Protein 5TJ3 (pdb70)

Structure (mmCIF, N/CA/C/O backbone):
data_5TJ3
#
_entry.id   5TJ3
#
_cell.length_a   113.797
_cell.length_b   113.797
_cell.length_c   71.442
_cell.angle_alpha   90.000
_cell.angle_beta   90.000
_cell.angle_gamma   90.000
#
_symmetry.space_group_name_H-M   'I 4'
#
loop_
_entity.id
_entity.type
_entity.pdbx_description
1 polymer 'Alkaline phosphatase PafA'
2 non-polymer 'ZINC ION'
3 water water
#
loop_
_atom_site.group_PDB
_atom_site.id
_atom_site.type_symbol
_atom_site.label_atom_id
_atom_site.label_alt_id
_atom_site.label_comp_id
_atom_site.label_asym_id
_atom_site.label_entity_id
_atom_site.label_seq_id
_atom_site.pdbx_PDB_ins_code
_atom_site.Cartn_x
_atom_site.Cartn_y
_atom_site.Cartn_z
_atom_site.occupancy
_atom_site.B_iso_or_equiv
_atom_site.auth_seq_id
_atom_site.auth_comp_id
_atom_site.auth_asym_id
_atom_site.auth_atom_id
_atom_site.pdbx_PDB_model_num
ATOM 1 N N . ASN A 1 13 ? 25.188 -20.017 58.979 1.00 36.24 24 ASN A N 1
ATOM 2 C CA . ASN A 1 13 ? 25.350 -19.016 57.930 1.00 34.85 24 ASN A CA 1
ATOM 3 C C . ASN A 1 13 ? 24.773 -19.505 56.606 1.00 30.92 24 ASN A C 1
ATOM 4 O O . ASN A 1 13 ? 25.214 -19.083 55.540 1.00 30.95 24 ASN A O 1
ATOM 9 N N . ALA A 1 14 ? 23.788 -20.392 56.674 1.00 26.11 25 ALA A N 1
ATOM 10 C CA . ALA A 1 14 ? 23.162 -20.941 55.482 1.00 23.29 25 ALA A CA 1
ATOM 11 C C . ALA A 1 14 ? 21.886 -20.181 55.139 1.00 20.69 25 ALA A C 1
ATOM 12 O O . ALA A 1 14 ? 21.252 -19.554 55.993 1.00 20.20 25 ALA A O 1
ATOM 14 N N . VAL A 1 15 ? 21.520 -20.241 53.863 1.00 20.15 26 VAL A N 1
ATOM 15 C CA . VAL A 1 15 ? 20.277 -19.643 53.386 1.00 15.95 26 VAL A CA 1
ATOM 16 C C . VAL A 1 15 ? 19.117 -20.450 53.957 1.00 11.49 26 VAL A C 1
ATOM 17 O O . VAL A 1 15 ? 19.060 -21.671 53.755 1.00 9.26 26 VAL A O 1
ATOM 21 N N . PRO A 1 16 ? 18.192 -19.830 54.689 1.00 14.86 27 PRO A N 1
ATOM 22 C CA . PRO A 1 16 ? 17.028 -20.578 55.184 1.00 15.40 27 PRO A CA 1
ATOM 23 C C . PRO A 1 16 ? 16.169 -21.081 54.032 1.00 14.79 27 PRO A C 1
ATOM 24 O O . PRO A 1 16 ? 15.762 -20.314 53.157 1.00 16.35 27 PRO A O 1
ATOM 28 N N . ARG A 1 17 ? 15.897 -22.385 54.038 1.00 13.82 28 ARG A N 1
ATOM 29 C CA . ARG A 1 17 ? 15.146 -23.023 52.966 1.00 13.18 28 ARG A CA 1
ATOM 30 C C . ARG A 1 17 ? 14.359 -24.196 53.523 1.00 14.29 28 ARG A C 1
ATOM 31 O O . ARG A 1 17 ? 14.781 -24.811 54.509 1.00 15.50 28 ARG A O 1
ATOM 39 N N . PRO A 1 18 ? 13.224 -24.534 52.916 1.00 16.60 29 PRO A N 1
ATOM 40 C CA . PRO A 1 18 ? 12.505 -25.744 53.324 1.00 15.08 29 PRO A CA 1
ATOM 41 C C . PRO A 1 18 ? 13.241 -26.987 52.851 1.00 14.16 29 PRO A C 1
ATOM 42 O O . PRO A 1 18 ? 14.047 -26.947 51.919 1.00 11.72 29 PRO A O 1
ATOM 46 N N . LYS A 1 19 ? 12.958 -28.110 53.517 1.00 12.02 30 LYS A N 1
ATOM 47 C CA . LYS A 1 19 ? 13.584 -29.363 53.110 1.00 11.67 30 LYS A CA 1
ATOM 48 C C . LYS A 1 19 ? 12.950 -29.914 51.842 1.00 9.97 30 LYS A C 1
ATOM 49 O O . LYS A 1 19 ? 13.597 -30.651 51.091 1.00 8.11 30 LYS A O 1
ATOM 55 N N . LEU A 1 20 ? 11.697 -29.555 51.585 1.00 10.50 31 LEU A N 1
ATOM 56 C CA . LEU A 1 20 ? 10.948 -30.066 50.449 1.00 8.29 31 LEU A CA 1
ATOM 57 C C . LEU A 1 20 ? 9.931 -29.016 50.045 1.00 8.85 31 LEU A C 1
ATOM 58 O O . LEU A 1 20 ? 9.352 -28.347 50.902 1.00 8.09 31 LEU A O 1
ATOM 63 N N . VAL A 1 21 ? 9.724 -28.858 48.746 1.00 6.62 32 VAL A N 1
ATOM 64 C CA . VAL A 1 21 ? 8.580 -28.106 48.255 1.00 7.53 32 VAL A CA 1
ATOM 65 C C . VAL A 1 21 ? 7.797 -29.017 47.323 1.00 8.82 32 VAL A C 1
ATOM 66 O O . VAL A 1 21 ? 8.382 -29.784 46.550 1.00 6.36 32 VAL A O 1
ATOM 70 N N . VAL A 1 22 ? 6.474 -28.979 47.454 1.00 8.58 33 VAL A N 1
ATOM 71 C CA . VAL A 1 22 ? 5.567 -29.822 46.685 1.00 8.36 33 VAL A CA 1
ATOM 72 C C . VAL A 1 22 ? 4.709 -28.915 45.821 1.00 7.75 33 VAL A C 1
ATOM 73 O O . VAL A 1 22 ? 4.040 -28.011 46.337 1.00 7.60 33 VAL A O 1
ATOM 77 N N . GLY A 1 23 ? 4.731 -29.153 44.516 1.00 8.94 34 GLY A N 1
ATOM 78 C CA . GLY A 1 23 ? 3.855 -28.445 43.611 1.00 6.89 34 GLY A CA 1
ATOM 79 C C . GLY A 1 23 ? 2.707 -29.322 43.164 1.00 6.66 34 GLY A C 1
ATOM 80 O O . GLY A 1 23 ? 2.897 -30.240 42.361 1.00 5.34 34 GLY A O 1
ATOM 81 N N . LEU A 1 24 ? 1.517 -29.064 43.697 1.00 9.62 35 LEU A N 1
ATOM 82 C CA . LEU A 1 24 ? 0.310 -29.791 43.328 1.00 8.10 35 LEU A CA 1
ATOM 83 C C . LEU A 1 24 ? -0.503 -28.941 42.365 1.00 9.99 35 LEU A C 1
ATOM 84 O O . LEU A 1 24 ? -0.835 -27.795 42.678 1.00 8.98 35 LEU A O 1
ATOM 89 N N . VAL A 1 25 ? -0.834 -29.491 41.205 1.00 9.95 36 VAL A N 1
ATOM 90 C CA . VAL A 1 25 ? -1.754 -28.823 40.296 1.00 11.22 36 VAL A CA 1
ATOM 91 C C . VAL A 1 25 ? -2.902 -29.782 40.010 1.00 12.25 36 VAL A C 1
ATOM 92 O O . VAL A 1 25 ? -2.699 -30.873 39.461 1.00 16.63 36 VAL A O 1
ATOM 96 N N . VAL A 1 26 ? -4.095 -29.393 40.451 1.00 8.58 37 VAL A N 1
ATOM 97 C CA . VAL A 1 26 ? -5.302 -30.196 40.295 1.00 5.24 37 VAL A CA 1
ATOM 98 C C . VAL A 1 26 ? -5.867 -29.898 38.915 1.00 4.83 37 VAL A C 1
ATOM 99 O O . VAL A 1 26 ? -6.309 -28.781 38.639 1.00 6.58 37 VAL A O 1
ATOM 103 N N . ASP A 1 27 ? -5.847 -30.899 38.049 1.00 6.25 38 ASP A N 1
ATOM 104 C CA . ASP A 1 27 ? -6.173 -30.689 36.649 1.00 6.19 38 ASP A CA 1
ATOM 105 C C . ASP A 1 27 ? -7.645 -30.320 36.488 1.00 8.03 38 ASP A C 1
ATOM 106 O O . ASP A 1 27 ? -8.531 -31.025 36.980 1.00 10.28 38 ASP A O 1
ATOM 111 N N . GLN A 1 28 ? -7.893 -29.192 35.816 1.00 9.42 39 GLN A N 1
ATOM 112 C CA . GLN A 1 28 ? -9.224 -28.671 35.510 1.00 7.92 39 GLN A CA 1
ATOM 113 C C . GLN A 1 28 ? -9.962 -28.154 36.741 1.00 6.64 39 GLN A C 1
ATOM 114 O O . GLN A 1 28 ? -11.194 -28.055 36.730 1.00 7.48 39 GLN A O 1
ATOM 120 N N . MET A 1 29 ? -9.253 -27.796 37.807 1.00 7.40 40 MET A N 1
ATOM 121 C CA . MET A 1 29 ? -9.925 -27.332 39.018 1.00 7.31 40 MET A CA 1
ATOM 122 C C . MET A 1 29 ? -10.281 -25.859 38.872 1.00 6.14 40 MET A C 1
ATOM 123 O O . MET A 1 29 ? -9.419 -24.986 38.971 1.00 3.02 40 MET A O 1
ATOM 128 N N . ARG A 1 30 ? -11.559 -25.586 38.620 1.00 8.50 41 ARG A N 1
ATOM 129 C CA . ARG A 1 30 ? -12.080 -24.233 38.734 1.00 8.75 41 ARG A CA 1
ATOM 130 C C . ARG A 1 30 ? -11.906 -23.734 40.162 1.00 6.63 41 ARG A C 1
ATOM 131 O O . ARG A 1 30 ? -11.983 -24.504 41.121 1.00 7.06 41 ARG A O 1
ATOM 139 N N . TRP A 1 31 ? -11.681 -22.426 40.302 1.00 6.68 42 TRP A N 1
ATOM 140 C CA . TRP A 1 31 ? -11.489 -21.854 41.632 1.00 8.17 42 TRP A CA 1
ATOM 141 C C . TRP A 1 31 ? -12.672 -22.155 42.548 1.00 6.36 42 TRP A C 1
ATOM 142 O O . TRP A 1 31 ? -12.485 -22.464 43.730 1.00 9.75 42 TRP A O 1
ATOM 153 N N . ASP A 1 32 ? -13.894 -22.100 42.019 1.00 9.76 43 ASP A N 1
ATOM 154 C CA . ASP A 1 32 ? -15.082 -22.200 42.859 1.00 8.05 43 ASP A CA 1
ATOM 155 C C . ASP A 1 32 ? -15.357 -23.615 43.361 1.00 7.16 43 ASP A C 1
ATOM 156 O O . ASP A 1 32 ? -16.287 -23.798 44.154 1.00 8.37 43 ASP A O 1
ATOM 161 N N . TYR A 1 33 ? -14.582 -24.618 42.930 1.00 5.63 44 TYR A N 1
ATOM 162 C CA . TYR A 1 33 ? -14.668 -25.929 43.566 1.00 7.82 44 TYR A CA 1
ATOM 163 C C . TYR A 1 33 ? -14.311 -25.846 45.040 1.00 5.26 44 TYR A C 1
ATOM 164 O O . TYR A 1 33 ? -14.780 -26.659 45.842 1.00 9.00 44 TYR A O 1
ATOM 173 N N . LEU A 1 34 ? -13.468 -24.880 45.409 1.00 8.05 45 LEU A N 1
ATOM 174 C CA . LEU A 1 34 ? -13.119 -24.690 46.811 1.00 7.38 45 LEU A CA 1
ATOM 175 C C . LEU A 1 34 ? -14.338 -24.362 47.659 1.00 9.74 45 LEU A C 1
ATOM 176 O O . LEU A 1 34 ? -14.389 -24.731 48.837 1.00 9.52 45 LEU A O 1
ATOM 181 N N . TYR A 1 35 ? -15.324 -23.671 47.090 1.00 10.17 46 TYR A N 1
ATOM 182 C CA . TYR A 1 35 ? -16.431 -23.149 47.879 1.00 6.74 46 TYR A CA 1
ATOM 183 C C . TYR A 1 35 ? -17.779 -23.768 47.558 1.00 7.81 46 TYR A C 1
ATOM 184 O O . TYR A 1 35 ? -18.651 -23.786 48.429 1.00 8.15 46 TYR A O 1
ATOM 193 N N . ARG A 1 36 ? -17.974 -24.283 46.344 1.00 7.06 47 ARG A N 1
ATOM 194 C CA . ARG A 1 36 ? -19.214 -24.992 46.048 1.00 5.26 47 ARG A CA 1
ATOM 195 C C . ARG A 1 36 ? -19.399 -26.191 46.969 1.00 10.06 47 ARG A C 1
ATOM 196 O O . ARG A 1 36 ? -20.513 -26.461 47.430 1.00 12.73 47 ARG A O 1
ATOM 204 N N . TYR A 1 37 ? -18.320 -26.922 47.252 1.00 9.73 48 TYR A N 1
ATOM 205 C CA . TYR A 1 37 ? -18.376 -28.105 48.099 1.00 7.51 48 TYR A CA 1
ATOM 206 C C . TYR A 1 37 ? -17.830 -27.844 49.493 1.00 6.37 48 TYR A C 1
ATOM 207 O O . TYR A 1 37 ? -17.527 -28.795 50.220 1.00 9.72 48 TYR A O 1
ATOM 216 N N . TYR A 1 38 ? -17.705 -26.574 49.877 1.00 7.27 49 TYR A N 1
ATOM 217 C CA . TYR A 1 38 ? -17.018 -26.222 51.115 1.00 9.55 49 TYR A CA 1
ATOM 218 C C . TYR A 1 38 ? -17.626 -26.925 52.323 1.00 11.53 49 TYR A C 1
ATOM 219 O O . TYR A 1 38 ? -16.898 -27.390 53.210 1.00 10.75 49 TYR A O 1
ATOM 228 N N . SER A 1 39 ? -18.955 -27.018 52.376 1.00 11.05 50 SER A N 1
ATOM 229 C CA . SER A 1 39 ? -19.621 -27.591 53.540 1.00 12.36 50 SER A CA 1
ATOM 230 C C . SER A 1 39 ? -19.405 -29.093 53.677 1.00 12.37 50 SER A C 1
ATOM 231 O O . SER A 1 39 ? -19.702 -29.645 54.742 1.00 11.66 50 SER A O 1
ATOM 234 N N . LYS A 1 40 ? -18.898 -29.763 52.644 1.00 10.04 51 LYS A N 1
ATOM 235 C CA . LYS A 1 40 ? -18.705 -31.206 52.693 1.00 11.57 51 LYS A CA 1
ATOM 236 C C . LYS A 1 40 ? -17.252 -31.626 52.873 1.00 10.73 51 LYS A C 1
ATOM 237 O O . LYS A 1 40 ? -17.000 -32.785 53.221 1.00 9.82 51 LYS A O 1
ATOM 243 N N . TYR A 1 41 ? -16.302 -30.724 52.643 1.00 11.38 52 TYR A N 1
ATOM 244 C CA . TYR A 1 41 ? -14.896 -31.045 52.827 1.00 10.01 52 TYR A CA 1
ATOM 245 C C . TYR A 1 41 ? -14.598 -31.337 54.295 1.00 9.43 52 TYR A C 1
ATOM 246 O O . TYR A 1 41 ? -15.300 -30.883 55.203 1.00 11.03 52 TYR A O 1
ATOM 255 N N . GLY A 1 42 ? -13.543 -32.115 54.519 1.00 14.01 53 GLY A N 1
ATOM 256 C CA . GLY A 1 42 ? -13.018 -32.329 55.849 1.00 14.33 53 GLY A CA 1
ATOM 257 C C . GLY A 1 42 ? -12.110 -31.188 56.265 1.00 15.83 53 GLY A C 1
ATOM 258 O O . GLY A 1 42 ? -11.988 -30.168 55.587 1.00 17.36 53 GLY A O 1
ATOM 259 N N . GLU A 1 43 ? -11.442 -31.379 57.401 1.00 14.74 54 GLU A N 1
ATOM 260 C CA . GLU A 1 43 ? -10.615 -30.324 57.973 1.00 17.19 54 GLU A CA 1
ATOM 261 C C . GLU A 1 43 ? -9.149 -30.404 57.566 1.00 14.26 54 GLU A C 1
ATOM 262 O O . GLU A 1 43 ? -8.403 -29.455 57.828 1.00 12.09 54 GLU A O 1
ATOM 268 N N . GLY A 1 44 ? -8.719 -31.491 56.930 1.00 12.33 55 GLY A N 1
ATOM 269 C CA . GLY A 1 44 ? -7.305 -31.686 56.678 1.00 11.19 55 GLY A CA 1
ATOM 270 C C . GLY A 1 44 ? -6.856 -31.563 55.235 1.00 10.22 55 GLY A C 1
ATOM 271 O O . GLY A 1 44 ? -5.669 -31.734 54.947 1.00 10.41 55 GLY A O 1
ATOM 272 N N . GLY A 1 45 ? -7.778 -31.266 54.321 1.00 9.50 56 GLY A N 1
ATOM 273 C CA . GLY A 1 45 ? -7.437 -31.181 52.912 1.00 8.30 56 GLY A CA 1
ATOM 274 C C . GLY A 1 45 ? -7.391 -29.764 52.379 1.00 7.74 56 GLY A C 1
ATOM 275 O O . GLY A 1 45 ? -6.480 -29.001 52.713 1.00 8.80 56 GLY A O 1
ATOM 276 N N . PHE A 1 46 ? -8.365 -29.404 51.537 1.00 8.75 57 PHE A N 1
ATOM 277 C CA . PHE A 1 46 ? -8.437 -28.036 51.029 1.00 8.90 57 PHE A CA 1
ATOM 278 C C . PHE A 1 46 ? -8.603 -27.036 52.164 1.00 10.12 57 PHE A C 1
ATOM 279 O O . PHE A 1 46 ? -8.050 -25.929 52.115 1.00 9.27 57 PHE A O 1
ATOM 287 N N . LYS A 1 47 ? -9.368 -27.407 53.192 1.00 9.84 58 LYS A N 1
ATOM 288 C CA . LYS A 1 47 ? -9.614 -26.489 54.296 1.00 11.36 58 LYS A CA 1
ATOM 289 C C . LYS A 1 47 ? -8.371 -26.290 55.153 1.00 9.76 58 LYS A C 1
ATOM 290 O O . LYS A 1 47 ? -8.211 -25.227 55.762 1.00 10.73 58 LYS A O 1
ATOM 296 N N . ARG A 1 48 ? -7.482 -27.285 55.216 1.00 7.34 59 ARG A N 1
ATOM 297 C CA . ARG A 1 48 ? -6.213 -27.070 55.904 1.00 7.68 59 ARG A CA 1
ATOM 298 C C . ARG A 1 48 ? -5.373 -26.025 55.179 1.00 7.99 59 ARG A C 1
ATOM 299 O O . ARG A 1 48 ? -4.710 -25.199 55.817 1.00 8.03 59 ARG A O 1
ATOM 307 N N . MET A 1 49 ? -5.397 -26.038 53.845 1.00 8.24 60 MET A N 1
ATOM 308 C CA . MET A 1 49 ? -4.656 -25.030 53.096 1.00 9.83 60 MET A CA 1
ATOM 309 C C . MET A 1 49 ? -5.276 -23.652 53.274 1.00 15.42 60 MET A C 1
ATOM 310 O O . MET A 1 49 ? -4.559 -22.660 53.436 1.00 15.29 60 MET A O 1
ATOM 315 N N . LEU A 1 50 ? -6.608 -23.574 53.251 1.00 14.99 61 LEU A N 1
ATOM 316 C CA . LEU A 1 50 ? -7.280 -22.298 53.464 1.00 10.93 61 LEU A CA 1
ATOM 317 C C . LEU A 1 50 ? -7.087 -21.798 54.890 1.00 12.71 61 LEU A C 1
ATOM 318 O O . LEU A 1 50 ? -6.820 -20.610 55.105 1.00 15.60 61 LEU A O 1
ATOM 323 N N . ASN A 1 51 ? -7.202 -22.690 55.878 1.00 12.29 62 ASN A N 1
ATOM 324 C CA . ASN A 1 51 ? -7.204 -22.258 57.273 1.00 13.85 62 ASN A CA 1
ATOM 325 C C . ASN A 1 51 ? -5.808 -21.962 57.807 1.00 14.05 62 ASN A C 1
ATOM 326 O O . ASN A 1 51 ? -5.675 -21.182 58.756 1.00 14.62 62 ASN A O 1
ATOM 331 N N . THR A 1 52 ? -4.765 -22.576 57.243 1.00 12.57 63 THR A N 1
ATOM 332 C CA . THR A 1 52 ? -3.404 -22.350 57.713 1.00 12.11 63 THR A CA 1
ATOM 333 C C . THR A 1 52 ? -2.487 -21.728 56.674 1.00 8.23 63 THR A C 1
ATOM 334 O O . THR A 1 52 ? -1.348 -21.388 57.011 1.00 8.22 63 THR A O 1
ATOM 338 N N . GLY A 1 53 ? -2.932 -21.581 55.431 1.00 6.84 64 GLY A N 1
ATOM 339 C CA . GLY A 1 53 ? -2.078 -21.026 54.402 1.00 9.75 64 GLY A CA 1
ATOM 340 C C . GLY A 1 53 ? -2.625 -19.755 53.789 1.00 10.39 64 GLY A C 1
ATOM 341 O O . GLY A 1 53 ? -3.470 -19.082 54.386 1.00 13.12 64 GLY A O 1
ATOM 342 N N . TYR A 1 54 ? -2.156 -19.421 52.589 1.00 9.69 65 TYR A N 1
ATOM 343 C CA . TYR A 1 54 ? -2.526 -18.186 51.914 1.00 5.63 65 TYR A CA 1
ATOM 344 C C . TYR A 1 54 ? -3.223 -18.515 50.603 1.00 3.33 65 TYR A C 1
ATOM 345 O O . TYR A 1 54 ? -2.683 -19.263 49.782 1.00 8.22 65 TYR A O 1
ATOM 354 N N . SER A 1 55 ? -4.404 -17.941 50.401 1.00 4.94 66 SER A N 1
ATOM 355 C CA . SER A 1 55 ? -5.228 -18.205 49.228 1.00 6.10 66 SER A CA 1
ATOM 356 C C . SER A 1 55 ? -5.336 -16.940 48.386 1.00 8.44 66 SER A C 1
ATOM 357 O O . SER A 1 55 ? -5.782 -15.899 48.876 1.00 9.49 66 SER A O 1
ATOM 360 N N . LEU A 1 56 ? -4.940 -17.034 47.125 1.00 7.56 67 LEU A N 1
ATOM 361 C CA . LEU A 1 56 ? -5.090 -15.942 46.172 1.00 5.45 67 LEU A CA 1
ATOM 362 C C . LEU A 1 56 ? -6.351 -16.222 45.362 1.00 5.96 67 LEU A C 1
ATOM 363 O O . LEU A 1 56 ? -6.365 -17.124 44.518 1.00 6.87 67 LEU A O 1
ATOM 368 N N . ASN A 1 57 ? -7.410 -15.462 45.626 1.00 8.42 68 ASN A N 1
ATOM 369 C CA . ASN A 1 57 ? -8.723 -15.757 45.070 1.00 7.86 68 ASN A CA 1
ATOM 370 C C . ASN A 1 57 ? -8.991 -15.052 43.745 1.00 7.17 68 ASN A C 1
ATOM 371 O O . ASN A 1 57 ? -10.102 -15.160 43.216 1.00 11.11 68 ASN A O 1
ATOM 376 N N . ASN A 1 58 ? -8.002 -14.353 43.189 1.00 4.28 69 ASN A N 1
ATOM 377 C CA . ASN A 1 58 ? -8.176 -13.611 41.947 1.00 4.43 69 ASN A CA 1
ATOM 378 C C . ASN A 1 58 ? -6.949 -13.816 41.056 1.00 8.01 69 ASN A C 1
ATOM 379 O O . ASN A 1 58 ? -6.266 -12.878 40.658 1.00 10.07 69 ASN A O 1
ATOM 384 N N . VAL A 1 59 ? -6.660 -15.074 40.737 1.00 5.02 70 VAL A N 1
ATOM 385 C CA . VAL A 1 59 ? -5.555 -15.441 39.859 1.00 2.97 70 VAL A CA 1
ATOM 386 C C . VAL A 1 59 ? -6.132 -15.903 38.532 1.00 5.43 70 VAL A C 1
ATOM 387 O O . VAL A 1 59 ? -7.003 -16.781 38.500 1.00 6.72 70 VAL A O 1
ATOM 391 N N . HIS A 1 60 ? -5.643 -15.324 37.440 1.00 2.96 71 HIS A N 1
ATOM 392 C CA . HIS A 1 60 ? -6.088 -15.706 36.111 1.00 8.78 71 HIS A CA 1
ATOM 393 C C . HIS A 1 60 ? -4.902 -16.104 35.247 1.00 6.84 71 HIS A C 1
ATOM 394 O O . HIS A 1 60 ? -3.777 -15.632 35.435 1.00 6.95 71 HIS A O 1
ATOM 401 N N . ILE A 1 61 ? -5.180 -16.986 34.296 1.00 9.48 72 ILE A N 1
ATOM 402 C CA . ILE A 1 61 ? -4.193 -17.425 33.320 1.00 7.13 72 ILE A CA 1
ATOM 403 C C . ILE A 1 61 ? -4.025 -16.336 32.271 1.00 6.56 72 ILE A C 1
ATOM 404 O O . ILE A 1 61 ? -5.005 -15.898 31.658 1.00 7.21 72 ILE A O 1
ATOM 409 N N . ASP A 1 62 ? -2.786 -15.897 32.057 1.00 9.23 73 ASP A N 1
ATOM 410 C CA . ASP A 1 62 ? -2.507 -14.745 31.200 1.00 7.83 73 ASP A CA 1
ATOM 411 C C . ASP A 1 62 ? -2.084 -15.145 29.789 1.00 7.42 73 ASP A C 1
ATOM 412 O O . ASP A 1 62 ? -1.223 -14.498 29.186 1.00 8.29 73 ASP A O 1
ATOM 417 N N . TYR A 1 63 ? -2.689 -16.195 29.235 1.00 7.51 74 TYR A N 1
ATOM 418 C CA . TYR A 1 63 ? -2.488 -16.574 27.841 1.00 2.92 74 TYR A CA 1
ATOM 419 C C . TYR A 1 63 ? -3.692 -17.385 27.384 1.00 6.82 74 TYR A C 1
ATOM 420 O O . TYR A 1 63 ? -4.560 -17.749 28.179 1.00 6.17 74 TYR A O 1
ATOM 429 N N . VAL A 1 64 ? -3.710 -17.689 26.091 1.00 4.98 75 VAL A N 1
ATOM 430 C CA . VAL A 1 64 ? -4.602 -18.694 25.530 1.00 6.63 75 VAL A CA 1
ATOM 431 C C . VAL A 1 64 ? -3.760 -19.558 24.588 1.00 8.76 75 VAL A C 1
ATOM 432 O O . VAL A 1 64 ? -2.761 -19.081 24.046 1.00 6.73 75 VAL A O 1
ATOM 436 N N . PRO A 1 65 ? -4.142 -20.835 24.397 1.00 8.88 76 PRO A N 1
ATOM 437 C CA . PRO A 1 65 ? -5.291 -21.530 24.987 1.00 5.99 76 PRO A CA 1
ATOM 438 C C . PRO A 1 65 ? -5.029 -22.073 26.388 1.00 6.65 76 PRO A C 1
ATOM 439 O O . PRO A 1 65 ? -3.891 -22.399 26.727 1.00 8.09 76 PRO A O 1
ATOM 443 N N . THR A 1 66 ? -6.085 -22.178 27.192 1.00 2.96 77 THR A N 1
ATOM 444 C CA . THR A 1 66 ? -5.966 -22.679 28.561 1.00 5.69 77 THR A CA 1
ATOM 445 C C . THR A 1 66 ? -6.086 -24.206 28.566 1.00 8.83 77 THR A C 1
ATOM 446 O O . THR A 1 66 ? -7.083 -24.794 28.990 1.00 8.90 77 THR A O 1
ATOM 450 N N . VAL A 1 67 ? -5.023 -24.847 28.084 1.00 6.99 78 VAL A N 1
ATOM 451 C CA . VAL A 1 67 ? -4.942 -26.305 28.060 1.00 9.86 78 VAL A CA 1
ATOM 452 C C . VAL A 1 67 ? -3.832 -26.797 28.990 1.00 10.28 78 VAL A C 1
ATOM 453 O O . VAL A 1 67 ? -3.107 -25.996 29.581 1.00 11.14 78 VAL A O 1
ATOM 468 N N . ALA A 1 69 ? -0.821 -28.829 28.767 1.00 8.37 80 ALA A N 1
ATOM 469 C CA . ALA A 1 69 ? 0.616 -28.740 28.533 1.00 8.24 80 ALA A CA 1
ATOM 470 C C . ALA A 1 69 ? 1.124 -27.340 28.839 1.00 7.21 80 ALA A C 1
ATOM 471 O O . ALA A 1 69 ? 2.157 -27.182 29.483 1.00 6.50 80 ALA A O 1
ATOM 473 N N . ILE A 1 70 ? 0.383 -26.323 28.391 1.00 4.94 81 ILE A N 1
ATOM 474 C CA . ILE A 1 70 ? 0.801 -24.951 28.649 1.00 8.42 81 ILE A CA 1
ATOM 475 C C . ILE A 1 70 ? 0.647 -24.610 30.123 1.00 5.48 81 ILE A C 1
ATOM 476 O O . ILE A 1 70 ? 1.510 -23.950 30.712 1.00 7.37 81 ILE A O 1
ATOM 481 N N . GLY A 1 71 ? -0.464 -25.031 30.733 1.00 2.95 82 GLY A N 1
ATOM 482 C CA . GLY A 1 71 ? -0.701 -24.706 32.130 1.00 5.72 82 GLY A CA 1
ATOM 483 C C . GLY A 1 71 ? 0.409 -25.195 33.037 1.00 7.61 82 GLY A C 1
ATOM 484 O O . GLY A 1 71 ? 0.941 -24.438 33.851 1.00 7.16 82 GLY A O 1
ATOM 485 N N . HIS A 1 72 ? 0.780 -26.468 32.903 1.00 6.95 83 HIS A N 1
ATOM 486 C CA . HIS A 1 72 ? 1.866 -26.997 33.72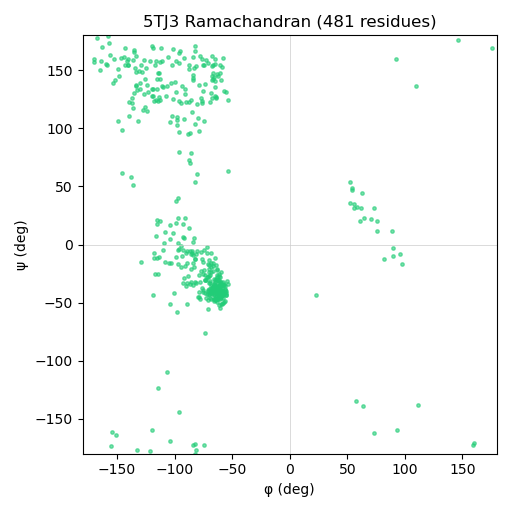0 1.00 6.19 83 HIS A CA 1
ATOM 487 C C . HIS A 1 72 ? 3.190 -26.331 33.373 1.00 5.35 83 HIS A C 1
ATOM 488 O O . HIS A 1 72 ? 3.997 -26.041 34.263 1.00 5.61 83 HIS A O 1
ATOM 495 N N . THR A 1 73 ? 3.424 -26.059 32.088 1.00 7.19 84 THR A N 1
ATOM 496 C CA . THR A 1 73 ? 4.650 -25.374 31.694 1.00 5.43 84 THR A CA 1
ATOM 497 C C . THR A 1 73 ? 4.709 -23.970 32.282 1.00 4.36 84 THR A C 1
ATOM 498 O O . THR A 1 73 ? 5.731 -23.564 32.842 1.00 6.43 84 THR A O 1
ATOM 502 N N . SER A 1 74 ? 3.613 -23.216 32.178 1.00 6.13 85 SER A N 1
ATOM 503 C CA . SER A 1 74 ? 3.646 -21.827 32.625 1.00 5.61 85 SER A CA 1
ATOM 504 C C . SER A 1 74 ? 3.666 -21.713 34.144 1.00 3.79 85 SER A C 1
ATOM 505 O O . SER A 1 74 ? 4.230 -20.753 34.677 1.00 4.89 85 SER A O 1
ATOM 508 N N . ILE A 1 75 ? 3.064 -22.668 34.856 1.00 3.17 86 ILE A N 1
ATOM 509 C CA . ILE A 1 75 ? 3.152 -22.652 36.315 1.00 3.61 86 ILE A CA 1
ATOM 510 C C . ILE A 1 75 ? 4.606 -22.749 36.758 1.00 6.85 86 ILE A C 1
ATOM 511 O O . ILE A 1 75 ? 5.039 -22.047 37.681 1.00 8.11 86 ILE A O 1
ATOM 516 N N . PHE A 1 76 ? 5.388 -23.597 36.092 1.00 6.81 87 PHE A N 1
ATOM 517 C CA . PHE A 1 76 ? 6.738 -23.911 36.541 1.00 8.51 87 PHE A CA 1
ATOM 518 C C . PHE A 1 76 ? 7.830 -23.138 35.810 1.00 8.66 87 PHE A C 1
ATOM 519 O O . PHE A 1 76 ? 8.980 -23.163 36.257 1.00 8.86 87 PHE A O 1
ATOM 527 N N . THR A 1 77 ? 7.507 -22.444 34.716 1.00 9.82 88 THR A N 1
ATOM 528 C CA . THR A 1 77 ? 8.465 -21.553 34.071 1.00 7.70 88 THR A CA 1
ATOM 529 C C . THR A 1 77 ? 8.212 -20.081 34.364 1.00 6.08 88 THR A C 1
ATOM 530 O O . THR A 1 77 ? 9.104 -19.260 34.128 1.00 6.10 88 THR A O 1
ATOM 534 N N . GLY A 1 78 ? 7.030 -19.728 34.862 1.00 2.90 89 GLY A N 1
ATOM 535 C CA . GLY A 1 78 ? 6.667 -18.329 34.967 1.00 2.90 89 GLY A CA 1
ATOM 536 C C . GLY A 1 78 ? 6.621 -17.620 33.636 1.00 3.80 89 GLY A C 1
ATOM 537 O O . GLY A 1 78 ? 6.683 -16.389 33.594 1.00 6.10 89 GLY A O 1
ATOM 538 N N . SER A 1 79 ? 6.502 -18.365 32.544 1.00 3.80 90 SER A N 1
ATOM 539 C CA . SER A 1 79 ? 6.608 -17.836 31.193 1.00 6.40 90 SER A CA 1
ATOM 540 C C . SER A 1 79 ? 5.323 -18.113 30.417 1.00 6.20 90 SER A C 1
ATOM 541 O O . SER A 1 79 ? 4.358 -18.677 30.939 1.00 6.49 90 SER A O 1
ATOM 544 N N . VAL A 1 80 ? 5.329 -17.709 29.151 1.00 5.62 91 VAL A N 1
ATOM 545 C CA . VAL A 1 80 ? 4.157 -17.812 28.284 1.00 8.03 91 VAL A CA 1
ATOM 546 C C . VAL A 1 80 ? 4.557 -18.551 27.016 1.00 8.42 91 VAL A C 1
ATOM 547 O O . VAL A 1 80 ? 5.748 -18.612 26.668 1.00 7.82 91 VAL A O 1
ATOM 551 N N . PRO A 1 81 ? 3.580 -19.129 26.298 1.00 6.41 92 PRO A N 1
ATOM 552 C CA . PRO A 1 81 ? 3.905 -19.908 25.086 1.00 4.68 92 PRO A CA 1
ATOM 553 C C . PRO A 1 81 ? 4.752 -19.171 24.071 1.00 4.77 92 PRO A C 1
ATOM 554 O O . PRO A 1 81 ? 5.563 -19.802 23.381 1.00 3.47 92 PRO A O 1
ATOM 558 N N . SER A 1 82 ? 4.572 -17.856 23.941 1.00 4.84 93 SER A N 1
ATOM 559 C CA . SER A 1 82 ? 5.377 -17.082 23.004 1.00 4.30 93 SER A CA 1
ATOM 560 C C . SER A 1 82 ? 6.864 -17.281 23.255 1.00 5.28 93 SER A C 1
ATOM 561 O O . SER A 1 82 ? 7.665 -17.259 22.313 1.00 6.09 93 SER A O 1
ATOM 564 N N . ILE A 1 83 ? 7.244 -17.510 24.507 1.00 2.86 94 ILE A N 1
ATOM 565 C CA . ILE A 1 83 ? 8.642 -17.605 24.905 1.00 9.83 94 ILE A CA 1
ATOM 566 C C . ILE A 1 83 ? 9.072 -19.050 25.137 1.00 8.85 94 ILE A C 1
ATOM 567 O O . ILE A 1 83 ? 10.088 -19.491 24.599 1.00 4.83 94 ILE A O 1
ATOM 572 N N . HIS A 1 84 ? 8.316 -19.809 25.940 1.00 6.25 95 HIS A N 1
ATOM 573 C CA . HIS A 1 84 ? 8.809 -21.121 26.347 1.00 7.32 95 HIS A CA 1
ATOM 574 C C . HIS A 1 84 ? 8.531 -22.220 25.325 1.00 4.06 95 HIS A C 1
ATOM 575 O O . HIS A 1 84 ? 9.051 -23.329 25.482 1.00 7.05 95 HIS A O 1
ATOM 582 N N . GLY A 1 85 ? 7.741 -21.947 24.287 1.00 2.88 96 GLY A N 1
ATOM 583 C CA . GLY A 1 85 ? 7.647 -22.834 23.145 1.00 9.29 96 GLY A CA 1
ATOM 584 C C . GLY A 1 85 ? 6.593 -23.919 23.220 1.00 10.03 96 GLY A C 1
ATOM 585 O O . GLY A 1 85 ? 6.349 -24.589 22.208 1.00 11.18 96 GLY A O 1
ATOM 586 N N . ILE A 1 86 ? 5.961 -24.127 24.373 1.00 8.74 97 ILE A N 1
ATOM 587 C CA . ILE A 1 86 ? 4.896 -25.117 24.499 1.00 8.03 97 ILE A CA 1
ATOM 588 C C . ILE A 1 86 ? 3.592 -24.413 24.134 1.00 5.18 97 ILE A C 1
ATOM 589 O O . ILE A 1 86 ? 2.964 -23.761 24.970 1.00 2.91 97 ILE A O 1
ATOM 594 N N . ALA A 1 87 ? 3.184 -24.547 22.874 1.00 7.16 98 ALA A N 1
ATOM 595 C CA . ALA A 1 87 ? 2.040 -23.826 22.339 1.00 9.37 98 ALA A CA 1
ATOM 596 C C . ALA A 1 87 ? 0.736 -24.615 22.435 1.00 10.38 98 ALA A C 1
ATOM 597 O O . ALA A 1 87 ? -0.232 -24.275 21.747 1.00 12.97 98 ALA A O 1
ATOM 599 N N . GLY A 1 88 ? 0.685 -25.636 23.272 1.00 6.49 99 GLY A N 1
ATOM 600 C CA . GLY A 1 88 ? -0.514 -26.439 23.432 1.00 6.16 99 GLY A CA 1
ATOM 601 C C . GLY A 1 88 ? -0.152 -27.879 23.715 1.00 7.28 99 GLY A C 1
ATOM 602 O O . GLY A 1 88 ? 1.015 -28.261 23.729 1.00 10.68 99 GLY A O 1
ATOM 603 N N . ASN A 1 89 ? -1.187 -28.687 23.967 1.00 6.11 100 ASN A N 1
ATOM 604 C CA . ASN A 1 89 ? -0.976 -30.130 24.039 1.00 7.57 100 ASN A CA 1
ATOM 605 C C . ASN A 1 89 ? -0.453 -30.655 22.712 1.00 6.53 100 ASN A C 1
ATOM 606 O O . ASN A 1 89 ? 0.385 -31.563 22.674 1.00 4.35 100 ASN A O 1
ATOM 611 N N . ASP A 1 90 ? -0.946 -30.088 21.616 1.00 5.23 101 ASP A N 1
ATOM 612 C CA . ASP A 1 90 ? -0.454 -30.339 20.275 1.00 8.70 101 ASP A CA 1
ATOM 613 C C . ASP A 1 90 ? -0.350 -29.010 19.546 1.00 10.20 101 ASP A C 1
ATOM 614 O O . ASP A 1 90 ? -0.990 -28.023 19.917 1.00 9.93 101 ASP A O 1
ATOM 619 N N . TRP A 1 91 ? 0.467 -28.994 18.499 1.00 10.27 102 TRP A N 1
ATOM 620 C CA . TRP A 1 91 ? 0.527 -27.850 17.604 1.00 8.73 102 TRP A CA 1
ATOM 621 C C . TRP A 1 91 ? 0.959 -28.343 16.238 1.00 3.57 102 TRP A C 1
ATOM 622 O O . TRP A 1 91 ? 1.529 -29.427 16.100 1.00 12.45 102 TRP A O 1
ATOM 633 N N . TYR A 1 92 ? 0.671 -27.540 15.227 1.00 4.49 103 TYR A N 1
ATOM 634 C CA . TYR A 1 92 ? 1.098 -27.850 13.874 1.00 5.80 103 TYR A CA 1
ATOM 635 C C . TYR A 1 92 ? 2.473 -27.236 13.642 1.00 9.96 103 TYR A C 1
ATOM 636 O O . TYR A 1 92 ? 2.654 -26.023 13.798 1.00 9.09 103 TYR A O 1
ATOM 645 N N . ASP A 1 93 ? 3.438 -28.076 13.287 1.00 9.23 104 ASP A N 1
ATOM 646 C CA . ASP A 1 93 ? 4.796 -27.637 12.997 1.00 9.36 104 ASP A CA 1
ATOM 647 C C . ASP A 1 93 ? 4.950 -27.607 11.483 1.00 9.83 104 ASP A C 1
ATOM 648 O O . ASP A 1 93 ? 4.966 -28.656 10.835 1.00 7.85 104 ASP A O 1
ATOM 653 N N . LYS A 1 94 ? 5.064 -26.402 10.919 1.00 11.70 105 LYS A N 1
ATOM 654 C CA . LYS A 1 94 ? 5.054 -26.276 9.467 1.00 16.87 105 LYS A CA 1
ATOM 655 C C . LYS A 1 94 ? 6.342 -26.781 8.824 1.00 16.14 105 LYS A C 1
ATOM 656 O O . LYS A 1 94 ? 6.330 -27.124 7.638 1.00 15.37 105 LYS A O 1
ATOM 662 N N A GLU A 1 95 ? 7.446 -26.836 9.572 0.49 17.35 106 GLU A N 1
ATOM 663 N N B GLU A 1 95 ? 7.445 -26.840 9.573 0.51 17.33 106 GLU A N 1
ATOM 664 C CA A GLU A 1 95 ? 8.680 -27.385 9.022 0.49 19.43 106 GLU A CA 1
ATOM 665 C CA B GLU A 1 95 ? 8.675 -27.391 9.018 0.51 19.44 106 GLU A CA 1
ATOM 666 C C A GLU A 1 95 ? 8.666 -28.908 9.021 0.49 18.69 106 GLU A C 1
ATOM 667 C C B GLU A 1 95 ? 8.654 -28.912 9.013 0.51 18.69 106 GLU A C 1
ATOM 668 O O A GLU A 1 95 ? 9.243 -29.529 8.121 0.49 18.19 106 GLU A O 1
ATOM 669 O O B GLU A 1 95 ? 9.214 -29.534 8.103 0.51 18.17 106 GLU A O 1
ATOM 680 N N . LEU A 1 96 ? 8.009 -29.522 10.007 1.00 17.72 107 LEU A N 1
ATOM 681 C CA . LEU A 1 96 ? 7.813 -30.963 10.007 1.00 16.67 107 LEU A CA 1
ATOM 682 C C . LEU A 1 96 ? 6.632 -31.376 9.143 1.00 15.91 107 LEU A C 1
ATOM 683 O O . LEU A 1 96 ? 6.533 -32.550 8.770 1.00 16.48 107 LEU A O 1
ATOM 688 N N . GLY A 1 97 ? 5.740 -30.439 8.828 1.00 14.47 108 GLY A N 1
ATOM 689 C CA . GLY A 1 97 ? 4.605 -30.713 7.969 1.00 12.80 108 GLY A CA 1
ATOM 690 C C . GLY A 1 97 ? 3.517 -31.546 8.604 1.00 13.89 108 GLY A C 1
ATOM 691 O O . GLY A 1 97 ? 2.831 -32.291 7.899 1.00 12.41 108 GLY A O 1
ATOM 692 N N . LYS A 1 98 ? 3.328 -31.434 9.917 1.00 9.34 109 LYS A N 1
ATOM 693 C CA . LYS A 1 98 ? 2.392 -32.303 10.617 1.00 10.64 109 LYS A CA 1
ATOM 694 C C . LYS A 1 98 ? 2.168 -31.767 12.022 1.00 9.63 109 LYS A C 1
ATOM 695 O O . LYS A 1 98 ? 2.909 -30.909 12.505 1.00 12.34 109 LYS A O 1
ATOM 701 N N A SER A 1 99 ? 1.136 -32.294 12.672 0.79 9.03 110 SER A N 1
ATOM 702 N N B SER A 1 99 ? 1.130 -32.286 12.672 0.21 8.95 110 SER A N 1
ATOM 703 C CA A SER A 1 99 ? 0.877 -31.977 14.068 0.79 8.76 110 SER A CA 1
ATOM 704 C CA B SER A 1 99 ? 0.896 -31.967 14.071 0.21 8.97 110 SER A CA 1
ATOM 705 C C A SER A 1 99 ? 1.884 -32.687 14.970 0.79 9.64 110 SER A C 1
ATOM 706 C C B SER A 1 99 ? 1.928 -32.660 14.948 0.21 9.27 110 SER A C 1
ATOM 707 O O A SER A 1 99 ? 2.341 -33.795 14.678 0.79 10.27 110 SER A O 1
ATOM 708 O O B SER A 1 99 ? 2.437 -33.735 14.622 0.21 9.70 110 SER A O 1
ATOM 713 N N . VAL A 1 100 ? 2.218 -32.038 16.084 1.00 7.16 111 VAL A N 1
ATOM 714 C CA . VAL A 1 100 ? 3.266 -32.491 16.987 1.00 10.61 111 VAL A CA 1
ATOM 715 C C . VAL A 1 100 ? 2.696 -32.557 18.396 1.00 11.34 111 VAL A C 1
ATOM 716 O O . VAL A 1 100 ? 2.029 -31.618 18.839 1.00 10.86 111 VAL A O 1
ATOM 720 N N . TYR A 1 101 ? 2.946 -33.665 19.094 1.00 11.17 112 TYR A N 1
ATOM 721 C CA . TYR A 1 101 ? 2.559 -33.783 20.493 1.00 8.44 112 TYR A CA 1
ATOM 722 C C . TYR A 1 101 ? 3.632 -33.159 21.375 1.00 7.61 112 TYR A C 1
ATOM 723 O O . TYR A 1 101 ? 4.828 -33.281 21.098 1.00 6.52 112 TYR A O 1
ATOM 732 N N . CYS A 1 102 ? 3.187 -32.519 22.460 1.00 6.07 113 CYS A N 1
ATOM 733 C CA . CYS A 1 102 ? 4.053 -31.613 23.211 1.00 8.31 113 CYS A CA 1
ATOM 734 C C . CYS A 1 102 ? 5.307 -32.306 23.739 1.00 12.46 113 CYS A C 1
ATOM 735 O O . CYS A 1 102 ? 6.388 -31.705 23.757 1.00 14.64 113 CYS A O 1
ATOM 738 N N . THR A 1 103 ? 5.196 -33.564 24.173 1.00 10.19 114 THR A N 1
ATOM 739 C CA . THR A 1 103 ? 6.335 -34.258 24.765 1.00 9.31 114 THR A CA 1
ATOM 740 C C . THR A 1 103 ? 6.902 -35.377 23.905 1.00 8.79 114 THR A C 1
ATOM 741 O O . THR A 1 103 ? 7.922 -35.960 24.286 1.00 7.65 114 THR A O 1
ATOM 745 N N . SER A 1 104 ? 6.283 -35.691 22.768 1.00 8.42 115 SER A N 1
ATOM 746 C CA . SER A 1 104 ? 6.750 -36.796 21.938 1.00 7.26 115 SER A CA 1
ATOM 747 C C . SER A 1 104 ? 8.207 -36.599 21.526 1.00 7.72 115 SER A C 1
ATOM 748 O O . SER A 1 104 ? 8.596 -35.521 21.069 1.00 10.51 115 SER A O 1
ATOM 751 N N . ASP A 1 105 ? 9.009 -37.652 21.689 1.00 8.66 116 ASP A N 1
ATOM 752 C CA . ASP A 1 105 ? 10.434 -37.610 21.359 1.00 8.49 116 ASP A CA 1
ATOM 753 C C . ASP A 1 105 ? 10.852 -39.007 20.925 1.00 10.51 116 ASP A C 1
ATOM 754 O O . ASP A 1 105 ? 10.990 -39.901 21.763 1.00 10.04 116 ASP A O 1
ATOM 759 N N . GLU A 1 106 ? 11.066 -39.196 19.629 1.00 11.66 117 GLU A N 1
ATOM 760 C CA . GLU A 1 106 ? 11.409 -40.512 19.113 1.00 16.88 117 GLU A CA 1
ATOM 761 C C . GLU A 1 106 ? 12.907 -40.787 19.135 1.00 16.49 117 GLU A C 1
ATOM 762 O O . GLU A 1 106 ? 13.357 -41.745 18.500 1.00 19.17 117 GLU A O 1
ATOM 768 N N . THR A 1 107 ? 13.683 -39.981 19.856 1.00 11.22 118 THR A N 1
ATOM 769 C CA . THR A 1 107 ? 15.094 -40.255 20.084 1.00 9.17 118 THR A CA 1
ATOM 770 C C . THR A 1 107 ? 15.345 -40.934 21.423 1.00 9.12 118 THR A C 1
ATOM 771 O O . THR A 1 107 ? 16.501 -41.200 21.762 1.00 10.74 118 THR A O 1
ATOM 775 N N . VAL A 1 108 ? 14.293 -41.213 22.189 1.00 7.22 119 VAL A N 1
ATOM 776 C CA . VAL A 1 108 ? 14.399 -41.920 23.455 1.00 9.81 119 VAL A CA 1
ATOM 777 C C . VAL A 1 108 ? 13.588 -43.212 23.360 1.00 12.30 119 VAL A C 1
ATOM 778 O O . VAL A 1 108 ? 12.828 -43.427 22.417 1.00 13.49 119 VAL A O 1
ATOM 782 N N . GLN A 1 109 ? 13.772 -44.078 24.347 1.00 10.93 120 GLN A N 1
ATOM 783 C CA . GLN A 1 109 ? 13.083 -45.356 24.422 1.00 14.61 120 GLN A CA 1
ATOM 784 C C . GLN A 1 109 ? 12.208 -45.411 25.661 1.00 10.74 120 GLN A C 1
ATOM 785 O O . GLN A 1 109 ? 12.490 -44.742 26.661 1.00 13.04 120 GLN A O 1
ATOM 791 N N . PRO A 1 110 ? 11.155 -46.224 25.642 1.00 10.00 121 PRO A N 1
ATOM 792 C CA . PRO A 1 110 ? 10.393 -46.460 26.870 1.00 12.01 121 PRO A CA 1
ATOM 793 C C . PRO A 1 110 ? 11.228 -47.210 27.894 1.00 12.21 121 PRO A C 1
ATOM 794 O O . PRO A 1 110 ? 12.082 -48.034 27.556 1.00 15.62 121 PRO A O 1
ATOM 798 N N . VAL A 1 111 ? 10.977 -46.911 29.163 1.00 8.60 122 VAL A N 1
ATOM 799 C CA . VAL A 1 111 ? 11.659 -47.562 30.275 1.00 10.16 122 VAL A CA 1
ATOM 800 C C . VAL A 1 111 ? 10.594 -48.080 31.229 1.00 9.82 122 VAL A C 1
ATOM 801 O O . VAL A 1 111 ? 9.849 -47.289 31.819 1.00 11.86 122 VAL A O 1
ATOM 805 N N . GLY A 1 112 ? 10.523 -49.401 31.382 1.00 9.42 123 GLY A N 1
ATOM 806 C CA . GLY A 1 112 ? 9.485 -50.035 32.166 1.00 11.54 123 GLY A CA 1
ATOM 807 C C . GLY A 1 112 ? 8.300 -50.519 31.362 1.00 11.89 123 GLY A C 1
ATOM 808 O O . GLY A 1 112 ? 7.425 -51.195 31.918 1.00 14.23 123 GLY A O 1
ATOM 809 N N . THR A 1 113 ? 8.239 -50.180 30.078 1.00 13.63 124 THR A N 1
ATOM 810 C CA . THR A 1 113 ? 7.202 -50.672 29.188 1.00 13.10 124 THR A CA 1
ATOM 811 C C . THR A 1 113 ? 7.807 -50.826 27.805 1.00 14.19 124 THR A C 1
ATOM 812 O O . THR A 1 113 ? 8.847 -50.241 27.494 1.00 15.93 124 THR A O 1
ATOM 816 N N . THR A 1 114 ? 7.150 -51.630 26.976 1.00 14.76 125 THR A N 1
ATOM 817 C CA . THR A 1 114 ? 7.571 -51.814 25.597 1.00 17.82 125 THR A CA 1
ATOM 818 C C . THR A 1 114 ? 6.801 -50.930 24.630 1.00 16.96 125 THR A C 1
ATOM 819 O O . THR A 1 114 ? 7.114 -50.918 23.436 1.00 16.20 125 THR A O 1
ATOM 823 N N . SER A 1 115 ? 5.809 -50.191 25.112 1.00 16.02 126 SER A N 1
ATOM 824 C CA . SER A 1 115 ? 5.018 -49.326 24.251 1.00 15.42 126 SER A CA 1
ATOM 825 C C . SER A 1 115 ? 5.816 -48.073 23.911 1.00 16.08 126 SER A C 1
ATOM 826 O O . SER A 1 115 ? 6.239 -47.337 24.809 1.00 15.36 126 SER A O 1
ATOM 829 N N . ASN A 1 116 ? 6.024 -47.831 22.616 1.00 17.08 127 ASN A N 1
ATOM 830 C CA . ASN A 1 116 ? 6.712 -46.611 22.203 1.00 16.86 127 ASN A CA 1
ATOM 831 C C . ASN A 1 116 ? 5.816 -45.389 22.360 1.00 17.57 127 ASN A C 1
ATOM 832 O O . ASN A 1 116 ? 6.274 -44.333 22.812 1.00 19.00 127 ASN A O 1
ATOM 837 N N . SER A 1 117 ? 4.539 -45.511 21.989 1.00 16.33 128 SER A N 1
ATOM 838 C CA . SER A 1 117 ? 3.631 -44.371 22.078 1.00 18.82 128 SER A CA 1
ATOM 839 C C . SER A 1 117 ? 3.448 -43.913 23.518 1.00 13.84 128 SER A C 1
ATOM 840 O O . SER A 1 117 ? 3.180 -42.732 23.766 1.00 10.14 128 SER A O 1
ATOM 843 N N . VAL A 1 118 ? 3.589 -44.826 24.475 1.00 13.51 129 VAL A N 1
ATOM 844 C CA . VAL A 1 118 ? 3.436 -44.473 25.879 1.00 14.54 129 VAL A CA 1
ATOM 845 C C . VAL A 1 118 ? 4.739 -43.951 26.481 1.00 12.98 129 VAL A C 1
ATOM 846 O O . VAL A 1 118 ? 4.711 -43.075 27.352 1.00 12.01 129 VAL A O 1
ATOM 850 N N . GLY A 1 119 ? 5.885 -44.443 26.015 1.00 12.02 130 GLY A N 1
ATOM 851 C CA . GLY A 1 119 ? 7.140 -44.150 26.677 1.00 10.35 130 GLY A CA 1
ATOM 852 C C . GLY A 1 119 ? 8.100 -43.208 25.976 1.00 6.75 130 GLY A C 1
ATOM 853 O O . GLY A 1 119 ? 9.037 -42.723 26.607 1.00 9.07 130 GLY A O 1
ATOM 854 N N . GLN A 1 120 ? 7.898 -42.932 24.687 1.00 4.57 131 GLN A N 1
ATOM 855 C CA . GLN A 1 120 ? 8.825 -42.081 23.937 1.00 4.51 131 GLN A CA 1
ATOM 856 C C . GLN A 1 120 ? 8.453 -40.612 24.128 1.00 8.23 131 GLN A C 1
ATOM 857 O O . GLN A 1 120 ? 7.850 -39.970 23.265 1.00 6.82 131 GLN A O 1
ATOM 863 N N . HIS A 1 121 ? 8.851 -40.067 25.277 1.00 6.20 132 HIS A N 1
ATOM 864 C CA . HIS A 1 121 ? 8.540 -38.688 25.628 1.00 4.42 132 HIS A CA 1
ATOM 865 C C . HIS A 1 121 ? 9.714 -38.061 26.369 1.00 5.44 132 HIS A C 1
ATOM 866 O O . HIS A 1 121 ? 10.511 -38.748 27.010 1.00 7.91 132 HIS A O 1
ATOM 873 N N . SER A 1 122 ? 9.801 -36.734 26.280 1.00 4.86 133 SER A N 1
ATOM 874 C CA . SER A 1 122 ? 10.877 -35.983 26.913 1.00 7.04 133 SER A CA 1
ATOM 875 C C . SER A 1 122 ? 10.492 -34.509 26.993 1.00 5.16 133 SER A C 1
ATOM 876 O O . SER A 1 122 ? 9.489 -34.104 26.391 1.00 7.59 133 SER A O 1
ATOM 879 N N . PRO A 1 123 ? 11.259 -33.669 27.722 1.00 6.99 134 PRO A N 1
ATOM 880 C CA . PRO A 1 123 ? 10.931 -32.237 27.779 1.00 3.65 134 PRO A CA 1
ATOM 881 C C . PRO A 1 123 ? 11.617 -31.408 26.704 1.00 5.20 134 PRO A C 1
ATOM 882 O O . PRO A 1 123 ? 11.760 -30.193 26.864 1.00 7.62 134 PRO A O 1
ATOM 886 N N . ARG A 1 124 ? 12.025 -32.039 25.599 1.00 4.77 135 ARG A N 1
ATOM 887 C CA . ARG A 1 124 ? 12.895 -31.367 24.636 1.00 7.58 135 ARG A CA 1
ATOM 888 C C . ARG A 1 124 ? 12.215 -30.226 23.885 1.00 9.23 135 ARG A C 1
ATOM 889 O O . ARG A 1 124 ? 12.914 -29.371 23.330 1.00 8.63 135 ARG A O 1
ATOM 897 N N . ASN A 1 125 ? 10.884 -30.185 23.847 1.00 7.78 136 ASN A N 1
ATOM 898 C CA . ASN A 1 125 ? 10.194 -29.079 23.192 1.00 8.63 136 ASN A CA 1
ATOM 899 C C . ASN A 1 125 ? 10.105 -27.834 24.069 1.00 8.11 136 ASN A C 1
ATOM 900 O O . ASN A 1 125 ? 9.639 -26.792 23.595 1.00 5.98 136 ASN A O 1
ATOM 905 N N . LEU A 1 126 ? 10.541 -27.914 25.322 1.00 4.61 137 LEU A N 1
ATOM 906 C CA . LEU A 1 126 ? 10.491 -26.789 26.247 1.00 6.18 137 LEU A CA 1
ATOM 907 C C . LEU A 1 126 ? 11.760 -25.954 26.106 1.00 7.85 137 LEU A C 1
ATOM 908 O O . LEU A 1 126 ? 12.870 -26.468 26.282 1.00 9.03 137 LEU A O 1
ATOM 913 N N . TRP A 1 127 ? 11.594 -24.665 25.808 1.00 7.45 138 TRP A N 1
ATOM 914 C CA . TRP A 1 127 ? 12.728 -23.791 25.531 1.00 5.99 138 TRP A CA 1
ATOM 915 C C . TRP A 1 127 ? 13.250 -23.061 26.758 1.00 6.06 138 TRP A C 1
ATOM 916 O O . TRP A 1 127 ? 14.436 -22.715 26.801 1.00 8.95 138 TRP A O 1
ATOM 927 N N . SER A 1 128 ? 12.398 -22.792 27.738 1.00 7.45 139 SER A N 1
ATOM 928 C CA . SER A 1 128 ? 12.780 -22.042 28.924 1.00 5.57 139 SER A CA 1
ATOM 929 C C . SER A 1 128 ? 12.982 -22.987 30.098 1.00 5.77 139 SER A C 1
ATOM 930 O O . SER A 1 128 ? 12.410 -24.076 30.152 1.00 8.37 139 SER A O 1
ATOM 933 N N . THR A 1 129 ? 13.803 -22.556 31.049 1.00 7.06 140 THR A N 1
ATOM 934 C CA . THR A 1 129 ? 14.013 -23.374 32.230 1.00 4.58 140 THR A CA 1
ATOM 935 C C . THR A 1 129 ? 12.817 -23.267 33.171 1.00 6.27 140 THR A C 1
ATOM 936 O O . THR A 1 129 ? 12.020 -22.327 33.110 1.00 5.76 140 THR A O 1
ATOM 940 N N . THR A 1 130 ? 12.701 -24.259 34.045 1.00 5.08 141 THR A N 1
ATOM 941 C CA . THR A 1 130 ? 11.676 -24.302 35.075 1.00 3.99 141 THR A CA 1
ATOM 942 C C . THR A 1 130 ? 12.277 -23.898 36.414 1.00 2.27 141 THR A C 1
ATOM 943 O O . THR A 1 130 ? 13.496 -23.815 36.577 1.00 2.31 141 THR A O 1
ATOM 947 N N . VAL A 1 131 ? 11.395 -23.653 37.386 1.00 2.28 142 VAL A N 1
ATOM 948 C CA . VAL A 1 131 ? 11.857 -23.420 38.750 1.00 6.46 142 VAL A CA 1
ATOM 949 C C . VAL A 1 131 ? 12.538 -24.670 39.297 1.00 7.89 142 VAL A C 1
ATOM 950 O O . VAL A 1 131 ? 13.462 -24.578 40.117 1.00 7.75 142 VAL A O 1
ATOM 954 N N . THR A 1 132 ? 12.114 -25.851 38.840 1.00 9.58 143 THR A N 1
ATOM 955 C CA . THR A 1 132 ? 12.811 -27.081 39.204 1.00 6.77 143 THR A CA 1
ATOM 956 C C . THR A 1 132 ? 14.193 -27.144 38.561 1.00 5.53 143 THR A C 1
ATOM 957 O O . THR A 1 132 ? 15.140 -27.656 39.168 1.00 8.81 143 THR A O 1
ATOM 961 N N . ASP A 1 133 ? 14.329 -26.633 37.332 1.00 7.81 144 ASP A N 1
ATOM 962 C CA . ASP A 1 133 ? 15.656 -26.487 36.737 1.00 5.97 144 ASP A CA 1
ATOM 963 C C . ASP A 1 133 ? 16.529 -25.554 37.568 1.00 3.83 144 ASP A C 1
ATOM 964 O O . ASP A 1 133 ? 17.710 -25.840 37.801 1.00 2.85 144 ASP A O 1
ATOM 969 N N . GLN A 1 134 ? 15.965 -24.427 38.014 1.00 5.44 145 GLN A N 1
ATOM 970 C CA . GLN A 1 134 ? 16.751 -23.435 38.742 1.00 3.69 145 GLN A CA 1
ATOM 971 C C . GLN A 1 134 ? 17.159 -23.933 40.119 1.00 5.79 145 GLN A C 1
ATOM 972 O O . GLN A 1 134 ? 18.232 -23.572 40.613 1.00 7.12 145 GLN A O 1
ATOM 978 N N . LEU A 1 135 ? 16.317 -24.746 40.757 1.00 7.87 146 LEU A N 1
ATOM 979 C CA . LEU A 1 135 ? 16.709 -25.349 42.025 1.00 7.21 146 LEU A CA 1
ATOM 980 C C . LEU A 1 135 ? 17.927 -26.245 41.845 1.00 8.77 146 LEU A C 1
ATOM 981 O O . LEU A 1 135 ? 18.864 -26.205 42.651 1.00 7.36 146 LEU A O 1
ATOM 986 N N . GLY A 1 136 ? 17.933 -27.056 40.787 1.00 9.50 147 GLY A N 1
ATOM 987 C CA . GLY A 1 136 ? 19.099 -27.875 40.504 1.00 13.21 147 GLY A CA 1
ATOM 988 C C . GLY A 1 136 ? 20.334 -27.041 40.222 1.00 13.28 147 GLY A C 1
ATOM 989 O O . GLY A 1 136 ? 21.427 -27.351 40.700 1.00 15.97 147 GLY A O 1
ATOM 990 N N . LEU A 1 137 ? 20.171 -25.962 39.452 1.00 9.55 148 LEU A N 1
ATOM 991 C CA . LEU A 1 137 ? 21.293 -25.073 39.170 1.00 8.15 148 LEU A CA 1
ATOM 992 C C . LEU A 1 137 ? 21.793 -24.380 40.429 1.00 10.89 148 LEU A C 1
ATOM 993 O O . LEU A 1 137 ? 22.985 -24.077 40.535 1.00 13.86 148 LEU A O 1
ATOM 998 N N . ALA A 1 138 ? 20.907 -24.130 41.394 1.00 6.94 149 ALA A N 1
ATOM 999 C CA . ALA A 1 138 ? 21.301 -23.436 42.613 1.00 5.26 149 ALA A CA 1
ATOM 1000 C C . ALA A 1 138 ? 21.905 -24.358 43.662 1.00 13.32 149 ALA A C 1
ATOM 1001 O O . ALA A 1 138 ? 22.529 -23.869 44.609 1.00 14.87 149 ALA A O 1
ATOM 1003 N N . THR A 1 139 ? 21.728 -25.674 43.531 1.00 15.04 150 THR A N 1
ATOM 1004 C CA . THR A 1 139 ? 22.233 -26.626 44.513 1.00 14.95 150 THR A CA 1
ATOM 1005 C C . THR A 1 139 ? 23.297 -27.543 43.929 1.00 16.67 150 THR A C 1
ATOM 1006 O O . THR A 1 139 ? 23.584 -28.595 44.508 1.00 16.95 150 THR A O 1
ATOM 1010 N N . ASN A 1 140 ? 23.883 -27.170 42.791 1.00 17.15 151 ASN A N 1
ATOM 1011 C CA . ASN A 1 140 ? 24.848 -28.018 42.094 1.00 19.16 151 ASN A CA 1
ATOM 1012 C C . ASN A 1 140 ? 24.252 -29.391 41.789 1.00 20.53 151 ASN A C 1
ATOM 1013 O O . ASN A 1 140 ? 24.959 -30.402 41.784 1.00 24.35 151 ASN A O 1
ATOM 1018 N N . PHE A 1 141 ? 22.937 -29.422 41.559 1.00 17.65 152 PHE A N 1
ATOM 1019 C CA . PHE A 1 141 ? 22.194 -30.631 41.195 1.00 13.96 152 PHE A CA 1
ATOM 1020 C C . PHE A 1 141 ? 22.259 -31.701 42.278 1.00 13.43 152 PHE A C 1
ATOM 1021 O O . PHE A 1 141 ? 22.216 -32.899 41.990 1.00 15.27 152 PHE A O 1
ATOM 1029 N N . THR A 1 142 ? 22.351 -31.272 43.532 1.00 13.07 153 THR A N 1
ATOM 1030 C CA . THR A 1 142 ? 22.180 -32.161 44.670 1.00 13.30 153 THR A CA 1
ATOM 1031 C C . THR A 1 142 ? 20.723 -32.287 45.090 1.00 12.32 153 THR A C 1
ATOM 1032 O O . THR A 1 142 ? 20.407 -33.122 45.945 1.00 13.94 153 THR A O 1
ATOM 1036 N N A SER A 1 143 ? 19.835 -31.488 44.509 0.68 11.44 154 SER A N 1
ATOM 1037 N N B SER A 1 143 ? 19.836 -31.479 44.515 0.32 11.48 154 SER A N 1
ATOM 1038 C CA A SER A 1 143 ? 18.424 -31.531 44.854 0.68 11.75 154 SER A CA 1
ATOM 1039 C CA B SER A 1 143 ? 18.419 -31.533 44.843 0.32 11.64 154 SER A CA 1
ATOM 1040 C C A SER A 1 143 ? 17.739 -32.706 44.168 0.68 11.72 154 SER A C 1
ATOM 1041 C C B SER A 1 143 ? 17.760 -32.731 44.177 0.32 11.66 154 SER A C 1
ATOM 1042 O O A SER A 1 143 ? 18.046 -33.037 43.020 0.68 12.47 154 SER A O 1
ATOM 1043 O O B SER A 1 143 ? 18.103 -33.101 43.051 0.32 12.29 154 SER A O 1
ATOM 1048 N N . LYS A 1 144 ? 16.806 -33.334 44.878 1.00 10.07 155 LYS A N 1
ATOM 1049 C CA . LYS A 1 144 ? 15.996 -34.409 44.319 1.00 7.19 155 LYS A CA 1
ATOM 1050 C C . LYS A 1 144 ? 14.749 -33.797 43.694 1.00 7.61 155 LYS A C 1
ATOM 1051 O O . LYS A 1 144 ? 13.969 -33.129 44.381 1.00 10.37 155 LYS A O 1
ATOM 1057 N N . VAL A 1 145 ? 14.566 -34.013 42.396 1.00 4.28 156 VAL A N 1
ATOM 1058 C CA . VAL A 1 145 ? 13.441 -33.450 41.658 1.00 6.64 156 VAL A CA 1
ATOM 1059 C C . VAL A 1 145 ? 12.721 -34.595 40.964 1.00 8.27 156 VAL A C 1
ATOM 1060 O O . VAL A 1 145 ? 13.313 -35.285 40.126 1.00 8.55 156 VAL A O 1
ATOM 1064 N N . VAL A 1 146 ? 11.452 -34.800 41.313 1.00 6.33 157 VAL A N 1
ATOM 1065 C CA . VAL A 1 146 ? 10.662 -35.917 40.804 1.00 6.53 157 VAL A CA 1
ATOM 1066 C C . VAL A 1 146 ? 9.287 -35.406 40.397 1.00 5.70 157 VAL A C 1
ATOM 1067 O O . VAL A 1 146 ? 8.621 -34.716 41.175 1.00 5.49 157 VAL A O 1
ATOM 1071 N N . GLY A 1 147 ? 8.859 -35.755 39.190 1.00 3.38 158 GLY A N 1
ATOM 1072 C CA . GLY A 1 147 ? 7.529 -35.420 38.698 1.00 4.33 158 GLY A CA 1
ATOM 1073 C C . GLY A 1 147 ? 6.670 -36.669 38.583 1.00 6.14 158 GLY A C 1
ATOM 1074 O O . GLY A 1 147 ? 7.138 -37.710 38.116 1.00 5.21 158 GLY A O 1
ATOM 1075 N N . VAL A 1 148 ? 5.415 -36.559 39.019 1.00 6.43 159 VAL A N 1
ATOM 1076 C CA . VAL A 1 148 ? 4.470 -37.670 39.000 1.00 7.54 159 VAL A CA 1
ATOM 1077 C C . VAL A 1 148 ? 3.143 -37.189 38.428 1.00 8.73 159 VAL A C 1
ATOM 1078 O O . VAL A 1 148 ? 2.661 -36.106 38.778 1.00 8.99 159 VAL A O 1
ATOM 1082 N N . SER A 1 149 ? 2.555 -37.997 37.549 1.00 9.13 160 SER A N 1
ATOM 1083 C CA . SER A 1 149 ? 1.226 -37.744 37.007 1.00 9.17 160 SER A CA 1
ATOM 1084 C C . SER A 1 149 ? 0.781 -38.974 36.235 1.00 7.50 160 SER A C 1
ATOM 1085 O O . SER A 1 149 ? 1.602 -39.796 35.823 1.00 11.55 160 SER A O 1
ATOM 1088 N N . LEU A 1 150 ? -0.533 -39.092 36.044 1.00 5.28 161 LEU A N 1
ATOM 1089 C CA . LEU A 1 150 ? -1.034 -40.083 35.101 1.00 8.17 161 LEU A CA 1
ATOM 1090 C C . LEU A 1 150 ? -0.696 -39.694 33.668 1.00 9.94 161 LEU A C 1
ATOM 1091 O O . LEU A 1 150 ? -0.486 -40.570 32.823 1.00 13.03 161 LEU A O 1
ATOM 1096 N N . LYS A 1 151 ? -0.640 -38.395 33.380 1.00 10.61 162 LYS A N 1
ATOM 1097 C CA . LYS A 1 151 ? -0.366 -37.903 32.038 1.00 10.01 162 LYS A CA 1
ATOM 1098 C C . LYS A 1 151 ? 1.120 -37.630 31.867 1.00 7.47 162 LYS A C 1
ATOM 1099 O O . LYS A 1 151 ? 1.753 -37.024 32.736 1.00 6.76 162 LYS A O 1
ATOM 1105 N N . ASP A 1 152 ? 1.663 -38.047 30.722 1.00 5.87 163 ASP A N 1
ATOM 1106 C CA . ASP A 1 152 ? 3.067 -37.779 30.430 1.00 7.28 163 ASP A CA 1
ATOM 1107 C C . ASP A 1 152 ? 3.365 -36.285 30.483 1.00 9.45 163 ASP A C 1
ATOM 1108 O O . ASP A 1 152 ? 4.308 -35.853 31.156 1.00 13.83 163 ASP A O 1
ATOM 1113 N N . ARG A 1 153 ? 2.553 -35.477 29.796 1.00 6.71 164 ARG A N 1
ATOM 1114 C CA . ARG A 1 153 ? 2.825 -34.045 29.703 1.00 9.97 164 ARG A CA 1
ATOM 1115 C C . ARG A 1 153 ? 2.812 -33.375 31.074 1.00 12.24 164 ARG A C 1
ATOM 1116 O O . ARG A 1 153 ? 3.605 -32.463 31.334 1.00 14.26 164 ARG A O 1
ATOM 1124 N N . ALA A 1 154 ? 1.928 -33.818 31.965 1.00 11.94 165 ALA A N 1
ATOM 1125 C CA . ALA A 1 154 ? 1.785 -33.190 33.271 1.00 9.21 165 ALA A CA 1
ATOM 1126 C C . ALA A 1 154 ? 2.826 -33.657 34.280 1.00 7.20 165 ALA A C 1
ATOM 1127 O O . ALA A 1 154 ? 2.899 -33.091 35.377 1.00 3.63 165 ALA A O 1
ATOM 1129 N N . SER A 1 155 ? 3.617 -34.674 33.950 1.00 3.30 166 SER A N 1
ATOM 1130 C CA . SER A 1 155 ? 4.746 -35.087 34.772 1.00 3.29 166 SER A CA 1
ATOM 1131 C C . SER A 1 155 ? 6.070 -34.568 34.233 1.00 5.95 166 SER A C 1
ATOM 1132 O O . SER A 1 155 ? 6.910 -34.088 34.999 1.00 6.96 166 SER A O 1
ATOM 1135 N N . ILE A 1 156 ? 6.242 -34.623 32.915 1.00 7.29 167 ILE A N 1
ATOM 1136 C CA . ILE A 1 156 ? 7.515 -34.275 32.294 1.00 7.57 167 ILE A CA 1
ATOM 1137 C C . ILE A 1 156 ? 7.773 -32.775 32.380 1.00 7.40 167 ILE A C 1
ATOM 1138 O O . ILE A 1 156 ? 8.864 -32.338 32.767 1.00 9.97 167 ILE A O 1
ATOM 1143 N N . LEU A 1 157 ? 6.785 -31.965 32.020 1.00 6.62 168 LEU A N 1
ATOM 1144 C CA . LEU A 1 157 ? 7.010 -30.532 31.868 1.00 5.95 168 LEU A CA 1
ATOM 1145 C C . LEU A 1 157 ? 7.250 -29.822 33.204 1.00 4.87 168 LEU A C 1
ATOM 1146 O O . LEU A 1 157 ? 8.155 -28.981 33.282 1.00 9.95 168 LEU A O 1
ATOM 1151 N N . PRO A 1 158 ? 6.496 -30.113 34.273 1.00 4.30 169 PRO A N 1
ATOM 1152 C CA . PRO A 1 158 ? 6.857 -29.523 35.575 1.00 4.60 169 PRO A CA 1
ATOM 1153 C C . PRO A 1 158 ? 8.227 -29.948 36.081 1.00 8.60 169 PRO A C 1
ATOM 1154 O O . PRO A 1 158 ? 8.907 -29.153 36.742 1.00 9.42 169 PRO A O 1
ATOM 1158 N N . ALA A 1 159 ? 8.653 -31.181 35.789 1.00 6.14 170 ALA A N 1
ATOM 1159 C CA . ALA A 1 159 ? 9.910 -31.697 36.322 1.00 7.64 170 ALA A CA 1
ATOM 1160 C C . ALA A 1 159 ? 11.132 -31.026 35.707 1.00 7.27 170 ALA A C 1
ATOM 1161 O O . ALA A 1 159 ? 12.201 -31.028 36.327 1.00 7.25 170 ALA A O 1
ATOM 1163 N N . GLY A 1 160 ? 11.005 -30.459 34.515 1.00 7.35 171 GLY A N 1
ATOM 1164 C CA . GLY A 1 160 ? 12.095 -29.718 33.917 1.00 7.21 171 GLY A CA 1
ATOM 1165 C C . GLY A 1 160 ? 12.959 -30.570 33.006 1.00 7.52 171 GLY A C 1
ATOM 1166 O O . GLY A 1 160 ? 12.565 -31.635 32.522 1.00 12.20 171 GLY A O 1
ATOM 1167 N N . HIS A 1 161 ? 14.175 -30.080 32.780 1.00 5.01 172 HIS A N 1
ATOM 1168 C CA . HIS A 1 161 ? 15.071 -30.691 31.808 1.00 3.16 172 HIS A CA 1
ATOM 1169 C C . HIS A 1 161 ? 16.037 -31.697 32.419 1.00 5.14 172 HIS A C 1
ATOM 1170 O O . HIS A 1 161 ? 16.580 -32.533 31.687 1.00 5.21 172 HIS A O 1
ATOM 1177 N N . ASN A 1 162 ? 16.264 -31.650 33.730 1.00 9.37 173 ASN A N 1
ATOM 1178 C CA . ASN A 1 162 ? 17.194 -32.588 34.348 1.00 9.57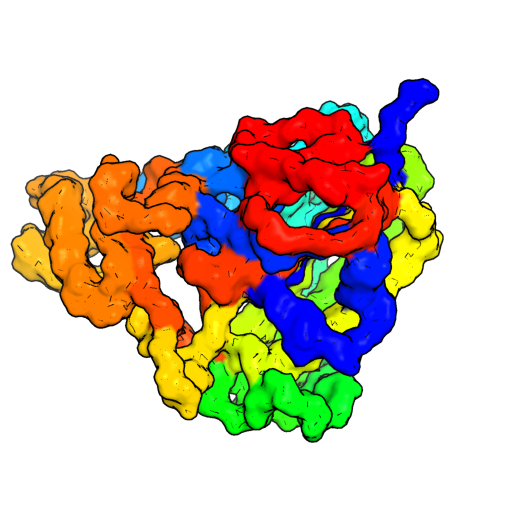 173 ASN A CA 1
ATOM 1179 C C . ASN A 1 162 ? 16.740 -32.982 35.751 1.00 8.65 173 ASN A C 1
ATOM 1180 O O . ASN A 1 162 ? 17.457 -32.729 36.727 1.00 8.11 173 ASN A O 1
ATOM 1185 N N . PRO A 1 163 ? 15.574 -33.603 35.903 1.00 7.41 174 PRO A N 1
ATOM 1186 C CA . PRO A 1 163 ? 15.135 -34.032 37.232 1.00 8.29 174 PRO A CA 1
ATOM 1187 C C . PRO A 1 163 ? 15.767 -35.366 37.607 1.00 7.48 174 PRO A C 1
ATOM 1188 O O . PRO A 1 163 ? 16.400 -36.039 36.794 1.00 6.27 174 PRO A O 1
ATOM 1192 N N . THR A 1 164 ? 15.583 -35.743 38.872 1.00 4.32 175 THR A N 1
ATOM 1193 C CA . THR A 1 164 ? 15.945 -37.097 39.274 1.00 5.27 175 THR A CA 1
ATOM 1194 C C . THR A 1 164 ? 15.128 -38.119 38.498 1.00 10.05 175 THR A C 1
ATOM 1195 O O . THR A 1 164 ? 15.649 -39.157 38.077 1.00 6.75 175 THR A O 1
ATOM 1199 N N . GLY A 1 165 ? 13.851 -37.829 38.283 1.00 9.38 176 GLY A N 1
ATOM 1200 C CA . GLY A 1 165 ? 12.990 -38.716 37.529 1.00 8.75 176 GLY A CA 1
ATOM 1201 C C . GLY A 1 165 ? 11.673 -38.044 37.225 1.00 6.09 176 GLY A C 1
ATOM 1202 O O . GLY A 1 165 ? 11.266 -37.092 37.897 1.00 5.80 176 GLY A O 1
ATOM 1203 N N . ALA A 1 166 ? 11.021 -38.541 36.180 1.00 7.74 177 ALA A N 1
ATOM 1204 C CA . ALA A 1 166 ? 9.678 -38.114 35.811 1.00 6.80 177 ALA A CA 1
ATOM 1205 C C . ALA A 1 166 ? 8.918 -39.356 35.381 1.00 9.51 177 ALA A C 1
ATOM 1206 O O . ALA A 1 166 ? 9.358 -40.063 34.470 1.00 8.44 177 ALA A O 1
ATOM 1208 N N . PHE A 1 167 ? 7.795 -39.629 36.037 1.00 9.77 178 PHE A N 1
ATOM 1209 C CA . PHE A 1 167 ? 7.069 -40.876 35.844 1.00 10.83 178 PHE A CA 1
ATOM 1210 C C . PHE A 1 167 ? 5.619 -40.609 35.468 1.00 7.48 178 PHE A C 1
ATOM 1211 O O . PHE A 1 167 ? 4.994 -39.676 35.980 1.00 6.07 178 PHE A O 1
ATOM 1219 N N . TRP A 1 168 ? 5.091 -41.438 34.570 1.00 5.32 179 TRP A N 1
ATOM 1220 C CA . TRP A 1 168 ? 3.712 -41.315 34.127 1.00 8.51 179 TRP A CA 1
ATOM 1221 C C . TRP A 1 168 ? 3.125 -42.704 33.909 1.00 7.77 179 TRP A C 1
ATOM 1222 O O . TRP A 1 168 ? 3.836 -43.712 33.906 1.00 7.34 179 TRP A O 1
ATOM 1233 N N . PHE A 1 169 ? 1.809 -42.741 33.716 1.00 9.53 180 PHE A N 1
ATOM 1234 C CA . PHE A 1 169 ? 1.034 -43.973 33.783 1.00 7.33 180 PHE A CA 1
ATOM 1235 C C . PHE A 1 169 ? 0.932 -44.628 32.411 1.00 11.99 180 PHE A C 1
ATOM 1236 O O . PHE A 1 169 ? 0.638 -43.959 31.415 1.00 13.41 180 PHE A O 1
ATOM 1244 N N . ASP A 1 170 ? 1.167 -45.941 32.370 1.00 11.78 181 ASP A N 1
ATOM 1245 C CA . ASP A 1 170 ? 1.089 -46.727 31.142 1.00 13.35 181 ASP A CA 1
ATOM 1246 C C . ASP A 1 170 ? -0.273 -47.415 31.093 1.00 13.59 181 ASP A C 1
ATOM 1247 O O . ASP A 1 170 ? -0.535 -48.342 31.865 1.00 12.47 181 ASP A O 1
ATOM 1252 N N . ASP A 1 171 ? -1.130 -46.963 30.171 1.00 10.96 182 ASP A N 1
ATOM 1253 C CA . ASP A 1 171 ? -2.474 -47.520 30.039 1.00 11.40 182 ASP A CA 1
ATOM 1254 C C . ASP A 1 171 ? -2.471 -48.990 29.641 1.00 14.58 182 ASP A C 1
ATOM 1255 O O . ASP A 1 171 ? -3.467 -49.684 29.875 1.00 19.86 182 ASP A O 1
ATOM 1260 N N . THR A 1 172 ? -1.387 -49.481 29.040 1.00 14.64 183 THR A N 1
ATOM 1261 C CA . THR A 1 172 ? -1.361 -50.860 28.571 1.00 17.45 183 THR A CA 1
ATOM 1262 C C . THR A 1 172 ? -1.005 -51.855 29.667 1.00 19.68 183 THR A C 1
ATOM 1263 O O . THR A 1 172 ? -1.296 -53.047 29.520 1.00 18.25 183 THR A O 1
ATOM 1267 N N . THR A 1 173 ? -0.386 -51.404 30.758 1.00 20.27 184 THR A N 1
ATOM 1268 C CA . THR A 1 173 ? 0.078 -52.306 31.806 1.00 16.84 184 THR A CA 1
ATOM 1269 C C . THR A 1 173 ? -0.364 -51.921 33.209 1.00 16.02 184 THR A C 1
ATOM 1270 O O . THR A 1 173 ? -0.256 -52.758 34.112 1.00 17.05 184 THR A O 1
ATOM 1274 N N . GLY A 1 174 ? -0.847 -50.701 33.429 1.00 15.80 185 GLY A N 1
ATOM 1275 C CA . GLY A 1 174 ? -1.186 -50.268 34.769 1.00 14.53 185 GLY A CA 1
ATOM 1276 C C . GLY A 1 174 ? 0.001 -49.923 35.634 1.00 14.39 185 GLY A C 1
ATOM 1277 O O . GLY A 1 174 ? -0.119 -49.917 36.863 1.00 14.19 185 GLY A O 1
ATOM 1278 N N . LYS A 1 175 ? 1.150 -49.636 35.031 1.00 15.34 186 LYS A N 1
ATOM 1279 C CA . LYS A 1 175 ? 2.369 -49.331 35.758 1.00 13.33 186 LYS A CA 1
ATOM 1280 C C . LYS A 1 175 ? 2.799 -47.898 35.480 1.00 11.05 186 LYS A C 1
ATOM 1281 O O . LYS A 1 175 ? 2.419 -47.295 34.473 1.00 6.87 186 LYS A O 1
ATOM 1287 N N . PHE A 1 176 ? 3.601 -47.360 36.394 1.00 10.82 187 PHE A N 1
ATOM 1288 C CA . PHE A 1 176 ? 4.253 -46.075 36.193 1.00 9.16 187 PHE A CA 1
ATOM 1289 C C . PHE A 1 176 ? 5.612 -46.306 35.547 1.00 9.12 187 PHE A C 1
ATOM 1290 O O . PHE A 1 176 ? 6.400 -47.132 36.019 1.00 9.98 187 PHE A O 1
ATOM 1298 N N . ILE A 1 177 ? 5.879 -45.578 34.466 1.00 8.46 188 ILE A N 1
ATOM 1299 C CA . ILE A 1 177 ? 7.043 -45.796 33.625 1.00 8.13 188 ILE A CA 1
ATOM 1300 C C . ILE A 1 177 ? 7.720 -44.453 33.355 1.00 7.82 188 ILE A C 1
ATOM 1301 O O . ILE A 1 177 ? 7.310 -43.415 33.871 1.00 5.62 188 ILE A O 1
ATOM 1306 N N . THR A 1 178 ? 8.766 -44.488 32.537 1.00 6.21 189 THR A N 1
ATOM 1307 C CA . THR A 1 178 ? 9.520 -43.288 32.176 1.00 7.60 189 THR A CA 1
ATOM 1308 C C . THR A 1 178 ? 10.173 -43.540 30.817 1.00 8.61 189 THR A C 1
ATOM 1309 O O . THR A 1 178 ? 9.752 -44.434 30.076 1.00 6.91 189 THR A O 1
ATOM 1313 N N . SER A 1 179 ? 11.193 -42.748 30.479 1.00 8.99 190 SER A N 1
ATOM 1314 C CA . SER A 1 179 ? 11.885 -42.881 29.202 1.00 9.24 190 SER A CA 1
ATOM 1315 C C . SER A 1 179 ? 13.390 -42.804 29.423 1.00 8.39 190 SER A C 1
ATOM 1316 O O . SER A 1 179 ? 13.863 -42.383 30.482 1.00 8.82 190 SER A O 1
ATOM 1319 N N . THR A 1 180 ? 14.151 -43.206 28.398 1.00 8.13 191 THR A N 1
ATOM 1320 C CA . THR A 1 180 ? 15.608 -43.159 28.488 1.00 10.33 191 THR A CA 1
ATOM 1321 C C . THR A 1 180 ? 16.155 -41.741 28.528 1.00 13.53 191 THR A C 1
ATOM 1322 O O . THR A 1 180 ? 17.365 -41.574 28.716 1.00 15.37 191 THR A O 1
ATOM 1326 N N . TYR A 1 181 ? 15.312 -40.720 28.337 1.00 11.11 192 TYR A N 1
ATOM 1327 C CA . TYR A 1 181 ? 15.764 -39.364 28.614 1.00 9.26 192 TYR A CA 1
ATOM 1328 C C . TYR A 1 181 ? 16.233 -39.239 30.055 1.00 9.42 192 TYR A C 1
ATOM 1329 O O . TYR A 1 181 ? 17.178 -38.495 30.344 1.00 10.06 192 TYR A O 1
ATOM 1338 N N . TYR A 1 182 ? 15.598 -39.973 30.968 1.00 12.12 193 TYR A N 1
ATOM 1339 C CA . TYR A 1 182 ? 15.858 -39.842 32.396 1.00 12.41 193 TYR A CA 1
ATOM 1340 C C . TYR A 1 182 ? 16.827 -40.901 32.910 1.00 15.06 193 TYR A C 1
ATOM 1341 O O . TYR A 1 182 ? 17.879 -40.562 33.458 1.00 16.09 193 TYR A O 1
ATOM 1350 N N . THR A 1 183 ? 16.493 -42.181 32.749 1.00 14.18 194 THR A N 1
ATOM 1351 C CA . THR A 1 183 ? 17.340 -43.261 33.238 1.00 14.50 194 THR A CA 1
ATOM 1352 C C . THR A 1 183 ? 17.285 -44.435 32.272 1.00 15.44 194 THR A C 1
ATOM 1353 O O . THR A 1 183 ? 16.365 -44.557 31.459 1.00 12.36 194 THR A O 1
ATOM 1357 N N . LYS A 1 184 ? 18.291 -45.309 32.378 1.00 13.90 195 LYS A N 1
ATOM 1358 C CA . LYS A 1 184 ? 18.313 -46.520 31.565 1.00 15.92 195 LYS A CA 1
ATOM 1359 C C . LYS A 1 184 ? 17.301 -47.546 32.056 1.00 12.83 195 LYS A C 1
ATOM 1360 O O . LYS A 1 184 ? 16.777 -48.329 31.256 1.00 13.01 195 LYS A O 1
ATOM 1366 N N . GLU A 1 185 ? 17.020 -47.563 33.358 1.00 12.99 196 GLU A N 1
ATOM 1367 C CA . GLU A 1 185 ? 16.122 -48.540 33.955 1.00 15.33 196 GLU A CA 1
ATOM 1368 C C . GLU A 1 185 ? 15.281 -47.866 35.028 1.00 11.63 196 GLU A C 1
ATOM 1369 O O . GLU A 1 185 ? 15.654 -46.825 35.573 1.00 12.68 196 GLU A O 1
ATOM 1375 N N . LEU A 1 186 ? 14.136 -48.474 35.326 1.00 8.44 197 LEU A N 1
ATOM 1376 C CA . LEU A 1 186 ? 13.301 -47.985 36.411 1.00 6.05 197 LEU A CA 1
ATOM 1377 C C . LEU A 1 186 ? 14.005 -48.205 37.746 1.00 6.79 197 LEU A C 1
ATOM 1378 O O . LEU A 1 186 ? 14.660 -49.232 37.941 1.00 10.58 197 LEU A O 1
ATOM 1383 N N . PRO A 1 187 ? 13.892 -47.265 38.680 1.00 9.35 198 PRO A N 1
ATOM 1384 C CA . PRO A 1 187 ? 14.452 -47.487 40.015 1.00 12.06 198 PRO A CA 1
ATOM 1385 C C . PRO A 1 187 ? 13.734 -48.627 40.716 1.00 14.06 198 PRO A C 1
ATOM 1386 O O . PRO A 1 187 ? 12.607 -48.993 40.375 1.00 12.56 198 PRO A O 1
ATOM 1390 N N . LYS A 1 188 ? 14.411 -49.188 41.721 1.00 16.84 199 LYS A N 1
ATOM 1391 C CA . LYS A 1 188 ? 13.821 -50.285 42.481 1.00 16.58 199 LYS A CA 1
ATOM 1392 C C . LYS A 1 188 ? 12.503 -49.869 43.120 1.00 12.80 199 LYS A C 1
ATOM 1393 O O . LYS A 1 188 ? 11.546 -50.652 43.151 1.00 9.16 199 LYS A O 1
ATOM 1399 N N . TRP A 1 189 ? 12.426 -48.632 43.622 1.00 13.37 200 TRP A N 1
ATOM 1400 C CA . TRP A 1 189 ? 11.216 -48.200 44.312 1.00 12.22 200 TRP A CA 1
ATOM 1401 C C . TRP A 1 189 ? 10.022 -48.072 43.372 1.00 11.74 200 TRP A C 1
ATOM 1402 O O . TRP A 1 189 ? 8.879 -48.161 43.831 1.00 13.99 200 TRP A O 1
ATOM 1413 N N . VAL A 1 190 ? 10.253 -47.879 42.072 1.00 9.89 201 VAL A N 1
ATOM 1414 C CA . VAL A 1 190 ? 9.143 -47.847 41.125 1.00 11.25 201 VAL A CA 1
ATOM 1415 C C . VAL A 1 190 ? 8.673 -49.260 40.806 1.00 11.29 201 VAL A C 1
ATOM 1416 O O . VAL A 1 190 ? 7.467 -49.536 40.780 1.00 11.19 201 VAL A O 1
ATOM 1420 N N . ASN A 1 191 ? 9.619 -50.171 40.554 1.00 11.58 202 ASN A N 1
ATOM 1421 C CA . ASN A 1 191 ? 9.265 -51.574 40.362 1.00 9.66 202 ASN A CA 1
ATOM 1422 C C . ASN A 1 191 ? 8.518 -52.113 41.573 1.00 11.55 202 ASN A C 1
ATOM 1423 O O . ASN A 1 191 ? 7.520 -52.827 41.429 1.00 11.61 202 ASN A O 1
ATOM 1428 N N . ASP A 1 192 ? 8.983 -51.768 42.776 1.00 10.37 203 ASP A N 1
ATOM 1429 C CA . ASP A 1 192 ? 8.301 -52.199 43.992 1.00 11.92 203 ASP A CA 1
ATOM 1430 C C . ASP A 1 192 ? 6.869 -51.682 44.034 1.00 12.44 203 ASP A C 1
ATOM 1431 O O . ASP A 1 192 ? 5.942 -52.422 44.379 1.00 11.57 203 ASP A O 1
ATOM 1436 N N . PHE A 1 193 ? 6.670 -50.404 43.696 1.00 10.43 204 PHE A N 1
ATOM 1437 C CA . PHE A 1 193 ? 5.325 -49.839 43.731 1.00 10.02 204 PHE A CA 1
ATOM 1438 C C . PHE A 1 193 ? 4.432 -50.489 42.685 1.00 11.44 204 PHE A C 1
ATOM 1439 O O . PHE A 1 193 ? 3.290 -50.862 42.976 1.00 11.57 204 PHE A O 1
ATOM 1447 N N . ASN A 1 194 ? 4.936 -50.621 41.456 1.00 10.80 205 ASN A N 1
ATOM 1448 C CA . ASN A 1 194 ? 4.139 -51.202 40.381 1.00 10.29 205 ASN A CA 1
ATOM 1449 C C . ASN A 1 194 ? 3.704 -52.619 40.717 1.00 10.81 205 ASN A C 1
ATOM 1450 O O . ASN A 1 194 ? 2.568 -53.013 40.429 1.00 11.49 205 ASN A O 1
ATOM 1455 N N . ASN A 1 195 ? 4.595 -53.399 41.329 1.00 11.37 206 ASN A N 1
ATOM 1456 C CA . ASN A 1 195 ? 4.295 -54.796 41.612 1.00 12.63 206 ASN A CA 1
ATOM 1457 C C . ASN A 1 195 ? 3.206 -54.960 42.664 1.00 13.57 206 ASN A C 1
ATOM 1458 O O . ASN A 1 195 ? 2.648 -56.055 42.786 1.00 16.40 206 ASN A O 1
ATOM 1463 N N . LYS A 1 196 ? 2.886 -53.906 43.418 1.00 11.41 207 LYS A N 1
ATOM 1464 C CA . LYS A 1 196 ? 1.773 -53.989 44.357 1.00 12.87 207 LYS A CA 1
ATOM 1465 C C . LYS A 1 196 ? 0.425 -54.045 43.654 1.00 12.65 207 LYS A C 1
ATOM 1466 O O . LYS A 1 196 ? -0.553 -54.500 44.257 1.00 14.91 207 LYS A O 1
ATOM 1472 N N . ASN A 1 197 ? 0.357 -53.600 42.400 1.00 10.87 208 ASN A N 1
ATOM 1473 C CA . ASN A 1 197 ? -0.899 -53.464 41.665 1.00 12.26 208 ASN A CA 1
ATOM 1474 C C . ASN A 1 197 ? -1.906 -52.644 42.469 1.00 11.73 208 ASN A C 1
ATOM 1475 O O . ASN A 1 197 ? -3.033 -53.070 42.735 1.00 9.95 208 ASN A O 1
ATOM 1480 N N . VAL A 1 198 ? -1.470 -51.447 42.873 1.00 11.39 209 VAL A N 1
ATOM 1481 C CA . VAL A 1 198 ? -2.374 -50.507 43.538 1.00 13.18 209 VAL A CA 1
ATOM 1482 C C . VAL A 1 198 ? -3.613 -50.215 42.698 1.00 10.38 209 VAL A C 1
ATOM 1483 O O . VAL A 1 198 ? -4.710 -50.134 43.268 1.00 8.54 209 VAL A O 1
ATOM 1487 N N . PRO A 1 199 ? -3.529 -50.028 41.371 1.00 9.70 210 PRO A N 1
ATOM 1488 C CA . PRO A 1 199 ? -4.764 -49.757 40.615 1.00 11.11 210 PRO A CA 1
ATOM 1489 C C . PRO A 1 199 ? -5.834 -50.821 40.797 1.00 13.82 210 PRO A C 1
ATOM 1490 O O . PRO A 1 199 ? -7.008 -50.480 40.985 1.00 14.44 210 PRO A O 1
ATOM 1494 N N . ALA A 1 200 ? -5.456 -52.101 40.762 1.00 12.73 211 ALA A N 1
ATOM 1495 C CA . ALA A 1 200 ? -6.426 -53.174 40.964 1.00 14.38 211 ALA A CA 1
ATOM 1496 C C . ALA A 1 200 ? -7.094 -53.075 42.327 1.00 12.10 211 ALA A C 1
ATOM 1497 O O . ALA A 1 200 ? -8.309 -53.271 42.445 1.00 13.19 211 ALA A O 1
ATOM 1499 N N A GLN A 1 201 ? -6.309 -52.789 43.369 0.50 12.98 212 GLN A N 1
ATOM 1500 N N B GLN A 1 201 ? -6.319 -52.778 43.371 0.50 12.96 212 GLN A N 1
ATOM 1501 C CA A GLN A 1 201 ? -6.866 -52.659 44.710 0.50 14.05 212 GLN A CA 1
ATOM 1502 C CA B GLN A 1 201 ? -6.898 -52.668 44.706 0.50 14.05 212 GLN A CA 1
ATOM 1503 C C A GLN A 1 201 ? -7.892 -51.536 44.777 0.50 15.28 212 GLN A C 1
ATOM 1504 C C B GLN A 1 201 ? -7.903 -51.528 44.782 0.50 15.29 212 GLN A C 1
ATOM 1505 O O A GLN A 1 201 ? -8.928 -51.669 45.441 0.50 14.41 212 GLN A O 1
ATOM 1506 O O B GLN A 1 201 ? -8.932 -51.640 45.458 0.50 14.38 212 GLN A O 1
ATOM 1517 N N . LEU A 1 202 ? -7.625 -50.423 44.088 1.00 15.43 213 LEU A N 1
ATOM 1518 C CA . LEU A 1 202 ? -8.469 -49.241 44.224 1.00 13.46 213 LEU A CA 1
ATOM 1519 C C . LEU A 1 202 ? -9.832 -49.432 43.570 1.00 11.69 213 LEU A C 1
ATOM 1520 O O . LEU A 1 202 ? -10.849 -48.999 44.122 1.00 14.50 213 LEU A O 1
ATOM 1525 N N . VAL A 1 203 ? -9.881 -50.068 42.401 1.00 9.99 214 VAL A N 1
ATOM 1526 C CA . VAL A 1 203 ? -11.128 -50.166 41.647 1.00 9.99 214 VAL A CA 1
ATOM 1527 C C . VAL A 1 203 ? -11.882 -51.445 41.994 1.00 14.57 214 VAL A C 1
ATOM 1528 O O . VAL A 1 203 ? -12.913 -51.748 41.384 1.00 16.61 214 VAL A O 1
ATOM 1532 N N . AL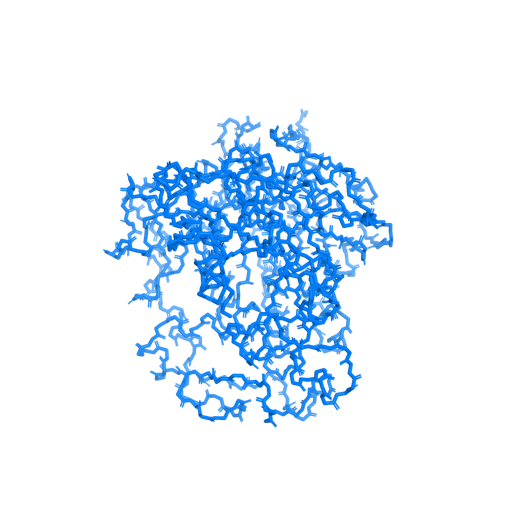A A 1 204 ? -11.387 -52.191 42.985 1.00 12.85 215 ALA A N 1
ATOM 1533 C CA . ALA A 1 204 ? -11.936 -53.518 43.256 1.00 17.32 215 ALA A CA 1
ATOM 1534 C C . ALA A 1 204 ? -13.407 -53.458 43.655 1.00 18.89 215 ALA A C 1
ATOM 1535 O O . ALA A 1 204 ? -14.192 -54.339 43.286 1.00 22.39 215 ALA A O 1
ATOM 1537 N N . ASN A 1 205 ? -13.805 -52.428 44.401 1.00 19.43 216 ASN A N 1
ATOM 1538 C CA . ASN A 1 205 ? -15.165 -52.321 44.914 1.00 19.42 216 ASN A CA 1
ATOM 1539 C C . ASN A 1 205 ? -16.049 -51.406 44.075 1.00 17.65 216 ASN A C 1
ATOM 1540 O O . ASN A 1 205 ? -17.096 -50.960 44.556 1.00 18.63 216 ASN A O 1
ATOM 1545 N N . GLY A 1 206 ? -15.657 -51.123 42.836 1.00 13.66 217 GLY A N 1
ATOM 1546 C CA . GLY A 1 206 ? -16.447 -50.229 42.016 1.00 13.11 217 GLY A CA 1
ATOM 1547 C C . GLY A 1 206 ? -16.318 -48.780 42.465 1.00 13.90 217 GLY A C 1
ATOM 1548 O O . GLY A 1 206 ? -15.392 -48.393 43.182 1.00 14.22 217 GLY A O 1
ATOM 1549 N N . TRP A 1 207 ? -17.277 -47.967 42.024 1.00 12.41 218 TRP A N 1
ATOM 1550 C CA . TRP A 1 207 ? -17.330 -46.552 42.378 1.00 11.16 218 TRP A CA 1
ATOM 1551 C C . TRP A 1 207 ? -18.741 -46.215 42.839 1.00 9.75 218 TRP A C 1
ATOM 1552 O O . TRP A 1 207 ? -19.668 -46.147 42.026 1.00 10.62 218 TRP A O 1
ATOM 1563 N N . ASN A 1 208 ? -18.895 -46.029 44.143 1.00 10.99 219 ASN A N 1
ATOM 1564 C CA . ASN A 1 208 ? -20.071 -45.440 44.756 1.00 11.86 219 ASN A CA 1
ATOM 1565 C C . ASN A 1 208 ? -19.694 -44.079 45.321 1.00 10.59 219 ASN A C 1
ATOM 1566 O O . ASN A 1 208 ? -18.522 -43.802 45.586 1.00 14.09 219 ASN A O 1
ATOM 1571 N N . THR A 1 209 ? -20.695 -43.224 45.509 1.00 8.51 220 THR A N 1
ATOM 1572 C CA . THR A 1 209 ? -20.429 -41.924 46.107 1.00 9.12 220 THR A CA 1
ATOM 1573 C C . THR A 1 209 ? -19.971 -42.102 47.548 1.00 10.53 220 THR A C 1
ATOM 1574 O O . THR A 1 209 ? -20.430 -43.002 48.256 1.00 11.36 220 THR A O 1
ATOM 1578 N N . LEU A 1 210 ? -19.043 -41.242 47.973 1.00 9.97 221 LEU A N 1
ATOM 1579 C CA . LEU A 1 210 ? -18.509 -41.338 49.328 1.00 10.74 221 LEU A CA 1
ATOM 1580 C C . LEU A 1 210 ? -19.591 -41.070 50.364 1.00 8.90 221 LEU A C 1
ATOM 1581 O O . LEU A 1 210 ? -19.692 -41.782 51.370 1.00 10.13 221 LEU A O 1
ATOM 1586 N N . LEU A 1 211 ? -20.400 -40.047 50.138 1.00 10.20 222 LEU A N 1
ATOM 1587 C CA . LEU A 1 211 ? -21.554 -39.751 50.971 1.00 10.64 222 LEU A CA 1
ATOM 1588 C C . LEU A 1 211 ? -22.798 -40.366 50.357 1.00 12.84 222 LEU A C 1
ATOM 1589 O O . LEU A 1 211 ? -22.781 -40.811 49.206 1.00 13.51 222 LEU A O 1
ATOM 1594 N N . PRO A 1 212 ? -23.897 -40.436 51.107 1.00 13.28 223 PRO A N 1
ATOM 1595 C CA . PRO A 1 212 ? -25.171 -40.820 50.491 1.00 13.86 223 PRO A CA 1
ATOM 1596 C C . PRO A 1 212 ? -25.485 -39.904 49.319 1.00 14.11 223 PRO A C 1
ATOM 1597 O O . PRO A 1 212 ? -25.388 -38.680 49.424 1.00 13.23 223 PRO A O 1
ATOM 1601 N N . ILE A 1 213 ? -25.849 -40.510 48.186 1.00 15.02 224 ILE A N 1
ATOM 1602 C CA . ILE A 1 213 ? -25.961 -39.757 46.938 1.00 15.82 224 ILE A CA 1
ATOM 1603 C C . ILE A 1 213 ? -27.012 -38.662 47.042 1.00 13.97 224 ILE A C 1
ATOM 1604 O O . ILE A 1 213 ? -26.919 -37.635 46.357 1.00 12.57 224 ILE A O 1
ATOM 1609 N N . ASN A 1 214 ? -28.016 -38.848 47.903 1.00 16.26 225 ASN A N 1
ATOM 1610 C CA . ASN A 1 214 ? -29.058 -37.842 48.079 1.00 21.52 225 ASN A CA 1
ATOM 1611 C C . ASN A 1 214 ? -28.520 -36.536 48.648 1.00 21.01 225 ASN A C 1
ATOM 1612 O O . ASN A 1 214 ? -29.192 -35.504 48.542 1.00 22.36 225 ASN A O 1
ATOM 1617 N N . GLN A 1 215 ? -27.332 -36.556 49.246 1.00 17.45 226 GLN A N 1
ATOM 1618 C CA . GLN A 1 215 ? -26.754 -35.375 49.867 1.00 16.41 226 GLN A CA 1
ATOM 1619 C C . GLN A 1 215 ? -25.997 -34.493 48.886 1.00 14.29 226 GLN A C 1
ATOM 1620 O O . GLN A 1 215 ? -25.584 -33.390 49.258 1.00 15.39 226 GLN A O 1
ATOM 1626 N N . TYR A 1 216 ? -25.818 -34.939 47.645 1.00 10.35 227 TYR A N 1
ATOM 1627 C CA . TYR A 1 216 ? -25.084 -34.171 46.643 1.00 9.96 227 TYR A CA 1
ATOM 1628 C C . TYR A 1 216 ? -25.988 -33.094 46.040 1.00 12.34 227 TYR A C 1
ATOM 1629 O O . TYR A 1 216 ? -26.269 -33.058 44.842 1.00 15.42 227 TYR A O 1
ATOM 1638 N N . THR A 1 217 ? -26.446 -32.197 46.918 1.00 12.79 228 THR A N 1
ATOM 1639 C CA . THR A 1 217 ? -27.382 -31.155 46.515 1.00 14.33 228 THR A CA 1
ATOM 1640 C C . THR A 1 217 ? -26.707 -30.039 45.732 1.00 13.96 228 THR A C 1
ATOM 1641 O O . THR A 1 217 ? -27.398 -29.242 45.089 1.00 18.01 228 THR A O 1
ATOM 1645 N N . GLU A 1 218 ? -25.378 -29.969 45.767 1.00 11.93 229 GLU A N 1
ATOM 1646 C CA . GLU A 1 218 ? -24.644 -29.002 44.966 1.00 13.34 229 GLU A CA 1
ATOM 1647 C C . GLU A 1 218 ? -24.539 -29.415 43.506 1.00 14.24 229 GLU A C 1
ATOM 1648 O O . GLU A 1 218 ? -24.051 -28.628 42.689 1.00 15.28 229 GLU A O 1
ATOM 1654 N N . SER A 1 219 ? -24.990 -30.617 43.163 1.00 14.44 230 SER A N 1
ATOM 1655 C CA . SER A 1 219 ? -24.915 -31.155 41.814 1.00 12.87 230 SER A CA 1
ATOM 1656 C C . SER A 1 219 ? -26.309 -31.272 41.210 1.00 12.20 230 SER A C 1
ATOM 1657 O O . SER A 1 219 ? -27.328 -31.131 41.890 1.00 13.00 230 SER A O 1
ATOM 1660 N N . SER A 1 220 ? -26.339 -31.543 39.910 1.00 7.31 231 SER A N 1
ATOM 1661 C CA . SER A 1 220 ? -27.589 -31.800 39.211 1.00 13.07 231 SER A CA 1
ATOM 1662 C C . SER A 1 220 ? -28.087 -33.197 39.581 1.00 16.86 231 SER A C 1
ATOM 1663 O O . SER A 1 220 ? -27.548 -33.868 40.467 1.00 16.58 231 SER A O 1
ATOM 1666 N N . GLU A 1 221 ? -29.136 -33.654 38.903 1.00 19.40 232 GLU A N 1
ATOM 1667 C CA . GLU A 1 221 ? -29.550 -35.036 39.065 1.00 22.78 232 GLU A CA 1
ATOM 1668 C C . GLU A 1 221 ? -28.485 -35.964 38.488 1.00 19.25 232 GLU A C 1
ATOM 1669 O O . GLU A 1 221 ? -27.619 -35.553 37.711 1.00 17.43 232 GLU A O 1
ATOM 1675 N N . ASP A 1 222 ? -28.553 -37.236 38.882 1.00 17.53 233 ASP A N 1
ATOM 1676 C CA . ASP A 1 222 ? -27.529 -38.182 38.453 1.00 16.77 233 ASP A CA 1
ATOM 1677 C C . ASP A 1 222 ? -27.629 -38.465 36.958 1.00 13.65 233 ASP A C 1
ATOM 1678 O O . ASP A 1 222 ? -26.620 -38.449 36.245 1.00 11.84 233 ASP A O 1
ATOM 1683 N N . ASN A 1 223 ? -28.838 -38.715 36.463 1.00 12.41 234 ASN A N 1
ATOM 1684 C CA . ASN A 1 223 ? -29.059 -39.051 35.057 1.00 15.97 234 ASN A CA 1
ATOM 1685 C C . ASN A 1 223 ? -29.500 -37.789 34.324 1.00 16.25 234 ASN A C 1
ATOM 1686 O O . ASN A 1 223 ? -30.654 -37.366 34.434 1.00 19.26 234 ASN A O 1
ATOM 1691 N N . VAL A 1 224 ? -28.577 -37.188 33.571 1.00 14.99 235 VAL A N 1
ATOM 1692 C CA . VAL A 1 224 ? -28.877 -36.024 32.749 1.00 15.91 235 VAL A CA 1
ATOM 1693 C C . VAL A 1 224 ? -28.322 -36.259 31.349 1.00 17.27 235 VAL A C 1
ATOM 1694 O O . VAL A 1 224 ? -27.417 -37.069 31.140 1.00 20.75 235 VAL A O 1
ATOM 1698 N N A GLU A 1 225 ? -28.876 -35.531 30.378 0.50 18.72 236 GLU A N 1
ATOM 1699 N N B GLU A 1 225 ? -28.883 -35.515 30.394 0.50 18.70 236 GLU A N 1
ATOM 1700 C CA A GLU A 1 225 ? -28.548 -35.805 28.980 0.50 20.88 236 GLU A CA 1
ATOM 1701 C CA B GLU A 1 225 ? -28.595 -35.728 28.980 0.50 20.89 236 GLU A CA 1
ATOM 1702 C C A GLU A 1 225 ? -27.130 -35.377 28.617 0.50 20.03 236 GLU A C 1
ATOM 1703 C C B GLU A 1 225 ? -27.160 -35.361 28.619 0.50 20.04 236 GLU A C 1
ATOM 1704 O O A GLU A 1 225 ? -26.529 -35.956 27.705 0.50 19.94 236 GLU A O 1
ATOM 1705 O O B GLU A 1 225 ? -26.569 -35.979 27.725 0.50 19.98 236 GLU A O 1
ATOM 1716 N N . TRP A 1 226 ? -26.582 -34.375 29.299 1.00 18.80 237 TRP A N 1
ATOM 1717 C CA . TRP A 1 226 ? -25.293 -33.806 28.922 1.00 16.99 237 TRP A CA 1
ATOM 1718 C C . TRP A 1 226 ? -24.093 -34.532 29.527 1.00 15.60 237 TRP A C 1
ATOM 1719 O O . TRP A 1 226 ? -22.962 -34.062 29.365 1.00 16.02 237 TRP A O 1
ATOM 1730 N N . GLU A 1 227 ? -24.296 -35.663 30.195 1.00 13.58 238 GLU A N 1
ATOM 1731 C CA . GLU A 1 227 ? -23.197 -36.402 30.801 1.00 13.82 238 GLU A CA 1
ATOM 1732 C C . GLU A 1 227 ? -22.831 -37.617 29.957 1.00 16.28 238 GLU A C 1
ATOM 1733 O O . GLU A 1 227 ? -23.706 -38.319 29.443 1.00 15.49 238 GLU A O 1
ATOM 1739 N N . GLY A 1 228 ? -21.527 -37.859 29.824 1.00 15.51 239 GLY A N 1
ATOM 1740 C CA . GLY A 1 228 ? -21.031 -39.000 29.087 1.00 18.10 239 GLY A CA 1
ATOM 1741 C C . GLY A 1 228 ? -21.036 -40.273 29.913 1.00 22.59 239 GLY A C 1
ATOM 1742 O O . GLY A 1 228 ? -21.421 -40.301 31.082 1.00 19.71 239 GLY A O 1
ATOM 1743 N N . LEU A 1 229 ? -20.585 -41.351 29.278 1.00 26.38 240 LEU A N 1
ATOM 1744 C CA . LEU A 1 229 ? -20.595 -42.678 29.875 1.00 29.04 240 LEU A CA 1
ATOM 1745 C C . LEU A 1 229 ? -19.224 -43.034 30.440 1.00 31.09 240 LEU A C 1
ATOM 1746 O O . LEU A 1 229 ? -18.193 -42.487 30.040 1.00 31.22 240 LEU A O 1
ATOM 1751 N N . LEU A 1 230 ? -19.230 -43.973 31.382 1.00 31.09 241 LEU A N 1
ATOM 1752 C CA . LEU A 1 230 ? -18.015 -44.468 32.012 1.00 32.60 241 LEU A CA 1
ATOM 1753 C C . LEU A 1 230 ? -17.984 -45.983 31.903 1.00 34.19 241 LEU A C 1
ATOM 1754 O O . LEU A 1 230 ? -18.960 -46.651 32.259 1.00 34.39 241 LEU A O 1
ATOM 1759 N N . GLY A 1 231 ? -16.867 -46.518 31.418 1.00 34.82 242 GLY A N 1
ATOM 1760 C CA . GLY A 1 231 ? -16.729 -47.962 31.323 1.00 35.82 242 GLY A CA 1
ATOM 1761 C C . GLY A 1 231 ? -17.834 -48.569 30.483 1.00 35.97 242 GLY A C 1
ATOM 1762 O O . GLY A 1 231 ? -18.180 -48.066 29.409 1.00 38.34 242 GLY A O 1
ATOM 1763 N N . SER A 1 232 ? -18.417 -49.656 30.987 1.00 32.22 243 SER A N 1
ATOM 1764 C CA . SER A 1 232 ? -19.435 -50.389 30.247 1.00 31.05 243 SER A CA 1
ATOM 1765 C C . SER A 1 232 ? -20.851 -49.881 30.488 1.00 33.36 243 SER A C 1
ATOM 1766 O O . SER A 1 232 ? -21.748 -50.214 29.706 1.00 37.14 243 SER A O 1
ATOM 1769 N N . LYS A 1 233 ? -21.077 -49.092 31.537 1.00 31.56 244 LYS A N 1
ATOM 1770 C CA . LYS A 1 233 ? -22.430 -48.659 31.868 1.00 27.16 244 LYS A CA 1
ATOM 1771 C C . LYS A 1 233 ? -22.978 -47.728 30.792 1.00 29.69 244 LYS A C 1
ATOM 1772 O O . LYS A 1 233 ? -22.250 -46.906 30.229 1.00 29.72 244 LYS A O 1
ATOM 1778 N N . LYS A 1 234 ? -24.276 -47.862 30.509 1.00 34.38 245 LYS A N 1
ATOM 1779 C CA . LYS A 1 234 ? -24.925 -47.154 29.411 1.00 39.40 245 LYS A CA 1
ATOM 1780 C C . LYS A 1 234 ? -25.771 -45.971 29.874 1.00 33.44 245 LYS A C 1
ATOM 1781 O O . LYS A 1 234 ? -26.468 -45.363 29.056 1.00 28.49 245 LYS A O 1
ATOM 1787 N N . THR A 1 235 ? -25.749 -45.650 31.163 1.00 30.76 246 THR A N 1
ATOM 1788 C CA . THR A 1 235 ? -26.315 -44.419 31.689 1.00 26.35 246 THR A CA 1
ATOM 1789 C C . THR A 1 235 ? -25.262 -43.740 32.550 1.00 20.42 246 THR A C 1
ATOM 1790 O O . THR A 1 235 ? -24.429 -44.417 33.161 1.00 15.94 246 THR A O 1
ATOM 1794 N N . PRO A 1 236 ? -25.262 -42.403 32.609 1.00 16.69 247 PRO A N 1
ATOM 1795 C CA . PRO A 1 236 ? -24.252 -41.678 33.389 1.00 12.75 247 PRO A CA 1
ATOM 1796 C C . PRO A 1 236 ? -24.600 -41.595 34.872 1.00 11.82 247 PRO A C 1
ATOM 1797 O O . PRO A 1 236 ? -24.649 -40.515 35.459 1.00 11.66 247 PRO A O 1
ATOM 1801 N N . THR A 1 237 ? -24.862 -42.751 35.481 1.00 10.79 248 THR A N 1
ATOM 1802 C CA . THR A 1 237 ? -25.388 -42.799 36.837 1.00 12.14 248 THR A CA 1
ATOM 1803 C C . THR A 1 237 ? -24.595 -43.771 37.697 1.00 12.30 248 THR A C 1
ATOM 1804 O O . THR A 1 237 ? -24.073 -44.779 37.212 1.00 12.30 248 THR A O 1
ATOM 1808 N N . PHE A 1 238 ? -24.526 -43.456 38.986 1.00 9.97 249 PHE A N 1
ATOM 1809 C CA . PHE A 1 238 ? -24.064 -44.394 39.997 1.00 12.62 249 PHE A CA 1
ATOM 1810 C C . PHE A 1 238 ? -25.121 -45.483 40.175 1.00 14.31 249 PHE A C 1
ATOM 1811 O O . PHE A 1 238 ? -26.294 -45.253 39.877 1.00 15.74 249 PHE A O 1
ATOM 1819 N N . PRO A 1 239 ? -24.719 -46.672 40.657 1.00 15.05 250 PRO A N 1
ATOM 1820 C CA . PRO A 1 239 ? -23.343 -47.062 40.977 1.00 14.20 250 PRO A CA 1
ATOM 1821 C C . PRO A 1 239 ? -22.611 -47.629 39.773 1.00 14.82 250 PRO A C 1
ATOM 1822 O O . PRO A 1 239 ? -23.240 -48.200 38.882 1.00 15.27 250 PRO A O 1
ATOM 1826 N N . TYR A 1 240 ? -21.290 -47.467 39.746 1.00 14.79 251 TYR A N 1
ATOM 1827 C CA . TYR A 1 240 ? -20.462 -48.029 38.683 1.00 14.08 251 TYR A CA 1
ATOM 1828 C C . TYR A 1 240 ? -19.918 -49.361 39.192 1.00 17.45 251 TYR A C 1
ATOM 1829 O O . TYR A 1 240 ? -18.777 -49.480 39.637 1.00 18.89 251 TYR A O 1
ATOM 1838 N N . THR A 1 241 ? -20.775 -50.382 39.123 1.00 18.86 252 THR A N 1
ATOM 1839 C CA . THR A 1 241 ? -20.475 -51.669 39.736 1.00 19.52 252 THR A CA 1
ATOM 1840 C C . THR A 1 241 ? -19.488 -52.506 38.933 1.00 17.13 252 THR A C 1
ATOM 1841 O O . THR A 1 241 ? -18.836 -53.380 39.509 1.00 20.22 252 THR A O 1
ATOM 1845 N N . ASP A 1 242 ? -19.358 -52.270 37.627 1.00 17.20 253 ASP A N 1
ATOM 1846 C CA . ASP A 1 242 ? -18.486 -53.079 36.785 1.00 22.46 253 ASP A CA 1
ATOM 1847 C C . ASP A 1 242 ? -17.116 -52.444 36.574 1.00 21.53 253 ASP A C 1
ATOM 1848 O O . ASP A 1 242 ? -16.431 -52.774 35.600 1.00 20.44 253 ASP A O 1
ATOM 1853 N N . LEU A 1 243 ? -16.698 -51.556 37.479 1.00 21.01 254 LEU A N 1
ATOM 1854 C CA . LEU A 1 243 ? -15.426 -50.857 37.314 1.00 19.13 254 LEU A CA 1
ATOM 1855 C C . LEU A 1 243 ? -14.260 -51.837 37.243 1.00 19.97 254 LEU A C 1
ATOM 1856 O O . LEU A 1 243 ? -13.435 -51.773 36.323 1.00 18.16 254 LEU A O 1
ATOM 1861 N N . ALA A 1 244 ? -14.172 -52.749 38.214 1.00 19.16 255 ALA A N 1
ATOM 1862 C CA . ALA A 1 244 ? -13.047 -53.677 38.265 1.00 17.58 255 ALA A CA 1
ATOM 1863 C C . ALA A 1 244 ? -12.943 -54.493 36.985 1.00 19.24 255 ALA A C 1
ATOM 1864 O O . ALA A 1 244 ? -11.846 -54.682 36.445 1.00 20.77 255 ALA A O 1
ATOM 1866 N N . LYS A 1 245 ? -14.079 -54.981 36.483 1.00 19.98 256 LYS A N 1
ATOM 1867 C CA . LYS A 1 245 ? -14.084 -55.705 35.217 1.00 20.93 256 LYS A CA 1
ATOM 1868 C C . LYS A 1 245 ? -13.727 -54.786 34.057 1.00 19.61 256 LYS A C 1
ATOM 1869 O O . LYS A 1 245 ? -13.017 -55.193 33.131 1.00 21.49 256 LYS A O 1
ATOM 1871 N N . ASP A 1 246 ? -14.211 -53.544 34.087 1.00 19.08 257 ASP A N 1
ATOM 1872 C CA . ASP A 1 246 ? -13.900 -52.617 33.006 1.00 19.34 257 ASP A CA 1
ATOM 1873 C C . ASP A 1 246 ? -12.437 -52.183 33.054 1.00 18.80 257 ASP A C 1
ATOM 1874 O O . ASP A 1 246 ? -11.790 -52.059 32.007 1.00 19.14 257 ASP A O 1
ATOM 1879 N N . TYR A 1 247 ? -11.891 -51.960 34.256 1.00 16.40 258 TYR A N 1
ATOM 1880 C CA . TYR A 1 247 ? -10.485 -51.573 34.363 1.00 16.87 258 TYR A CA 1
ATOM 1881 C C . TYR A 1 247 ? -9.569 -52.668 33.839 1.00 22.56 258 TYR A C 1
ATOM 1882 O O . TYR A 1 247 ? -8.545 -52.383 33.207 1.00 17.32 258 TYR A O 1
ATOM 1891 N N A GLU A 1 248 ? -9.912 -53.925 34.115 0.50 26.32 259 GLU A N 1
ATOM 1892 N N B GLU A 1 248 ? -9.907 -53.931 34.112 0.50 26.31 259 GLU A N 1
ATOM 1893 C CA A GLU A 1 248 ? -9.123 -55.047 33.622 0.50 27.21 259 GLU A CA 1
ATOM 1894 C CA B GLU A 1 248 ? -9.097 -55.038 33.613 0.50 27.20 259 GLU A CA 1
ATOM 1895 C C A GLU A 1 248 ? -9.002 -55.016 32.106 0.50 26.42 259 GLU A C 1
ATOM 1896 C C B GLU A 1 248 ? -8.997 -55.016 32.097 0.50 26.42 259 GLU A C 1
ATOM 1897 O O A GLU A 1 248 ? -7.918 -55.228 31.551 0.50 27.50 259 GLU A O 1
ATOM 1898 O O B GLU A 1 248 ? -7.920 -55.239 31.532 0.50 27.48 259 GLU A O 1
ATOM 1909 N N . ALA A 1 249 ? -10.114 -54.758 31.420 1.00 22.99 260 ALA A N 1
ATOM 1910 C CA . ALA A 1 249 ? -10.104 -54.755 29.966 1.00 23.46 260 ALA A CA 1
ATOM 1911 C C . ALA A 1 249 ? -9.443 -53.504 29.407 1.00 23.96 260 ALA A C 1
ATOM 1912 O O . ALA A 1 249 ? -8.886 -53.540 28.305 1.00 24.50 260 ALA A O 1
ATOM 1914 N N . LYS A 1 250 ? -9.495 -52.397 30.144 1.00 20.48 261 LYS A N 1
ATOM 1915 C CA . LYS A 1 250 ? -8.910 -51.135 29.694 1.00 18.29 261 LYS A CA 1
ATOM 1916 C C . LYS A 1 250 ? -8.371 -50.427 30.933 1.00 11.62 261 LYS A C 1
ATOM 1917 O O . LYS A 1 250 ? -9.134 -49.787 31.661 1.00 10.31 261 LYS A O 1
ATOM 1923 N N . LYS A 1 251 ? -7.063 -50.548 31.165 1.00 11.02 262 LYS A N 1
ATOM 1924 C CA . LYS A 1 251 ? -6.478 -49.992 32.378 1.00 9.63 262 LYS A CA 1
ATOM 1925 C C . LYS A 1 251 ? -6.455 -48.471 32.368 1.00 10.61 262 LYS A C 1
ATOM 1926 O O . LYS A 1 251 ? -6.311 -47.858 33.433 1.00 9.21 262 LYS A O 1
ATOM 1932 N N . GLY A 1 252 ? -6.607 -47.850 31.199 1.00 11.24 263 GLY A N 1
ATOM 1933 C CA . GLY A 1 252 ? -6.773 -46.409 31.153 1.00 13.33 263 GLY A CA 1
ATOM 1934 C C . GLY A 1 252 ? -8.047 -45.913 31.799 1.00 15.48 263 GLY A C 1
ATOM 1935 O O . GLY A 1 252 ? -8.181 -44.703 32.019 1.00 15.01 263 GLY A O 1
ATOM 1936 N N . LEU A 1 253 ? -8.976 -46.819 32.114 1.00 14.63 264 LEU A N 1
ATOM 1937 C CA . LEU A 1 253 ? -10.250 -46.410 32.694 1.00 15.81 264 LEU A CA 1
ATOM 1938 C C . LEU A 1 253 ? -10.069 -45.729 34.044 1.00 13.31 264 LEU A C 1
ATOM 1939 O O . LEU A 1 253 ? -10.862 -44.850 34.407 1.00 11.52 264 LEU A O 1
ATOM 1944 N N . ILE A 1 254 ? -9.034 -46.110 34.798 1.00 10.68 265 ILE A N 1
ATOM 1945 C CA . ILE A 1 254 ? -8.831 -45.543 36.126 1.00 6.85 265 ILE A CA 1
ATOM 1946 C C . ILE A 1 254 ? -8.578 -44.043 36.068 1.00 7.73 265 ILE A C 1
ATOM 1947 O O . ILE A 1 254 ? -8.780 -43.344 37.068 1.00 11.37 265 ILE A O 1
ATOM 1952 N N . ARG A 1 255 ? -8.146 -43.523 34.915 1.00 8.44 266 ARG A N 1
ATOM 1953 C CA . ARG A 1 255 ? -7.956 -42.083 34.789 1.00 6.87 266 ARG A CA 1
ATOM 1954 C C . ARG A 1 255 ? -9.253 -41.323 35.027 1.00 7.51 266 ARG A C 1
ATOM 1955 O O . ARG A 1 255 ? -9.231 -40.218 35.577 1.00 10.89 266 ARG A O 1
ATOM 1963 N N . THR A 1 256 ? -10.387 -41.895 34.625 1.00 8.87 267 THR A N 1
ATOM 1964 C CA . THR A 1 256 ? -11.689 -41.244 34.754 1.00 7.96 267 THR A CA 1
ATOM 1965 C C . THR A 1 256 ? -12.431 -41.706 36.006 1.00 7.77 267 THR A C 1
ATOM 1966 O O . THR A 1 256 ? -13.643 -41.934 35.982 1.00 12.76 267 THR A O 1
ATOM 1970 N N . THR A 1 257 ? -11.715 -41.870 37.111 1.00 9.68 268 THR A N 1
ATOM 1971 C CA . THR A 1 257 ? -12.284 -42.206 38.407 1.00 11.73 268 THR A CA 1
ATOM 1972 C C . THR A 1 257 ? -11.533 -41.417 39.469 1.00 10.31 268 THR A C 1
ATOM 1973 O O . THR A 1 257 ? -10.408 -40.970 39.232 1.00 8.36 268 THR A O 1
ATOM 1977 N N . PRO A 1 258 ? -12.122 -41.245 40.657 1.00 4.54 269 PRO A N 1
ATOM 1978 C CA . PRO A 1 258 ? -11.355 -40.644 41.760 1.00 6.92 269 PRO A CA 1
ATOM 1979 C C . PRO A 1 258 ? -10.123 -41.445 42.126 1.00 9.36 269 PRO A C 1
ATOM 1980 O O . PRO A 1 258 ? -9.171 -40.881 42.678 1.00 7.43 269 PRO A O 1
ATOM 1984 N N . PHE A 1 259 ? -10.105 -42.743 41.818 1.00 9.14 270 PHE A N 1
ATOM 1985 C CA . PHE A 1 259 ? -8.977 -43.589 42.180 1.00 5.74 270 PHE A CA 1
ATOM 1986 C C . PHE A 1 259 ? -7.737 -43.290 41.350 1.00 7.43 270 PHE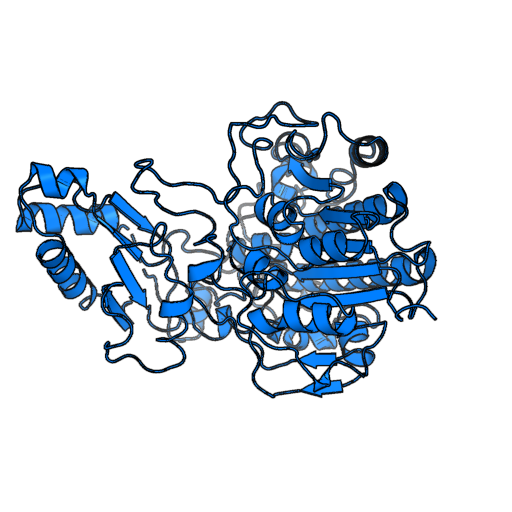 A C 1
ATOM 1987 O O . PHE A 1 259 ? -6.637 -43.695 41.739 1.00 6.87 270 PHE A O 1
ATOM 1995 N N . GLY A 1 260 ? -7.881 -42.595 40.222 1.00 6.49 271 GLY A N 1
ATOM 1996 C CA . GLY A 1 260 ? -6.703 -42.123 39.517 1.00 7.02 271 GLY A CA 1
ATOM 1997 C C . GLY A 1 260 ? -5.919 -41.113 40.333 1.00 7.56 271 GLY A C 1
ATOM 1998 O O . GLY A 1 260 ? -4.687 -41.088 40.294 1.00 9.14 271 GLY A O 1
ATOM 1999 N N . ASN A 1 261 ? -6.627 -40.272 41.093 1.00 9.94 272 ASN A N 1
ATOM 2000 C CA . ASN A 1 261 ? -5.956 -39.333 41.986 1.00 9.51 272 ASN A CA 1
ATOM 2001 C C . ASN A 1 261 ? -5.345 -40.054 43.180 1.00 8.21 272 ASN A C 1
ATOM 2002 O O . ASN A 1 261 ? -4.212 -39.759 43.576 1.00 9.20 272 ASN A O 1
ATOM 2007 N N . THR A 1 262 ? -6.083 -41.002 43.763 1.00 6.36 273 THR A N 1
ATOM 2008 C CA . THR A 1 262 ? -5.546 -41.784 44.872 1.00 5.54 273 THR A CA 1
ATOM 2009 C C . THR A 1 262 ? -4.281 -42.524 44.455 1.00 5.67 273 THR A C 1
ATOM 2010 O O . THR A 1 262 ? -3.293 -42.553 45.199 1.00 6.23 273 THR A O 1
ATOM 2014 N N . LEU A 1 263 ? -4.295 -43.117 43.260 1.00 7.97 274 LEU A N 1
ATOM 2015 C CA . LEU A 1 263 ? -3.117 -43.795 42.732 1.00 6.69 274 LEU A CA 1
ATOM 2016 C C . LEU A 1 263 ? -1.941 -42.835 42.601 1.00 8.49 274 LEU A C 1
ATOM 2017 O O . LEU A 1 263 ? -0.813 -43.155 42.997 1.00 9.71 274 LEU A O 1
ATOM 2022 N N . THR A 1 264 ? -2.193 -41.647 42.044 1.00 6.68 275 THR A N 1
ATOM 2023 C CA . THR A 1 264 ? -1.126 -40.673 41.833 1.00 8.75 275 THR A CA 1
ATOM 2024 C C . THR A 1 264 ? -0.479 -40.265 43.150 1.00 10.47 275 THR A C 1
ATOM 2025 O O . THR A 1 264 ? 0.749 -40.164 43.242 1.00 10.13 275 THR A O 1
ATOM 2029 N N . LEU A 1 265 ? -1.290 -40.045 44.186 1.00 7.57 276 LEU A N 1
ATOM 2030 C CA . LEU A 1 265 ? -0.749 -39.597 45.465 1.00 7.31 276 LEU A CA 1
ATOM 2031 C C . LEU A 1 265 ? -0.023 -40.716 46.204 1.00 7.86 276 LEU A C 1
ATOM 2032 O O . LEU A 1 265 ? 0.932 -40.447 46.943 1.00 7.75 276 LEU A O 1
ATOM 2037 N N . GLN A 1 266 ? -0.445 -41.969 46.028 1.00 9.66 277 GLN A N 1
ATOM 2038 C CA . GLN A 1 266 ? 0.335 -43.067 46.590 1.00 9.52 277 GLN A CA 1
ATOM 2039 C C . GLN A 1 266 ? 1.665 -43.209 45.864 1.00 8.24 277 GLN A C 1
ATOM 2040 O O . GLN A 1 266 ? 2.691 -43.502 46.488 1.00 9.70 277 GLN A O 1
ATOM 2046 N N . MET A 1 267 ? 1.666 -42.998 44.544 1.00 5.90 278 MET A N 1
ATOM 2047 C CA . MET A 1 267 ? 2.918 -42.991 43.794 1.00 8.04 278 MET A CA 1
ATOM 2048 C C . MET A 1 267 ? 3.823 -41.853 44.252 1.00 11.48 278 MET A C 1
ATOM 2049 O O . MET A 1 267 ? 5.044 -42.021 44.348 1.00 10.27 278 MET A O 1
ATOM 2054 N N . ALA A 1 268 ? 3.241 -40.690 44.552 1.00 8.08 279 ALA A N 1
ATOM 2055 C CA . ALA A 1 268 ? 4.044 -39.574 45.040 1.00 7.11 279 ALA A CA 1
ATOM 2056 C C . ALA A 1 268 ? 4.640 -39.878 46.411 1.00 8.30 279 ALA A C 1
ATOM 2057 O O . ALA A 1 268 ? 5.775 -39.481 46.699 1.00 5.33 279 ALA A O 1
ATOM 2059 N N . ASP A 1 269 ? 3.892 -40.579 47.271 1.00 8.92 280 ASP A N 1
ATOM 2060 C CA . ASP A 1 269 ? 4.441 -40.992 48.561 1.00 10.42 280 ASP A CA 1
ATOM 2061 C C . ASP A 1 269 ? 5.595 -41.967 48.374 1.00 11.27 280 ASP A C 1
ATOM 2062 O O . ASP A 1 269 ? 6.585 -41.922 49.113 1.00 6.97 280 ASP A O 1
ATOM 2067 N N . ALA A 1 270 ? 5.474 -42.869 47.399 1.00 12.60 281 ALA A N 1
ATOM 2068 C CA . ALA A 1 270 ? 6.567 -43.784 47.101 1.00 10.86 281 ALA A CA 1
ATOM 2069 C C . ALA A 1 270 ? 7.789 -43.039 46.583 1.00 9.91 281 ALA A C 1
ATOM 2070 O O . ALA A 1 270 ? 8.923 -43.466 46.826 1.00 7.63 281 ALA A O 1
ATOM 2072 N N . ALA A 1 271 ? 7.582 -41.927 45.874 1.00 9.97 282 ALA A N 1
ATOM 2073 C CA . ALA A 1 271 ? 8.712 -41.145 45.386 1.00 9.85 282 ALA A CA 1
ATOM 2074 C C . ALA A 1 271 ? 9.425 -40.436 46.527 1.00 8.79 282 ALA A C 1
ATOM 2075 O O . ALA A 1 271 ? 10.658 -40.352 46.536 1.00 8.45 282 ALA A O 1
ATOM 2077 N N . ILE A 1 272 ? 8.665 -39.911 47.492 1.00 9.55 283 ILE A N 1
ATOM 2078 C CA . ILE A 1 272 ? 9.272 -39.259 48.651 1.00 11.25 283 ILE A CA 1
ATOM 2079 C C . ILE A 1 272 ? 10.194 -40.230 49.375 1.00 13.19 283 ILE A C 1
ATOM 2080 O O . ILE A 1 272 ? 11.332 -39.893 49.724 1.00 14.01 283 ILE A O 1
ATOM 2085 N N . ASP A 1 273 ? 9.723 -41.459 49.594 1.00 12.78 284 ASP A N 1
ATOM 2086 C CA . ASP A 1 273 ? 10.524 -42.448 50.304 1.00 13.56 284 ASP A CA 1
ATOM 2087 C C . ASP A 1 273 ? 11.630 -43.014 49.423 1.00 11.36 284 ASP A C 1
ATOM 2088 O O . ASP A 1 273 ? 12.758 -43.207 49.887 1.00 16.25 284 ASP A O 1
ATOM 2093 N N . GLY A 1 274 ? 11.327 -43.281 48.151 1.00 10.51 285 GLY A N 1
ATOM 2094 C CA . GLY A 1 274 ? 12.308 -43.865 47.255 1.00 10.16 285 GLY A CA 1
ATOM 2095 C C . GLY A 1 274 ? 13.483 -42.962 46.947 1.00 12.73 285 GLY A C 1
ATOM 2096 O O . GLY A 1 274 ? 14.546 -43.460 46.563 1.00 14.15 285 GLY A O 1
ATOM 2097 N N . ASN A 1 275 ? 13.317 -41.648 47.104 1.00 12.74 286 ASN A N 1
ATOM 2098 C CA . ASN A 1 275 ? 14.386 -40.691 46.841 1.00 14.13 286 ASN A CA 1
ATOM 2099 C C . ASN A 1 275 ? 14.824 -39.937 48.089 1.00 15.33 286 ASN A C 1
ATOM 2100 O O . ASN A 1 275 ? 15.631 -39.006 47.980 1.00 17.06 286 ASN A O 1
ATOM 2105 N N . GLN A 1 276 ? 14.326 -40.316 49.267 1.00 16.49 287 GLN A N 1
ATOM 2106 C CA . GLN A 1 276 ? 14.663 -39.641 50.520 1.00 17.09 287 GLN A CA 1
ATOM 2107 C C . GLN A 1 276 ? 14.398 -38.141 50.414 1.00 18.80 287 GLN A C 1
ATOM 2108 O O . GLN A 1 276 ? 15.223 -37.305 50.786 1.00 17.67 287 GLN A O 1
ATOM 2114 N N . MET A 1 277 ? 13.231 -37.801 49.884 1.00 18.34 288 MET A N 1
ATOM 2115 C CA . MET A 1 277 ? 12.886 -36.404 49.662 1.00 13.03 288 MET A CA 1
ATOM 2116 C C . MET A 1 277 ? 12.508 -35.752 50.985 1.00 13.89 288 MET A C 1
ATOM 2117 O O . MET A 1 277 ? 11.610 -36.226 51.690 1.00 14.70 288 MET A O 1
ATOM 2122 N N . GLY A 1 278 ? 13.212 -34.678 51.327 1.00 14.26 289 GLY A N 1
ATOM 2123 C CA . GLY A 1 278 ? 12.888 -33.890 52.494 1.00 13.38 289 GLY A CA 1
ATOM 2124 C C . GLY A 1 278 ? 13.531 -34.320 53.794 1.00 17.13 289 GLY A C 1
ATOM 2125 O O . GLY A 1 278 ? 13.126 -33.821 54.850 1.00 18.32 289 GLY A O 1
ATOM 2126 N N . VAL A 1 279 ? 14.520 -35.212 53.768 1.00 18.80 290 VAL A N 1
ATOM 2127 C CA . VAL A 1 279 ? 15.094 -35.657 55.034 1.00 22.44 290 VAL A CA 1
ATOM 2128 C C . VAL A 1 279 ? 16.310 -34.824 55.447 1.00 23.09 290 VAL A C 1
ATOM 2129 O O . VAL A 1 279 ? 16.515 -34.597 56.644 1.00 24.53 290 VAL A O 1
ATOM 2133 N N . ASP A 1 280 ? 17.111 -34.333 54.502 1.00 23.79 291 ASP A N 1
ATOM 2134 C CA . ASP A 1 280 ? 18.218 -33.464 54.872 1.00 22.43 291 ASP A CA 1
ATOM 2135 C C . ASP A 1 280 ? 17.871 -32.010 54.547 1.00 21.54 291 ASP A C 1
ATOM 2136 O O . ASP A 1 280 ? 16.726 -31.674 54.232 1.00 22.31 291 ASP A O 1
ATOM 2141 N N . ASP A 1 281 ? 18.870 -31.132 54.614 1.00 22.26 292 ASP A N 1
ATOM 2142 C CA . ASP A 1 281 ? 18.638 -29.703 54.458 1.00 27.22 292 ASP A CA 1
ATOM 2143 C C . ASP A 1 281 ? 18.716 -29.223 53.016 1.00 25.83 292 ASP A C 1
ATOM 2144 O O . ASP A 1 281 ? 18.429 -28.049 52.758 1.00 24.28 292 ASP A O 1
ATOM 2149 N N . ILE A 1 282 ? 19.092 -30.082 52.077 1.00 22.77 293 ILE A N 1
ATOM 2150 C CA . ILE A 1 282 ? 19.129 -29.695 50.671 1.00 17.43 293 ILE A CA 1
ATOM 2151 C C . ILE A 1 282 ? 17.714 -29.781 50.118 1.00 12.70 293 ILE A C 1
ATOM 2152 O O . ILE A 1 282 ? 17.089 -30.845 50.156 1.00 12.32 293 ILE A O 1
ATOM 2157 N N . THR A 1 283 ? 17.204 -28.658 49.614 1.00 8.23 294 THR A N 1
ATOM 2158 C CA . THR A 1 283 ? 15.800 -28.580 49.229 1.00 5.69 294 THR A CA 1
ATOM 2159 C C . THR A 1 283 ? 15.499 -29.515 48.066 1.00 7.58 294 THR A C 1
ATOM 2160 O O . THR A 1 283 ? 16.167 -29.477 47.031 1.00 10.71 294 THR A O 1
ATOM 2164 N N . ASP A 1 284 ? 14.481 -30.348 48.242 1.00 7.13 295 ASP A N 1
ATOM 2165 C CA . ASP A 1 284 ? 13.981 -31.224 47.197 1.00 8.91 295 ASP A CA 1
ATOM 2166 C C . ASP A 1 284 ? 12.655 -30.689 46.669 1.00 8.00 295 ASP A C 1
ATOM 2167 O O . ASP A 1 284 ? 11.984 -29.880 47.314 1.00 9.54 295 ASP A O 1
ATOM 2172 N N . PHE A 1 285 ? 12.279 -31.154 45.480 1.00 6.13 296 PHE A N 1
ATOM 2173 C CA . PHE A 1 285 ? 11.108 -30.634 44.782 1.00 7.03 296 PHE A CA 1
ATOM 2174 C C . PHE A 1 285 ? 10.321 -31.801 44.204 1.00 9.61 296 PHE A C 1
ATOM 2175 O O . PHE A 1 285 ? 10.832 -32.542 43.360 1.00 6.95 296 PHE A O 1
ATOM 2183 N N . LEU A 1 286 ? 9.084 -31.960 44.666 1.00 8.07 297 LEU A N 1
ATOM 2184 C CA . LEU A 1 286 ? 8.159 -32.974 44.175 1.00 8.90 297 LEU A CA 1
ATOM 2185 C C . LEU A 1 286 ? 7.019 -32.276 43.448 1.00 12.43 297 LEU A C 1
ATOM 2186 O O . LEU A 1 286 ? 6.357 -31.406 44.022 1.00 16.30 297 LEU A O 1
ATOM 2191 N N . THR A 1 287 ? 6.793 -32.645 42.191 1.00 9.28 298 THR A N 1
ATOM 2192 C CA . THR A 1 287 ? 5.678 -32.114 41.418 1.00 11.97 298 THR A CA 1
ATOM 2193 C C . THR A 1 287 ? 4.701 -33.245 41.127 1.00 11.21 298 THR A C 1
ATOM 2194 O O . THR A 1 287 ? 5.100 -34.299 40.624 1.00 10.93 298 THR A O 1
ATOM 2198 N N . VAL A 1 288 ? 3.430 -33.041 41.459 1.00 11.29 299 VAL A N 1
ATOM 2199 C CA . VAL A 1 288 ? 2.413 -34.048 41.180 1.00 13.73 299 VAL A CA 1
ATOM 2200 C C . VAL A 1 288 ? 1.170 -33.361 40.629 1.00 13.06 299 VAL A C 1
ATOM 2201 O O . VAL A 1 288 ? 0.663 -32.397 41.214 1.00 10.84 299 VAL A O 1
ATOM 2205 N N . ASN A 1 289 ? 0.722 -33.830 39.469 1.00 12.00 300 ASN A N 1
ATOM 2206 C CA . ASN A 1 289 ? -0.516 -33.396 38.841 1.00 9.43 300 ASN A CA 1
ATOM 2207 C C . ASN A 1 289 ? -1.605 -34.411 39.156 1.00 10.03 300 ASN A C 1
ATOM 2208 O O . ASN A 1 289 ? -1.390 -35.618 39.007 1.00 11.22 300 ASN A O 1
ATOM 2213 N N . LEU A 1 290 ? -2.759 -33.924 39.605 1.00 7.60 301 LEU A N 1
ATOM 2214 C CA . LEU A 1 290 ? -3.922 -34.767 39.878 1.00 4.98 301 LEU A CA 1
ATOM 2215 C C . LEU A 1 290 ? -4.820 -34.717 38.648 1.00 7.74 301 LEU A C 1
ATOM 2216 O O . LEU A 1 290 ? -5.617 -33.790 38.487 1.00 6.86 301 LEU A O 1
ATOM 2221 N N . ALA A 1 291 ? -4.697 -35.725 37.781 1.00 8.67 302 ALA A N 1
ATOM 2222 C CA . ALA A 1 291 ? -5.304 -35.655 36.456 1.00 10.63 302 ALA A CA 1
ATOM 2223 C C . ALA A 1 291 ? -6.762 -36.097 36.421 1.00 11.47 302 ALA A C 1
ATOM 2224 O O . ALA A 1 291 ? -7.478 -35.725 35.485 1.00 9.13 302 ALA A O 1
ATOM 2226 N N . SER A 1 292 ? -7.221 -36.872 37.408 1.00 13.65 303 SER A N 1
ATOM 2227 C CA . SER A 1 292 ? -8.540 -37.492 37.305 1.00 11.23 303 SER A CA 1
ATOM 2228 C C . SER A 1 292 ? -9.669 -36.477 37.392 1.00 6.99 303 SER A C 1
ATOM 2229 O O . SER A 1 292 ? -10.763 -36.732 36.876 1.00 5.21 303 SER A O 1
ATOM 2232 N N . THR A 1 293 ? -9.437 -35.336 38.045 1.00 9.25 304 THR A N 1
ATOM 2233 C CA . THR A 1 293 ? -10.444 -34.280 38.050 1.00 7.64 304 THR A CA 1
ATOM 2234 C C . THR A 1 293 ? -10.685 -33.747 36.645 1.00 8.11 304 THR A C 1
ATOM 2235 O O . THR A 1 293 ? -11.774 -33.247 36.342 1.00 10.72 304 THR A O 1
ATOM 2239 N N . ASP A 1 294 ? -9.682 -33.856 35.775 1.00 6.60 305 ASP A N 1
ATOM 2240 C CA . ASP A 1 294 ? -9.835 -33.428 34.391 1.00 8.55 305 ASP A CA 1
ATOM 2241 C C . ASP A 1 294 ? -10.566 -34.474 33.562 1.00 9.48 305 ASP A C 1
ATOM 2242 O O . ASP A 1 294 ? -11.460 -34.135 32.778 1.00 10.48 305 ASP A O 1
ATOM 2247 N N . TYR A 1 295 ? -10.187 -35.744 33.708 1.00 9.52 306 TYR A N 1
ATOM 2248 C CA . TYR A 1 295 ? -10.872 -36.806 32.982 1.00 8.98 306 TYR A CA 1
ATOM 2249 C C . TYR A 1 295 ? -12.334 -36.894 33.397 1.00 8.55 306 TYR A C 1
ATOM 2250 O O . TYR A 1 295 ? -13.229 -36.962 32.547 1.00 9.41 306 TYR A O 1
ATOM 2259 N N . VAL A 1 296 ? -12.598 -36.876 34.705 1.00 5.26 307 VAL A N 1
ATOM 2260 C CA . VAL A 1 296 ? -13.979 -36.911 35.178 1.00 6.27 307 VAL A CA 1
ATOM 2261 C C . VAL A 1 296 ? -14.736 -35.679 34.698 1.00 9.42 307 VAL A C 1
ATOM 2262 O O . VAL A 1 296 ? -15.860 -35.777 34.193 1.00 11.27 307 VAL A O 1
ATOM 2266 N N . GLY A 1 297 ? -14.122 -34.500 34.834 1.00 10.85 308 GLY A N 1
ATOM 2267 C CA . GLY A 1 297 ? -14.780 -33.279 34.395 1.00 11.26 308 GLY A CA 1
ATOM 2268 C C . GLY A 1 297 ? -15.081 -33.277 32.908 1.00 12.92 308 GLY A C 1
ATOM 2269 O O . GLY A 1 297 ? -16.156 -32.847 32.483 1.00 14.01 308 GLY A O 1
ATOM 2270 N N . HIS A 1 298 ? -14.139 -33.766 32.099 1.00 10.55 309 HIS A N 1
ATOM 2271 C CA . HIS A 1 298 ? -14.350 -33.825 30.655 1.00 8.87 309 HIS A CA 1
ATOM 2272 C C . HIS A 1 298 ? -15.555 -34.681 30.302 1.00 11.14 309 HIS A C 1
ATOM 2273 O O . HIS A 1 298 ? -16.276 -34.389 29.340 1.00 14.40 309 HIS A O 1
ATOM 2280 N N . ASN A 1 299 ? -15.781 -35.751 31.058 1.00 7.14 310 ASN A N 1
ATOM 2281 C CA . ASN A 1 299 ? -16.827 -36.705 30.726 1.00 12.68 310 ASN A CA 1
ATOM 2282 C C . ASN A 1 299 ? -18.187 -36.315 31.284 1.00 11.05 310 ASN A C 1
ATOM 2283 O O . ASN A 1 299 ? -19.208 -36.577 30.639 1.00 10.09 310 ASN A O 1
ATOM 2288 N N . PHE A 1 300 ? -18.226 -35.685 32.455 1.00 11.97 311 PHE A N 1
ATOM 2289 C CA . PHE A 1 300 ? -19.479 -35.434 33.151 1.00 12.01 311 PHE A CA 1
ATOM 2290 C C . PHE A 1 300 ? -19.813 -33.962 33.341 1.00 10.74 311 PHE A C 1
ATOM 2291 O O . PHE A 1 300 ? -20.993 -33.632 33.470 1.00 9.74 311 PHE A O 1
ATOM 2299 N N . GLY A 1 301 ? -1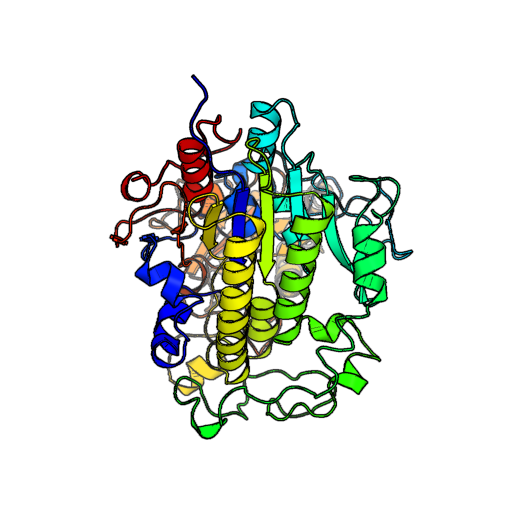8.823 -33.074 33.368 1.00 11.39 312 GLY A N 1
ATOM 2300 C CA . GLY A 1 301 ? -19.078 -31.661 33.530 1.00 9.13 312 GLY A CA 1
ATOM 2301 C C . GLY A 1 301 ? -19.043 -31.225 34.982 1.00 6.53 312 GLY A C 1
ATOM 2302 O O . GLY A 1 301 ? -19.204 -32.033 35.899 1.00 6.81 312 GLY A O 1
ATOM 2303 N N . PRO A 1 302 ? -18.848 -29.922 35.217 1.00 6.19 313 PRO A N 1
ATOM 2304 C CA . PRO A 1 302 ? -18.624 -29.449 36.595 1.00 7.35 313 PRO A CA 1
ATOM 2305 C C . PRO A 1 302 ? -19.822 -29.593 37.520 1.00 6.19 313 PRO A C 1
ATOM 2306 O O . PRO A 1 302 ? -19.644 -29.497 38.741 1.00 4.89 313 PRO A O 1
ATOM 2310 N N . ASN A 1 303 ? -21.026 -29.816 37.000 1.00 5.88 314 ASN A N 1
ATOM 2311 C CA . ASN A 1 303 ? -22.220 -29.890 37.831 1.00 10.87 314 ASN A CA 1
ATOM 2312 C C . ASN A 1 303 ? -22.676 -31.320 38.082 1.00 11.46 314 ASN A C 1
ATOM 2313 O O . ASN A 1 303 ? -23.766 -31.528 38.624 1.00 13.57 314 ASN A O 1
ATOM 2318 N N . SER A 1 304 ? -21.866 -32.304 37.716 1.00 7.27 315 SER A N 1
ATOM 2319 C CA . SER A 1 304 ? -22.236 -33.699 37.882 1.00 6.83 315 SER A CA 1
ATOM 2320 C C . SER A 1 304 ? -21.982 -34.165 39.309 1.00 7.52 315 SER A C 1
ATOM 2321 O O . SER A 1 304 ? -21.118 -33.636 40.014 1.00 5.74 315 SER A O 1
ATOM 2324 N N . ILE A 1 305 ? -22.745 -35.177 39.731 1.00 6.97 316 ILE A N 1
ATOM 2325 C CA . ILE A 1 305 ? -22.435 -35.839 40.995 1.00 7.72 316 ILE A CA 1
ATOM 2326 C C . ILE A 1 305 ? -21.049 -36.465 40.927 1.00 7.35 316 ILE A C 1
ATOM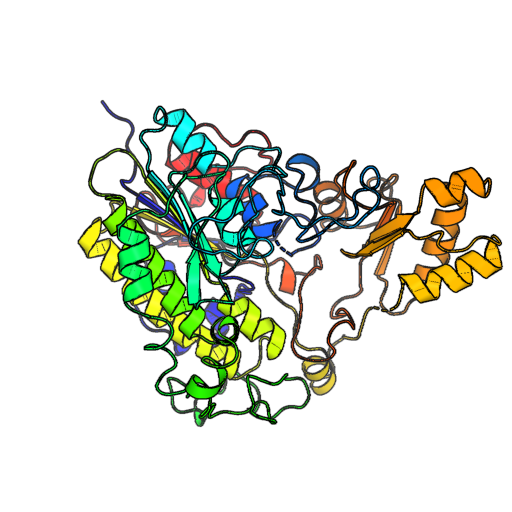 2327 O O . ILE A 1 305 ? -20.307 -36.481 41.917 1.00 3.52 316 ILE A O 1
ATOM 2332 N N . GLU A 1 306 ? -20.677 -36.973 39.750 1.00 8.05 317 GLU A N 1
ATOM 2333 C CA . GLU A 1 306 ? -19.372 -37.597 39.570 1.00 8.19 317 GLU A CA 1
ATOM 2334 C C . GLU A 1 306 ? -18.246 -36.643 39.943 1.00 9.57 317 GLU A C 1
ATOM 2335 O O . GLU A 1 306 ? -17.334 -37.007 40.694 1.00 7.50 317 GLU A O 1
ATOM 2341 N N . VAL A 1 307 ? -18.296 -35.412 39.428 1.00 5.73 318 VAL A N 1
ATOM 2342 C CA . VAL A 1 307 ? -17.243 -34.443 39.716 1.00 4.52 318 VAL A CA 1
ATOM 2343 C C . VAL A 1 307 ? -17.234 -34.078 41.196 1.00 5.27 318 VAL A C 1
ATOM 2344 O O . VAL A 1 307 ? -16.169 -33.993 41.818 1.00 7.05 318 VAL A O 1
ATOM 2348 N N . GLU A 1 308 ? -18.412 -33.869 41.788 1.00 4.25 319 GLU A N 1
ATOM 2349 C CA . GLU A 1 308 ? -18.456 -33.531 43.207 1.00 6.19 319 GLU A CA 1
ATOM 2350 C C . GLU A 1 308 ? -17.851 -34.639 44.059 1.00 7.27 319 GLU A C 1
ATOM 2351 O O . GLU A 1 308 ? -17.098 -34.364 45.000 1.00 8.67 319 GLU A O 1
ATOM 2357 N N . ASP A 1 309 ? -18.168 -35.899 43.748 1.00 8.74 320 ASP A N 1
ATOM 2358 C CA . ASP A 1 309 ? -17.584 -37.000 44.507 1.00 6.55 320 ASP A CA 1
ATOM 2359 C C . ASP A 1 309 ? -16.078 -37.082 44.299 1.00 8.31 320 ASP A C 1
ATOM 2360 O O . ASP A 1 309 ? -15.345 -37.454 45.221 1.00 5.40 320 ASP A O 1
ATOM 2365 N N . THR A 1 310 ? -15.601 -36.742 43.099 1.00 5.94 321 THR A N 1
ATOM 2366 C CA . THR A 1 310 ? -14.164 -36.752 42.845 1.00 7.86 321 THR A CA 1
ATOM 2367 C C . THR A 1 310 ? -13.443 -35.752 43.739 1.00 7.22 321 THR A C 1
ATOM 2368 O O . THR A 1 310 ? -12.349 -36.033 44.241 1.00 7.04 321 THR A O 1
ATOM 2372 N N . TYR A 1 311 ? -14.047 -34.584 43.966 1.00 5.60 322 TYR A N 1
ATOM 2373 C CA . TYR A 1 311 ? -13.405 -33.583 44.810 1.00 5.69 322 TYR A CA 1
ATOM 2374 C C . TYR A 1 311 ? -13.539 -33.904 46.291 1.00 5.42 322 TYR A C 1
ATOM 2375 O O . TYR A 1 311 ? -12.636 -33.577 47.070 1.00 6.01 322 TYR A O 1
ATOM 2384 N N . LEU A 1 312 ? -14.637 -34.540 46.701 1.00 4.81 323 LEU A N 1
ATOM 2385 C CA . LEU A 1 312 ? -14.729 -34.985 48.087 1.00 8.05 323 LEU A CA 1
ATOM 2386 C C . LEU A 1 312 ? -13.713 -36.085 48.371 1.00 6.98 323 LEU A C 1
ATOM 2387 O O . LEU A 1 312 ? -13.134 -36.138 49.463 1.00 6.03 323 LEU A O 1
ATOM 2392 N N . ARG A 1 313 ? -13.475 -36.965 47.396 1.00 7.44 324 ARG A N 1
ATOM 2393 C CA . ARG A 1 313 ? -12.487 -38.023 47.578 1.00 5.90 324 ARG A CA 1
ATOM 2394 C C . ARG A 1 313 ? -11.065 -37.489 47.441 1.00 9.21 324 ARG A C 1
ATOM 2395 O O . ARG A 1 313 ? -10.165 -37.928 48.165 1.00 10.59 324 ARG A O 1
ATOM 2403 N N . LEU A 1 314 ? -10.840 -36.544 46.523 1.00 9.38 325 LEU A N 1
ATOM 2404 C CA . LEU A 1 314 ? -9.529 -35.908 46.437 1.00 7.75 325 LEU A CA 1
ATOM 2405 C C . LEU A 1 314 ? -9.210 -35.146 47.717 1.00 7.30 325 LEU A C 1
ATOM 2406 O O . LEU A 1 314 ? -8.075 -35.187 48.205 1.00 7.17 325 LEU A O 1
ATOM 2411 N N . ASP A 1 315 ? -10.206 -34.451 48.279 1.00 8.47 326 ASP A N 1
ATOM 2412 C CA . ASP A 1 315 ? -10.005 -33.728 49.533 1.00 10.12 326 ASP A CA 1
ATOM 2413 C C . ASP A 1 315 ? -9.485 -34.647 50.629 1.00 8.87 326 ASP A C 1
ATOM 2414 O O . ASP A 1 315 ? -8.569 -34.281 51.375 1.00 7.39 326 ASP A O 1
ATOM 2419 N N . ARG A 1 316 ? -10.058 -35.844 50.745 1.00 10.94 327 ARG A N 1
ATOM 2420 C CA . ARG A 1 316 ? -9.597 -36.775 51.769 1.00 7.79 327 ARG A CA 1
ATOM 2421 C C . ARG A 1 316 ? -8.192 -37.276 51.462 1.00 9.77 327 ARG A C 1
ATOM 2422 O O . ARG A 1 316 ? -7.365 -37.417 52.371 1.00 10.25 327 ARG A O 1
ATOM 2430 N N . ASP A 1 317 ? -7.901 -37.540 50.186 1.00 10.38 328 ASP A N 1
ATOM 2431 C CA . ASP A 1 317 ? -6.570 -38.004 49.808 1.00 11.96 328 ASP A CA 1
ATOM 2432 C C . ASP A 1 317 ? -5.513 -36.941 50.086 1.00 11.62 328 ASP A C 1
ATOM 2433 O O . ASP A 1 317 ? -4.394 -37.263 50.502 1.00 11.58 328 ASP A O 1
ATOM 2438 N N . LEU A 1 318 ? -5.847 -35.669 49.856 1.00 10.34 329 LEU A N 1
ATOM 2439 C CA . LEU A 1 318 ? -4.910 -34.598 50.178 1.00 6.54 329 LEU A CA 1
ATOM 2440 C C . LEU A 1 318 ? -4.656 -34.525 51.676 1.00 5.01 329 LEU A C 1
ATOM 2441 O O . LEU A 1 318 ? -3.525 -34.284 52.111 1.00 4.15 329 LEU A O 1
ATOM 2446 N N . ALA A 1 319 ? -5.700 -34.729 52.482 1.00 8.50 330 ALA A N 1
ATOM 2447 C CA . ALA A 1 319 ? -5.513 -34.773 53.927 1.00 10.08 330 ALA A CA 1
ATOM 2448 C C . ALA A 1 319 ? -4.549 -35.885 54.321 1.00 8.88 330 ALA A C 1
ATOM 2449 O O . ALA A 1 319 ? -3.663 -35.680 55.158 1.00 10.45 330 ALA A O 1
ATOM 2451 N N . ASP A 1 320 ? -4.702 -37.069 53.722 1.00 9.91 331 ASP A N 1
ATOM 2452 C CA . ASP A 1 320 ? -3.752 -38.149 53.969 1.00 12.52 331 ASP A CA 1
ATOM 2453 C C . ASP A 1 320 ? -2.362 -37.772 53.478 1.00 9.76 331 ASP A C 1
ATOM 2454 O O . ASP A 1 320 ? -1.357 -38.085 54.126 1.00 9.98 331 ASP A O 1
ATOM 2459 N N . PHE A 1 321 ? -2.289 -37.098 52.329 1.00 5.95 332 PHE A N 1
ATOM 2460 C CA . PHE A 1 321 ? -1.001 -36.720 51.761 1.00 9.87 332 PHE A CA 1
ATOM 2461 C C . PHE A 1 321 ? -0.270 -35.736 52.668 1.00 12.45 332 PHE A C 1
ATOM 2462 O O . PHE A 1 321 ? 0.920 -35.908 52.958 1.00 11.95 332 PHE A O 1
ATOM 2470 N N . PHE A 1 322 ? -0.975 -34.701 53.135 1.00 12.21 333 PHE A N 1
ATOM 2471 C CA . PHE A 1 322 ? -0.361 -33.724 54.029 1.00 10.85 333 PHE A CA 1
ATOM 2472 C C . PHE A 1 322 ? 0.021 -34.357 55.363 1.00 12.33 333 PHE A C 1
ATOM 2473 O O . PHE A 1 322 ? 1.051 -34.006 55.949 1.00 10.31 333 PHE A O 1
ATOM 2481 N N . ASN A 1 323 ? -0.795 -35.291 55.860 1.00 14.23 334 ASN A N 1
ATOM 2482 C CA . ASN A 1 323 ? -0.451 -35.969 57.107 1.00 15.71 334 ASN A CA 1
ATOM 2483 C C . ASN A 1 323 ? 0.800 -36.822 56.942 1.00 14.80 334 ASN A C 1
ATOM 2484 O O . ASN A 1 323 ? 1.616 -36.921 57.865 1.00 14.87 334 ASN A O 1
ATOM 2489 N N . ASN A 1 324 ? 0.975 -37.442 55.771 1.00 15.20 335 ASN A N 1
ATOM 2490 C CA . ASN A 1 324 ? 2.205 -38.183 55.511 1.00 16.06 335 ASN A CA 1
ATOM 2491 C C . ASN A 1 324 ? 3.405 -37.246 55.444 1.00 15.22 335 ASN A C 1
ATOM 2492 O O . ASN A 1 324 ? 4.500 -37.597 55.900 1.00 13.12 335 ASN A O 1
ATOM 2497 N N . LEU A 1 325 ? 3.218 -36.050 54.878 1.00 16.52 336 LEU A N 1
ATOM 2498 C CA . LEU A 1 325 ? 4.291 -35.062 54.871 1.00 11.71 336 LEU A CA 1
ATOM 2499 C C . LEU A 1 325 ? 4.685 -34.671 56.288 1.00 9.79 336 LEU A C 1
ATOM 2500 O O . LEU A 1 325 ? 5.875 -34.530 56.593 1.00 13.53 336 LEU A O 1
ATOM 2505 N N . ASP A 1 326 ? 3.697 -34.499 57.171 1.00 12.14 337 ASP A N 1
ATOM 2506 C CA . ASP A 1 326 ? 3.994 -34.125 58.549 1.00 16.46 337 ASP A CA 1
ATOM 2507 C C . ASP A 1 326 ? 4.875 -35.158 59.238 1.00 20.06 337 ASP A C 1
ATOM 2508 O O . ASP A 1 326 ? 5.682 -34.803 60.103 1.00 20.00 337 ASP A O 1
ATOM 2513 N N . LYS A 1 327 ? 4.739 -36.433 58.875 1.00 25.08 338 LYS A N 1
ATOM 2514 C CA . LYS A 1 327 ? 5.498 -37.487 59.537 1.00 30.31 338 LYS A CA 1
ATOM 2515 C C . LYS A 1 327 ? 6.837 -37.756 58.860 1.00 28.34 338 LYS A C 1
ATOM 2516 O O . LYS A 1 327 ? 7.823 -38.055 59.542 1.00 29.80 338 LYS A O 1
ATOM 2522 N N . LYS A 1 328 ? 6.894 -37.652 57.532 1.00 22.06 339 LYS A N 1
ATOM 2523 C CA . LYS A 1 328 ? 8.108 -37.964 56.787 1.00 22.28 339 LYS A CA 1
ATOM 2524 C C . LYS A 1 328 ? 9.044 -36.774 56.645 1.00 24.06 339 LYS A C 1
ATOM 2525 O O . LYS A 1 328 ? 10.256 -36.964 56.492 1.00 24.65 339 LYS A O 1
ATOM 2531 N N . VAL A 1 329 ? 8.509 -35.553 56.677 1.00 21.44 340 VAL A N 1
ATOM 2532 C CA . VAL A 1 329 ? 9.301 -34.342 56.529 1.00 19.39 340 VAL A CA 1
ATOM 2533 C C . VAL A 1 329 ? 9.216 -33.458 57.764 1.00 20.48 340 VAL A C 1
ATOM 2534 O O . VAL A 1 329 ? 10.234 -32.931 58.228 1.00 22.66 340 VAL A O 1
ATOM 2538 N N . GLY A 1 330 ? 8.028 -33.293 58.317 1.00 20.28 341 GLY A N 1
ATOM 2539 C CA . GLY A 1 330 ? 7.825 -32.462 59.491 1.00 20.36 341 GLY A CA 1
ATOM 2540 C C . GLY A 1 330 ? 7.068 -31.198 59.125 1.00 23.02 341 GLY A C 1
ATOM 2541 O O . GLY A 1 330 ? 7.351 -30.551 58.109 1.00 21.74 341 GLY A O 1
ATOM 2542 N N . LYS A 1 331 ? 6.090 -30.845 59.957 1.00 26.10 342 LYS A N 1
ATOM 2543 C CA . LYS A 1 331 ? 5.309 -29.638 59.721 1.00 25.75 342 LYS A CA 1
ATOM 2544 C C . LYS A 1 331 ? 6.185 -28.409 59.931 1.00 22.20 342 LYS A C 1
ATOM 2545 O O . LYS A 1 331 ? 6.865 -28.283 60.954 1.00 20.11 342 LYS A O 1
ATOM 2551 N N . GLY A 1 332 ? 6.164 -27.502 58.957 1.00 16.48 343 GLY A N 1
ATOM 2552 C CA . GLY A 1 332 ? 7.029 -26.349 58.943 1.00 14.16 343 GLY A CA 1
ATOM 2553 C C . GLY A 1 332 ? 8.274 -26.518 58.097 1.00 16.16 343 GLY A C 1
ATOM 2554 O O . GLY A 1 332 ? 8.914 -25.517 57.755 1.00 22.26 343 GLY A O 1
ATOM 2555 N N . ASN A 1 333 ? 8.629 -27.753 57.747 1.00 13.65 344 ASN A N 1
ATOM 2556 C CA . ASN A 1 333 ? 9.825 -28.029 56.965 1.00 11.06 344 ASN A CA 1
ATOM 2557 C C . ASN A 1 333 ? 9.549 -28.181 55.479 1.00 10.69 344 ASN A C 1
ATOM 2558 O O . ASN A 1 333 ? 10.495 -28.355 54.706 1.00 11.96 344 ASN A O 1
ATOM 2563 N N . TYR A 1 334 ? 8.289 -28.131 55.056 1.00 9.15 345 TYR A N 1
ATOM 2564 C CA . TYR A 1 334 ? 7.966 -28.262 53.646 1.00 9.85 345 TYR A CA 1
ATOM 2565 C C . TYR A 1 334 ? 7.055 -27.127 53.206 1.00 10.52 345 TYR A C 1
ATOM 2566 O O . TYR A 1 334 ? 6.333 -26.531 54.008 1.00 9.30 345 TYR A O 1
ATOM 2575 N N . LEU A 1 335 ? 7.115 -26.832 51.913 1.00 8.02 346 LEU A N 1
ATOM 2576 C CA . LEU A 1 335 ? 6.326 -25.781 51.291 1.00 7.43 346 LEU A CA 1
ATOM 2577 C C . LEU A 1 335 ? 5.438 -26.409 50.228 1.00 7.45 346 LEU A C 1
ATOM 2578 O O . LEU A 1 335 ? 5.923 -27.155 49.375 1.00 11.64 346 LEU A O 1
ATOM 2583 N N . VAL A 1 336 ? 4.141 -26.125 50.286 1.00 8.40 347 VAL A N 1
ATOM 2584 C CA . VAL A 1 336 ? 3.189 -26.631 49.305 1.00 9.52 347 VAL A CA 1
ATOM 2585 C C . VAL A 1 336 ? 2.552 -25.448 48.599 1.00 9.09 347 VAL A C 1
ATOM 2586 O O . VAL A 1 336 ? 2.134 -24.482 49.250 1.00 8.97 347 VAL A O 1
ATOM 2590 N N . PHE A 1 337 ? 2.477 -25.519 47.274 1.00 10.20 348 PHE A N 1
ATOM 2591 C CA . PHE A 1 337 ? 1.596 -24.646 46.517 1.00 8.37 348 PHE A CA 1
ATOM 2592 C C . PHE A 1 337 ? 0.656 -25.514 45.695 1.00 6.72 348 PHE A C 1
ATOM 2593 O O . PHE A 1 337 ? 1.090 -26.476 45.054 1.00 10.06 348 PHE A O 1
ATOM 2601 N N . LEU A 1 338 ? -0.635 -25.208 45.773 1.00 6.16 349 LEU A N 1
ATOM 2602 C CA . LEU A 1 338 ? -1.667 -25.909 45.025 1.00 6.80 349 LEU A CA 1
ATOM 2603 C C . LEU A 1 338 ? -2.305 -24.934 44.052 1.00 9.34 349 LEU A C 1
ATOM 2604 O O . LEU A 1 338 ? -2.646 -23.808 44.426 1.00 11.34 349 LEU A O 1
ATOM 2609 N N . SER A 1 339 ? -2.467 -25.368 42.810 1.00 9.10 350 SER A N 1
ATOM 2610 C CA . SER A 1 339 ? -3.101 -24.544 41.798 1.00 3.12 350 SER A CA 1
ATOM 2611 C C . SER A 1 339 ? -3.769 -25.467 40.787 1.00 3.65 350 SER A C 1
ATOM 2612 O O . SER A 1 339 ? -3.977 -26.656 41.047 1.00 7.92 350 SER A O 1
ATOM 2615 N N . ALA A 1 340 ? -4.115 -24.910 39.633 1.00 6.37 351 ALA A N 1
ATOM 2616 C CA . ALA A 1 340 ? -4.700 -25.676 38.549 1.00 3.09 351 ALA A CA 1
ATOM 2617 C C . ALA A 1 340 ? -4.115 -25.177 37.241 1.00 9.36 351 ALA A C 1
ATOM 2618 O O . ALA A 1 340 ? -3.658 -24.037 37.140 1.00 10.52 351 ALA A O 1
ATOM 2620 N N . ASP A 1 341 ? -4.116 -26.050 36.239 1.00 6.63 352 ASP A N 1
ATOM 2621 C CA . ASP A 1 341 ? -3.641 -25.645 34.924 1.00 8.28 352 ASP A CA 1
ATOM 2622 C C . ASP A 1 341 ? -4.703 -24.909 34.121 1.00 6.18 352 ASP A C 1
ATOM 2623 O O . ASP A 1 341 ? -4.364 -24.291 33.105 1.00 7.45 352 ASP A O 1
ATOM 2628 N N . HIS A 1 342 ? -5.960 -24.947 34.574 1.00 3.60 353 HIS A N 1
ATOM 2629 C CA . HIS A 1 342 ? -7.091 -24.273 33.946 1.00 4.60 353 HIS A CA 1
ATOM 2630 C C . HIS A 1 342 ? -8.367 -24.635 34.694 1.00 7.95 353 HIS A C 1
ATOM 2631 O O . HIS A 1 342 ? -8.366 -25.542 35.532 1.00 8.21 353 HIS A O 1
ATOM 2638 N N . GLY A 1 343 ? -9.455 -23.943 34.395 1.00 7.45 354 GLY A N 1
ATOM 2639 C CA . GLY A 1 343 ? -10.775 -24.303 34.879 1.00 4.91 354 GLY A CA 1
ATOM 2640 C C . GLY A 1 343 ? -11.528 -25.128 33.860 1.00 7.60 354 GLY A C 1
ATOM 2641 O O . GLY A 1 343 ? -10.944 -25.949 33.144 1.00 7.67 354 GLY A O 1
ATOM 2642 N N . ALA A 1 344 ? -12.836 -24.902 33.786 1.00 7.80 355 ALA A N 1
ATOM 2643 C CA . ALA A 1 344 ? -13.674 -25.573 32.804 1.00 7.49 355 ALA A CA 1
ATOM 2644 C C . ALA A 1 344 ? -15.006 -24.851 32.721 1.00 8.46 355 ALA A C 1
ATOM 2645 O O . ALA A 1 344 ? -15.476 -24.274 33.705 1.00 9.74 355 ALA A O 1
ATOM 2647 N N . ALA A 1 345 ? -15.610 -24.898 31.538 1.00 10.26 356 ALA A N 1
ATOM 2648 C CA . ALA A 1 345 ? -16.933 -24.332 31.352 1.00 10.69 356 ALA A CA 1
ATOM 2649 C C . ALA A 1 345 ? -18.001 -25.314 31.821 1.00 11.01 356 ALA A C 1
ATOM 2650 O O . ALA A 1 345 ? -17.743 -26.497 32.053 1.00 11.18 356 ALA A O 1
ATOM 2652 N N . HIS A 1 346 ? -19.219 -24.806 31.968 1.00 10.99 357 HIS A N 1
ATOM 2653 C CA . HIS A 1 346 ? -20.353 -25.683 32.194 1.00 9.71 357 HIS A CA 1
ATOM 2654 C C . HIS A 1 346 ? -20.716 -26.383 30.892 1.00 9.99 357 HIS A C 1
ATOM 2655 O O . HIS A 1 346 ? -20.426 -25.888 29.798 1.00 8.58 357 HIS A O 1
ATOM 2662 N N . SER A 1 347 ? -21.335 -27.555 31.016 1.00 9.23 358 SER A N 1
ATOM 2663 C CA . SER A 1 347 ? -21.745 -28.306 29.838 1.00 9.99 358 SER A CA 1
ATOM 2664 C C . SER A 1 347 ? -22.783 -27.526 29.040 1.00 9.14 358 SER A C 1
ATOM 2665 O O . SER A 1 347 ? -23.605 -26.792 29.597 1.00 11.71 358 SER A O 1
ATOM 2668 N N . VAL A 1 348 ? -22.739 -27.692 27.717 1.00 8.53 359 VAL A N 1
ATOM 2669 C CA . VAL A 1 348 ? -23.664 -26.966 26.849 1.00 12.08 359 VAL A CA 1
ATOM 2670 C C . VAL A 1 348 ? -25.106 -27.343 27.170 1.00 11.77 359 VAL A C 1
ATOM 2671 O O . VAL A 1 348 ? -25.985 -26.476 27.254 1.00 12.79 359 VAL A O 1
ATOM 2675 N N . GLY A 1 349 ? -25.370 -28.636 27.370 1.00 11.54 360 GLY A N 1
ATOM 2676 C CA . GLY A 1 349 ? -26.716 -29.063 27.710 1.00 9.77 360 GLY A CA 1
ATOM 2677 C C . GLY A 1 349 ? -27.170 -28.566 29.066 1.00 8.42 360 GLY A C 1
ATOM 2678 O O . GLY A 1 349 ? -28.355 -28.282 29.261 1.00 9.73 360 GLY A O 1
ATOM 2679 N N . PHE A 1 350 ? -26.242 -28.456 30.017 1.00 8.65 361 PHE A N 1
ATOM 2680 C CA . PHE A 1 350 ? -26.569 -27.888 31.321 1.00 7.30 361 PHE A CA 1
ATOM 2681 C C . PHE A 1 350 ? -26.968 -26.425 31.187 1.00 7.90 361 PHE A C 1
ATOM 2682 O O . PHE A 1 350 ? -27.984 -25.990 31.742 1.00 8.11 361 PHE A O 1
ATOM 2690 N N . MET A 1 351 ? -26.176 -25.652 30.444 1.00 6.24 362 MET A N 1
ATOM 2691 C CA . MET A 1 351 ? -26.454 -24.228 30.293 1.00 10.62 362 MET A CA 1
ATOM 2692 C C . MET A 1 351 ? -27.755 -23.991 29.538 1.00 11.28 362 MET A C 1
ATOM 2693 O O . MET A 1 351 ? -28.516 -23.079 29.880 1.00 11.74 362 MET A O 1
ATOM 2698 N N . GLN A 1 352 ? -28.029 -24.797 28.510 1.00 8.76 363 GLN A N 1
ATOM 2699 C CA . GLN A 1 352 ? -29.292 -24.663 27.792 1.00 11.97 363 GLN A CA 1
ATOM 2700 C C . GLN A 1 352 ? -30.474 -24.959 28.700 1.00 14.23 363 GLN A C 1
ATOM 2701 O O . GLN A 1 352 ? -31.507 -24.283 28.628 1.00 14.56 363 GLN A O 1
ATOM 2707 N N . ALA A 1 353 ? -30.337 -25.964 29.569 1.00 14.68 364 ALA A N 1
ATOM 2708 C CA . ALA A 1 353 ? -31.413 -26.294 30.494 1.00 15.81 364 ALA A CA 1
ATOM 2709 C C . ALA A 1 353 ? -31.725 -25.136 31.430 1.00 17.76 364 ALA A C 1
ATOM 2710 O O . ALA A 1 353 ? -32.852 -25.025 31.925 1.00 21.01 364 ALA A O 1
ATOM 2712 N N . HIS A 1 354 ? -30.751 -24.259 31.676 1.00 12.77 365 HIS A N 1
ATOM 2713 C CA . HIS A 1 354 ? -30.933 -23.127 32.573 1.00 13.61 365 HIS A CA 1
ATOM 2714 C C . HIS A 1 354 ? -30.839 -21.787 31.847 1.00 11.47 365 HIS A C 1
ATOM 2715 O O . HIS A 1 354 ? -30.574 -20.760 32.477 1.00 12.41 365 HIS A O 1
ATOM 2722 N N . LYS A 1 355 ? -31.047 -21.787 30.528 1.00 12.44 366 LYS A N 1
ATOM 2723 C CA . LYS A 1 355 ? -31.217 -20.587 29.712 1.00 11.18 366 LYS A CA 1
ATOM 2724 C C . LYS A 1 355 ? -29.974 -19.702 29.658 1.00 10.68 366 LYS A C 1
ATOM 2725 O O . LYS A 1 355 ? -30.079 -18.508 29.360 1.00 11.85 366 LYS A O 1
ATOM 2731 N N . MET A 1 356 ? -28.794 -20.259 29.910 1.00 10.00 367 MET A N 1
ATOM 2732 C CA . MET A 1 356 ? -27.577 -19.462 29.895 1.00 8.09 367 MET A CA 1
ATOM 2733 C C . MET A 1 356 ? -26.985 -19.399 28.490 1.00 10.00 367 MET A C 1
ATOM 2734 O O . MET A 1 356 ? -27.218 -20.293 27.671 1.00 12.27 367 MET A O 1
ATOM 2739 N N . PRO A 1 357 ? -26.218 -18.351 28.185 1.00 10.63 368 PRO A N 1
ATOM 2740 C CA . PRO A 1 357 ? -25.586 -18.268 26.862 1.00 10.28 368 PRO A CA 1
ATOM 2741 C C . PRO A 1 357 ? -24.597 -19.407 26.671 1.00 9.02 368 PRO A C 1
ATOM 2742 O O . PRO A 1 357 ? -23.702 -19.616 27.493 1.00 12.82 368 PRO A O 1
ATOM 2746 N N . THR A 1 358 ? -24.765 -20.146 25.584 1.00 10.00 369 THR A N 1
ATOM 2747 C CA . THR A 1 358 ? -23.919 -21.305 25.321 1.00 9.03 369 THR A CA 1
ATOM 2748 C C . THR A 1 358 ? -24.137 -21.740 23.878 1.00 11.18 369 THR A C 1
ATOM 2749 O O . THR A 1 358 ? -24.960 -21.175 23.151 1.00 12.47 369 THR A O 1
ATOM 2753 N N . GLY A 1 359 ? -23.396 -22.760 23.476 1.00 12.88 370 GLY A N 1
ATOM 2754 C CA . GLY A 1 359 ? -23.457 -23.257 22.119 1.00 10.46 370 GLY A CA 1
ATOM 2755 C C . GLY A 1 359 ? -22.198 -24.037 21.798 1.00 9.93 370 GLY A C 1
ATOM 2756 O O . GLY A 1 359 ? -21.363 -24.289 22.665 1.00 8.98 370 GLY A O 1
ATOM 2757 N N . PHE A 1 360 ? -22.081 -24.405 20.526 1.00 12.91 371 PHE A N 1
ATOM 2758 C CA . PHE A 1 360 ? -20.925 -25.138 20.033 1.00 15.45 371 PHE A CA 1
ATOM 2759 C C . PHE A 1 360 ? -20.157 -24.301 19.022 1.00 13.95 371 PHE A C 1
ATOM 2760 O O . PHE A 1 360 ? -20.750 -23.574 18.218 1.00 13.17 371 PHE A O 1
ATOM 2768 N N . PHE A 1 361 ? -18.836 -24.420 19.072 1.00 13.06 372 PHE A N 1
ATOM 2769 C CA . PHE A 1 361 ? -17.942 -23.676 18.199 1.00 21.29 372 PHE A CA 1
ATOM 2770 C C . PHE A 1 361 ? -17.971 -24.228 16.777 1.00 25.89 372 PHE A C 1
ATOM 2771 O O . PHE A 1 361 ? -18.488 -25.319 16.531 1.00 28.98 372 PHE A O 1
ATOM 2779 N N . ASP A 1 364 ? -16.478 -28.580 12.099 1.00 39.13 375 ASP A N 1
ATOM 2780 C CA . ASP A 1 364 ? -15.537 -29.179 11.160 1.00 36.06 375 ASP A CA 1
ATOM 2781 C C . ASP A 1 364 ? -14.924 -28.094 10.285 1.00 32.05 375 ASP A C 1
ATOM 2782 O O . ASP A 1 364 ? -15.100 -28.086 9.067 1.00 29.79 375 ASP A O 1
ATOM 2784 N N . MET A 1 365 ? -14.189 -27.184 10.929 1.00 30.26 376 MET A N 1
ATOM 2785 C CA . MET A 1 365 ? -13.750 -25.967 10.255 1.00 25.05 376 MET A CA 1
ATOM 2786 C C . MET A 1 365 ? -12.763 -26.256 9.132 1.00 21.09 376 MET A C 1
ATOM 2787 O O . MET A 1 365 ? -12.866 -25.662 8.053 1.00 20.41 376 MET A O 1
ATOM 2792 N N . LYS A 1 366 ? -11.793 -27.146 9.361 1.00 17.37 377 LYS A N 1
ATOM 2793 C CA . LYS A 1 366 ? -10.775 -27.389 8.341 1.00 16.05 377 LYS A CA 1
ATOM 2794 C C . LYS A 1 366 ? -11.401 -27.912 7.054 1.00 16.49 377 LYS A C 1
ATOM 2795 O O . LYS A 1 366 ? -11.097 -27.424 5.961 1.00 12.71 377 LYS A O 1
ATOM 2801 N N . LYS A 1 367 ? -12.288 -28.901 7.169 1.00 24.50 378 LYS A N 1
ATOM 2802 C CA . LYS A 1 367 ? -12.942 -29.458 5.988 1.00 29.08 378 LYS A CA 1
ATOM 2803 C C . LYS A 1 367 ? -13.893 -28.448 5.358 1.00 28.65 378 LYS A C 1
ATOM 2804 O O . LYS A 1 367 ? -13.883 -28.246 4.138 1.00 26.84 378 LYS A O 1
ATOM 2806 N N . GLU A 1 368 ? -14.718 -27.798 6.181 1.00 27.70 379 GLU A N 1
ATOM 2807 C CA . GLU A 1 368 ? -15.715 -26.866 5.663 1.00 26.54 379 GLU A CA 1
ATOM 2808 C C . GLU A 1 368 ? -15.060 -25.652 5.014 1.00 24.28 379 GLU A C 1
ATOM 2809 O O . GLU A 1 368 ? -15.439 -25.245 3.910 1.00 22.60 379 GLU A O 1
ATOM 2811 N N . MET A 1 369 ? -14.075 -25.055 5.688 1.00 22.58 380 MET A N 1
ATOM 2812 C CA . MET A 1 369 ? -13.441 -23.857 5.147 1.00 22.35 380 MET A CA 1
ATOM 2813 C C . MET A 1 369 ? -12.586 -24.174 3.927 1.00 21.75 380 MET A C 1
ATOM 2814 O O . MET A 1 369 ? -12.480 -23.344 3.016 1.00 22.84 380 MET A O 1
ATOM 2819 N N . ASN A 1 370 ? -11.972 -25.359 3.887 1.00 19.05 381 ASN A N 1
ATOM 2820 C CA . ASN A 1 370 ? -11.176 -25.730 2.722 1.00 17.16 381 ASN A CA 1
ATOM 2821 C C . ASN A 1 370 ? -12.044 -25.854 1.479 1.00 17.36 381 ASN A C 1
ATOM 2822 O O . ASN A 1 370 ? -11.610 -25.504 0.377 1.00 20.14 381 ASN A O 1
ATOM 2827 N N . ALA A 1 371 ? -13.275 -26.348 1.637 1.00 18.17 382 ALA A N 1
ATOM 2828 C CA . ALA A 1 371 ? -14.208 -26.394 0.516 1.00 18.73 382 ALA A CA 1
ATOM 2829 C C . ALA A 1 371 ? -14.507 -24.995 -0.003 1.00 20.54 382 ALA A C 1
ATOM 2830 O O . ALA A 1 371 ? -14.595 -24.780 -1.217 1.00 19.47 382 ALA A O 1
ATOM 2832 N N . LYS A 1 372 ? -14.660 -24.029 0.904 1.00 23.00 383 LYS A N 1
ATOM 2833 C CA . LYS A 1 372 ? -14.915 -22.655 0.487 1.00 25.64 383 LYS A CA 1
ATOM 2834 C C . LYS A 1 372 ? -13.662 -22.023 -0.106 1.00 23.69 383 LYS A C 1
ATOM 2835 O O . LYS A 1 372 ? -13.719 -21.386 -1.165 1.00 26.76 383 LYS A O 1
ATOM 2841 N N . LEU A 1 373 ? -12.517 -22.186 0.565 1.00 18.17 384 LEU A N 1
ATOM 2842 C CA . LEU A 1 373 ? -11.254 -21.725 -0.003 1.00 17.27 384 LEU A CA 1
ATOM 2843 C C . LEU A 1 373 ? -11.010 -22.356 -1.366 1.00 19.36 384 LEU A C 1
ATOM 2844 O O . LEU A 1 373 ? -10.505 -21.698 -2.284 1.00 20.11 384 LEU A O 1
ATOM 2849 N N . LYS A 1 374 ? -11.366 -23.634 -1.514 1.00 20.18 385 LYS A N 1
ATOM 2850 C CA . LYS A 1 374 ? -11.274 -24.291 -2.813 1.00 24.09 385 LYS A CA 1
ATOM 2851 C C . LYS A 1 374 ? -12.117 -23.561 -3.852 1.00 27.07 385 LYS A C 1
ATOM 2852 O O . LYS A 1 374 ? -11.630 -23.226 -4.938 1.00 22.52 385 LYS A O 1
ATOM 2858 N N . GLN A 1 375 ? -13.388 -23.300 -3.534 1.00 32.80 386 GLN A N 1
ATOM 2859 C CA . GLN A 1 375 ? -14.249 -22.601 -4.483 1.00 38.23 386 GLN A CA 1
ATOM 2860 C C . GLN A 1 375 ? -13.722 -21.202 -4.786 1.00 39.22 386 GLN A C 1
ATOM 2861 O O . GLN A 1 375 ? -13.804 -20.735 -5.928 1.00 41.63 386 GLN A O 1
ATOM 2867 N N . LYS A 1 376 ? -13.161 -20.524 -3.782 1.00 36.93 387 LYS A N 1
ATOM 2868 C CA . LYS A 1 376 ? -12.758 -19.132 -3.959 1.00 35.61 387 LYS A CA 1
ATOM 2869 C C . LYS A 1 376 ? -11.432 -19.005 -4.700 1.00 34.45 387 LYS A C 1
ATOM 2870 O O . LYS A 1 376 ? -11.279 -18.118 -5.548 1.00 35.31 387 LYS A O 1
ATOM 2876 N N . PHE A 1 377 ? -10.461 -19.870 -4.397 1.00 31.32 388 PHE A N 1
ATOM 2877 C CA . PHE A 1 377 ? -9.118 -19.738 -4.943 1.00 29.58 388 PHE A CA 1
ATOM 2878 C C . PHE A 1 377 ? -8.706 -20.879 -5.861 1.00 32.55 388 PHE A C 1
ATOM 2879 O O . PHE A 1 377 ? -7.678 -20.761 -6.538 1.00 35.57 388 PHE A O 1
ATOM 2887 N N . GLY A 1 378 ? -9.457 -21.976 -5.897 1.00 31.71 389 GLY A N 1
ATOM 2888 C CA . GLY A 1 378 ? -9.201 -23.037 -6.846 1.00 30.32 389 GLY A CA 1
ATOM 2889 C C . GLY A 1 378 ? -8.249 -24.120 -6.392 1.00 30.87 389 GLY A C 1
ATOM 2890 O O . GLY A 1 378 ? -8.037 -25.081 -7.142 1.00 32.15 389 GLY A O 1
ATOM 2891 N N . ALA A 1 379 ? -7.666 -24.007 -5.203 1.00 28.60 390 ALA A N 1
ATOM 2892 C CA . ALA A 1 379 ? -6.733 -25.005 -4.706 1.00 25.59 390 ALA A CA 1
ATOM 2893 C C . ALA A 1 379 ? -7.303 -25.700 -3.478 1.00 26.28 390 ALA A C 1
ATOM 2894 O O . ALA A 1 379 ? -8.042 -25.103 -2.690 1.00 27.47 390 ALA A O 1
ATOM 2896 N N . ASP A 1 380 ? -6.953 -26.971 -3.324 1.00 27.42 391 ASP A N 1
ATOM 2897 C CA . ASP A 1 380 ? -7.408 -27.761 -2.192 1.00 29.68 391 ASP A CA 1
ATOM 2898 C C . ASP A 1 380 ? -6.405 -27.693 -1.046 1.00 22.12 391 ASP A C 1
ATOM 2899 O O . ASP A 1 380 ? -5.237 -27.345 -1.228 1.00 23.63 391 ASP A O 1
ATOM 2904 N N . ASN A 1 381 ? -6.889 -28.028 0.150 1.00 18.75 392 ASN A N 1
ATOM 2905 C CA . ASN A 1 381 ? -6.052 -28.181 1.341 1.00 20.47 392 ASN A CA 1
ATOM 2906 C C . ASN A 1 381 ? -5.234 -26.927 1.634 1.00 17.53 392 ASN A C 1
ATOM 2907 O O . ASN A 1 381 ? -4.098 -27.003 2.104 1.00 17.26 392 ASN A O 1
ATOM 2912 N N . ILE A 1 382 ? -5.820 -25.761 1.359 1.00 15.63 393 ILE A N 1
ATOM 2913 C CA . ILE A 1 382 ? -5.147 -24.503 1.669 1.00 12.32 393 ILE A CA 1
ATOM 2914 C C . ILE A 1 382 ? -4.873 -24.404 3.165 1.00 10.33 393 ILE A C 1
ATOM 2915 O O . ILE A 1 382 ? -3.807 -23.939 3.589 1.00 11.67 393 ILE A O 1
ATOM 2920 N N . ILE A 1 383 ? -5.812 -24.861 3.985 1.00 7.49 394 ILE A N 1
ATOM 2921 C CA . ILE A 1 383 ? -5.625 -24.918 5.430 1.00 9.61 394 ILE A CA 1
ATOM 2922 C C . ILE A 1 383 ? -4.927 -26.227 5.770 1.00 15.47 394 ILE A C 1
ATOM 2923 O O . ILE A 1 383 ? -5.403 -27.308 5.405 1.00 20.79 394 ILE A O 1
ATOM 2928 N N . ALA A 1 384 ? -3.792 -26.133 6.459 1.00 13.68 395 ALA A N 1
ATOM 2929 C CA . ALA A 1 384 ? -3.077 -27.339 6.855 1.00 11.78 395 ALA A CA 1
ATOM 2930 C C . ALA A 1 384 ? -3.638 -27.919 8.147 1.00 12.44 395 ALA A C 1
ATOM 2931 O O . ALA A 1 384 ? -3.685 -29.143 8.310 1.00 13.05 395 ALA A O 1
ATOM 2933 N N . ALA A 1 385 ? -4.074 -27.063 9.067 1.00 12.97 396 ALA A N 1
ATOM 2934 C CA . ALA A 1 385 ? -4.578 -27.525 10.352 1.00 9.21 396 ALA A CA 1
ATOM 2935 C C . ALA A 1 385 ? -5.441 -26.440 10.978 1.00 8.43 396 ALA A C 1
ATOM 2936 O O . ALA A 1 385 ? -5.293 -25.252 10.682 1.00 9.73 396 ALA A O 1
ATOM 2938 N N . ALA A 1 386 ? -6.347 -26.871 11.854 1.00 9.49 397 ALA A N 1
ATOM 2939 C CA . ALA A 1 386 ? -7.200 -25.969 12.624 1.00 8.93 397 ALA A CA 1
ATOM 2940 C C . ALA A 1 386 ? -7.291 -26.521 14.038 1.00 9.11 397 ALA A C 1
ATOM 2941 O O . ALA A 1 386 ? -7.904 -27.570 14.261 1.00 9.80 397 ALA A O 1
ATOM 2943 N N . MET A 1 387 ? -6.684 -25.820 14.989 1.00 10.78 398 MET A N 1
ATOM 2944 C CA . MET A 1 387 ? -6.535 -26.342 16.338 1.00 10.33 398 MET A CA 1
ATOM 2945 C C . MET A 1 387 ? -6.179 -25.191 17.260 1.00 8.07 398 MET A C 1
ATOM 2946 O O . MET A 1 387 ? -5.666 -24.161 16.818 1.00 8.96 398 MET A O 1
ATOM 2951 N N . ASN A 1 388 ? -6.452 -25.382 18.551 1.00 8.31 399 ASN A N 1
ATOM 2952 C CA . ASN A 1 388 ? -6.157 -24.375 19.567 1.00 11.31 399 ASN A CA 1
ATOM 2953 C C . ASN A 1 388 ? -6.747 -23.021 19.183 1.00 8.39 399 ASN A C 1
ATOM 2954 O O . ASN A 1 388 ? -6.158 -21.968 19.436 1.00 11.47 399 ASN A O 1
ATOM 2959 N N . TYR A 1 389 ? -7.923 -23.058 18.554 1.00 6.78 400 TYR A N 1
ATOM 2960 C CA . TYR A 1 389 ? -8.617 -21.859 18.088 1.00 7.25 400 TYR A CA 1
ATOM 2961 C C . TYR A 1 389 ? -7.765 -21.053 17.113 1.00 3.04 400 TYR A C 1
ATOM 2962 O O . TYR A 1 389 ? -7.855 -19.826 17.060 1.00 9.58 400 TYR A O 1
ATOM 2971 N N . GLN A 1 390 ? -6.941 -21.740 16.330 1.00 3.99 401 GLN A N 1
ATOM 2972 C CA . GLN A 1 390 ? -6.107 -21.112 15.320 1.00 4.48 401 GLN A CA 1
ATOM 2973 C C . GLN A 1 390 ? -6.223 -21.905 14.029 1.00 5.46 401 GLN A C 1
ATOM 2974 O O . GLN A 1 390 ? -6.658 -23.057 14.027 1.00 7.59 401 GLN A O 1
ATOM 2980 N N . VAL A 1 391 ? -5.836 -21.283 12.918 1.00 3.67 402 VAL A N 1
ATOM 2981 C CA . VAL A 1 391 ? -5.796 -21.979 11.639 1.00 6.08 402 VAL A CA 1
ATOM 2982 C C . VAL A 1 391 ? -4.436 -21.740 10.998 1.00 7.08 402 VAL A C 1
ATOM 2983 O O . VAL A 1 391 ? -3.926 -20.613 10.998 1.00 10.36 402 VAL A O 1
ATOM 2987 N N . TYR A 1 392 ? -3.833 -22.817 10.503 1.00 3.83 403 TYR A N 1
ATOM 2988 C CA . TYR A 1 392 ? -2.550 -22.787 9.822 1.00 5.81 403 TYR A CA 1
ATOM 2989 C C . TYR A 1 392 ? -2.793 -22.989 8.338 1.00 6.25 403 TYR A C 1
ATOM 2990 O O . TYR A 1 392 ? -3.573 -23.860 7.946 1.00 6.16 403 TYR A O 1
ATOM 2999 N N . PHE A 1 393 ? -2.114 -22.205 7.515 1.00 7.38 404 PHE A N 1
ATOM 3000 C CA . PHE A 1 393 ? -2.205 -22.365 6.074 1.00 9.20 404 PHE A CA 1
ATOM 3001 C C . PHE A 1 393 ? -1.003 -23.150 5.571 1.00 9.78 404 PHE A C 1
ATOM 3002 O O . PHE A 1 393 ? 0.120 -22.964 6.046 1.00 10.45 404 PHE A O 1
ATOM 3010 N N . ASP A 1 394 ? -1.254 -24.050 4.625 1.00 10.58 405 ASP A N 1
ATOM 3011 C CA . ASP A 1 394 ? -0.211 -24.914 4.088 1.00 14.27 405 ASP A CA 1
ATOM 3012 C C . ASP A 1 394 ? 0.673 -24.089 3.161 1.00 17.01 405 ASP A C 1
ATOM 3013 O O . ASP A 1 394 ? 0.264 -23.741 2.049 1.00 16.68 405 ASP A O 1
ATOM 3018 N N . ARG A 1 395 ? 1.884 -23.765 3.624 1.00 18.78 406 ARG A N 1
ATOM 3019 C CA . ARG A 1 395 ? 2.795 -22.967 2.810 1.00 20.23 406 ARG A CA 1
ATOM 3020 C C . ARG A 1 395 ? 3.143 -23.669 1.504 1.00 18.94 406 ARG A C 1
ATOM 3021 O O . ARG A 1 395 ? 3.400 -23.005 0.493 1.00 18.14 406 ARG A O 1
ATOM 3029 N N . LYS A 1 396 ? 3.154 -25.004 1.504 1.00 17.54 407 LYS A N 1
ATOM 3030 C CA . LYS A 1 396 ? 3.439 -25.740 0.276 1.00 21.03 407 LYS A CA 1
ATOM 3031 C C . LYS A 1 396 ? 2.340 -25.534 -0.758 1.00 19.35 407 LYS A C 1
ATOM 3032 O O . LYS A 1 396 ? 2.624 -25.373 -1.951 1.00 21.35 407 LYS A O 1
ATOM 3034 N N . VAL A 1 397 ? 1.081 -25.533 -0.320 1.00 19.94 408 VAL A N 1
ATOM 3035 C CA . VAL A 1 397 ? -0.029 -25.354 -1.249 1.00 22.27 408 VAL A CA 1
ATOM 3036 C C . VAL A 1 397 ? -0.062 -23.926 -1.779 1.00 24.20 408 VAL A C 1
ATOM 3037 O O . VAL A 1 397 ? -0.350 -23.695 -2.959 1.00 25.71 408 VAL A O 1
ATOM 3041 N N . LEU A 1 398 ? 0.235 -22.947 -0.922 1.00 24.04 409 LEU A N 1
ATOM 3042 C CA . LEU A 1 398 ? 0.185 -21.549 -1.343 1.00 21.86 409 LEU A CA 1
ATOM 3043 C C . LEU A 1 398 ? 1.219 -21.259 -2.426 1.00 19.90 409 LEU A C 1
ATOM 3044 O O . LEU A 1 398 ? 0.917 -20.605 -3.431 1.00 18.25 409 LEU A O 1
ATOM 3049 N N . ALA A 1 399 ? 2.447 -21.745 -2.239 1.00 23.37 410 ALA A N 1
ATOM 3050 C CA . ALA A 1 399 ? 3.497 -21.505 -3.224 1.00 24.59 410 ALA A CA 1
ATOM 3051 C C . ALA A 1 399 ? 3.181 -22.194 -4.546 1.00 25.33 410 ALA A C 1
ATOM 3052 O O . ALA A 1 399 ? 3.270 -21.579 -5.615 1.00 27.79 410 ALA A O 1
ATOM 3054 N N . ASP A 1 400 ? 2.806 -23.473 -4.492 1.00 23.78 411 ASP A N 1
ATOM 3055 C CA . ASP A 1 400 ? 2.533 -24.213 -5.720 1.00 27.53 411 ASP A CA 1
ATOM 3056 C C . ASP A 1 400 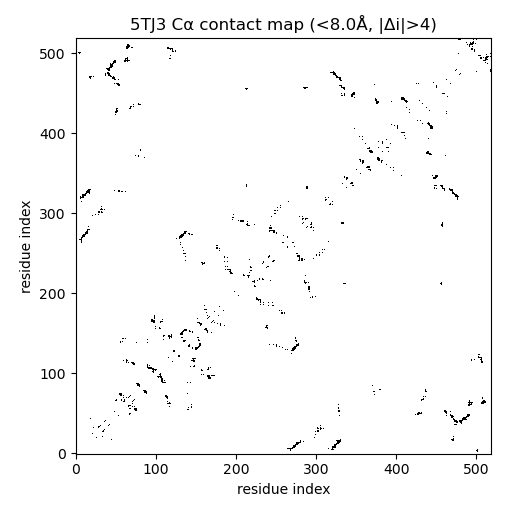? 1.313 -23.667 -6.451 1.00 29.07 411 ASP A C 1
ATOM 3057 O O . ASP A 1 400 ? 1.239 -23.752 -7.682 1.00 30.34 411 ASP A O 1
ATOM 3062 N N . SER A 1 401 ? 0.356 -23.098 -5.720 1.00 31.24 412 SER A N 1
ATOM 3063 C CA . SER A 1 401 ? -0.844 -22.523 -6.315 1.00 30.44 412 SER A CA 1
ATOM 3064 C C . SER A 1 401 ? -0.727 -21.027 -6.574 1.00 29.96 412 SER A C 1
ATOM 3065 O O . SER A 1 401 ? -1.681 -20.430 -7.083 1.00 31.70 412 SER A O 1
ATOM 3068 N N . LYS A 1 402 ? 0.408 -20.411 -6.229 1.00 28.82 413 LYS A N 1
ATOM 3069 C CA . LYS A 1 402 ? 0.653 -18.988 -6.478 1.00 25.78 413 LYS A CA 1
ATOM 3070 C C . LYS A 1 402 ? -0.342 -18.106 -5.723 1.00 24.00 413 LYS A C 1
ATOM 3071 O O . LYS A 1 402 ? -0.885 -17.145 -6.271 1.00 21.76 413 LYS A O 1
ATOM 3077 N N . LEU A 1 403 ? -0.578 -18.429 -4.455 1.00 24.91 414 LEU A N 1
ATOM 3078 C CA . LEU A 1 403 ? -1.547 -17.724 -3.627 1.00 23.25 414 LEU A CA 1
ATOM 3079 C C . LEU A 1 403 ? -0.835 -16.963 -2.516 1.00 21.57 414 LEU A C 1
ATOM 3080 O O . LEU A 1 403 ? 0.156 -17.443 -1.958 1.00 21.61 414 LEU A O 1
ATOM 3085 N N . GLU A 1 404 ? -1.348 -15.777 -2.198 1.00 20.23 415 GLU A N 1
ATOM 3086 C CA . GLU A 1 404 ? -0.785 -14.972 -1.125 1.00 19.70 415 GLU A CA 1
ATOM 3087 C C . GLU A 1 404 ? -1.348 -15.410 0.219 1.00 18.77 415 GLU A C 1
ATOM 3088 O O . GLU A 1 404 ? -2.530 -15.744 0.336 1.00 18.17 415 GLU A O 1
ATOM 3094 N N . LEU A 1 405 ? -0.487 -15.413 1.237 1.00 18.54 416 LEU A N 1
ATOM 3095 C CA . LEU A 1 405 ? -0.951 -15.718 2.584 1.00 17.73 416 LEU A CA 1
ATOM 3096 C C . LEU A 1 405 ? -1.992 -14.706 3.046 1.00 20.57 416 LEU A C 1
ATOM 3097 O O . LEU A 1 405 ? -2.992 -15.076 3.671 1.00 22.23 416 LEU A O 1
ATOM 3102 N N . ASP A 1 406 ? -1.792 -13.428 2.720 1.00 20.87 417 ASP A N 1
ATOM 3103 C CA . ASP A 1 406 ? -2.702 -12.396 3.207 1.00 19.85 417 ASP A CA 1
ATOM 3104 C C . ASP A 1 406 ? -4.077 -12.499 2.553 1.00 21.38 417 ASP A C 1
ATOM 3105 O O . ASP A 1 406 ? -5.098 -12.322 3.227 1.00 20.57 417 ASP A O 1
ATOM 3110 N N . ASP A 1 407 ? -4.130 -12.770 1.246 1.00 22.54 418 ASP A N 1
ATOM 3111 C CA . ASP A 1 407 ? -5.420 -12.938 0.579 1.00 24.64 418 ASP A CA 1
ATOM 3112 C C . ASP A 1 407 ? -6.189 -14.094 1.190 1.00 21.24 418 ASP A C 1
ATOM 3113 O O . ASP A 1 407 ? -7.340 -13.950 1.619 1.00 23.14 418 ASP A O 1
ATOM 3118 N N . VAL A 1 408 ? -5.549 -15.258 1.226 1.00 17.62 419 VAL A N 1
ATOM 3119 C CA . VAL A 1 408 ? -6.147 -16.467 1.762 1.00 15.81 419 VAL A CA 1
ATOM 3120 C C . VAL A 1 408 ? -6.522 -16.281 3.230 1.00 13.03 419 VAL A C 1
ATOM 3121 O O . VAL A 1 408 ? -7.556 -16.786 3.684 1.00 17.84 419 VAL A O 1
ATOM 3125 N N . ARG A 1 409 ? -5.733 -15.504 3.978 1.00 11.00 420 ARG A N 1
ATOM 3126 C CA . ARG A 1 409 ? -6.049 -15.250 5.381 1.00 8.12 420 ARG A CA 1
ATOM 3127 C C . ARG A 1 409 ? -7.205 -14.268 5.534 1.00 10.33 420 ARG A C 1
ATOM 3128 O O . ARG A 1 409 ? -8.049 -14.434 6.423 1.00 8.26 420 ARG A O 1
ATOM 3136 N N . ASP A 1 410 ? -7.259 -13.240 4.683 1.00 11.87 421 ASP A N 1
ATOM 3137 C CA . ASP A 1 410 ? -8.318 -12.244 4.807 1.00 13.77 421 ASP A CA 1
ATOM 3138 C C . ASP A 1 410 ? -9.685 -12.852 4.517 1.00 13.60 421 ASP A C 1
ATOM 3139 O O . ASP A 1 410 ? -10.671 -12.524 5.188 1.00 11.21 421 ASP A O 1
ATOM 3144 N N . TYR A 1 411 ? -9.757 -13.756 3.538 1.00 13.36 422 TYR A N 1
ATOM 3145 C CA . TYR A 1 411 ? -11.019 -14.414 3.223 1.00 14.35 422 TYR A CA 1
ATOM 3146 C C . TYR A 1 411 ? -11.518 -15.244 4.401 1.00 14.66 422 TYR A C 1
ATOM 3147 O O . TYR A 1 411 ? -12.682 -15.133 4.804 1.00 14.06 422 TYR A O 1
ATOM 3156 N N . VAL A 1 412 ? -10.645 -16.085 4.964 1.00 15.09 423 VAL A N 1
ATOM 3157 C CA . VAL A 1 412 ? -11.042 -16.941 6.080 1.00 12.35 423 VAL A CA 1
ATOM 3158 C C . VAL A 1 412 ? -11.532 -16.102 7.251 1.00 11.27 423 VAL A C 1
ATOM 3159 O O . VAL A 1 412 ? -12.534 -16.435 7.897 1.00 12.60 423 VAL A O 1
ATOM 3163 N N . MET A 1 413 ? -10.844 -14.997 7.540 1.00 11.82 424 MET A N 1
ATOM 3164 C CA . MET A 1 413 ? -11.265 -14.147 8.648 1.00 13.18 424 MET A CA 1
ATOM 3165 C C . MET A 1 413 ? -12.618 -13.506 8.368 1.00 13.94 424 MET A C 1
ATOM 3166 O O . MET A 1 413 ? -13.457 -13.403 9.269 1.00 13.84 424 MET A O 1
ATOM 3171 N N . THR A 1 414 ? -12.854 -13.085 7.123 1.00 15.12 425 THR A N 1
ATOM 3172 C CA . THR A 1 414 ? -14.156 -12.529 6.764 1.00 17.31 425 THR A CA 1
ATOM 3173 C C . THR A 1 414 ? -15.262 -13.567 6.921 1.00 18.20 425 THR A C 1
ATOM 3174 O O . THR A 1 414 ? -16.350 -13.259 7.424 1.00 20.78 425 THR A O 1
ATOM 3178 N N . GLU A 1 415 ? -14.998 -14.810 6.511 1.00 18.46 426 GLU A N 1
ATOM 3179 C CA . GLU A 1 415 ? -15.987 -15.871 6.672 1.00 14.82 426 GLU A CA 1
ATOM 3180 C C . GLU A 1 415 ? -16.230 -16.189 8.141 1.00 13.40 426 GLU A C 1
ATOM 3181 O O . GLU A 1 415 ? -17.363 -16.483 8.537 1.00 12.48 426 GLU A O 1
ATOM 3187 N N . LEU A 1 416 ? -15.182 -16.136 8.965 1.00 11.07 427 LEU A N 1
ATOM 3188 C CA . LEU A 1 416 ? -15.337 -16.514 10.365 1.00 10.36 427 LEU A CA 1
ATOM 3189 C C . LEU A 1 416 ? -16.098 -15.460 11.160 1.00 12.38 427 LEU A C 1
ATOM 3190 O O . LEU A 1 416 ? -16.728 -15.790 12.170 1.00 14.25 427 LEU A O 1
ATOM 3195 N N . LYS A 1 417 ? -16.057 -14.197 10.726 1.00 12.85 428 LYS A N 1
ATOM 3196 C CA . LYS A 1 417 ? -16.831 -13.156 11.395 1.00 18.20 428 LYS A CA 1
ATOM 3197 C C . LYS A 1 417 ? -18.328 -13.419 11.315 1.00 22.83 428 LYS A C 1
ATOM 3198 O O . LYS A 1 417 ? -19.081 -12.937 12.169 1.00 23.71 428 LYS A O 1
ATOM 3204 N N A LYS A 1 418 ? -18.772 -14.171 10.307 0.54 21.78 429 LYS A N 1
ATOM 3205 N N B LYS A 1 418 ? -18.778 -14.175 10.316 0.46 21.78 429 LYS A N 1
ATOM 3206 C CA A LYS A 1 418 ? -20.176 -14.517 10.139 0.54 20.98 429 LYS A CA 1
ATOM 3207 C CA B LYS A 1 418 ? -20.192 -14.492 10.175 0.46 20.96 429 LYS A CA 1
ATOM 3208 C C A LYS A 1 418 ? -20.646 -15.592 11.108 0.54 20.52 429 LYS A C 1
ATOM 3209 C C B LYS A 1 418 ? -20.652 -15.591 11.121 0.46 20.52 429 LYS A C 1
ATOM 3210 O O A LYS A 1 418 ? -21.857 -15.783 11.249 0.54 21.49 429 LYS A O 1
ATOM 3211 O O B LYS A 1 418 ? -21.861 -15.794 11.263 0.46 21.43 429 LYS A O 1
ATOM 3222 N N . GLU A 1 419 ? -19.731 -16.293 11.768 1.00 17.71 430 GLU A N 1
ATOM 3223 C CA . GLU A 1 419 ? -20.121 -17.404 12.620 1.00 20.17 430 GLU A CA 1
ATOM 3224 C C . GLU A 1 419 ? -20.752 -16.894 13.912 1.00 19.99 430 GLU A C 1
ATOM 3225 O O . GLU A 1 419 ? -20.238 -15.955 14.529 1.00 20.54 430 GLU A O 1
ATOM 3231 N N . PRO A 1 420 ? -21.861 -17.498 14.351 1.00 20.13 431 PRO A N 1
ATOM 3232 C CA . PRO A 1 420 ? -22.503 -17.043 15.592 1.00 17.36 431 PRO A CA 1
ATOM 3233 C C . PRO A 1 420 ? -21.670 -17.287 16.835 1.00 13.76 431 PRO A C 1
ATOM 3234 O O . PRO A 1 420 ? -21.938 -16.663 17.868 1.00 14.96 431 PRO A O 1
ATOM 3238 N N . SER A 1 421 ? -20.682 -18.174 16.776 1.00 13.35 432 SER A N 1
ATOM 3239 C CA . SER A 1 421 ? -19.848 -18.465 17.932 1.00 14.37 432 SER A CA 1
ATOM 3240 C C . SER A 1 421 ? -18.612 -17.581 18.016 1.00 10.49 432 SER A C 1
ATOM 3241 O O . SER A 1 421 ? -17.907 -17.632 19.028 1.00 9.53 432 SER A O 1
ATOM 3244 N N . VAL A 1 422 ? -18.340 -16.777 16.994 1.00 8.17 433 VAL A N 1
ATOM 3245 C CA . VAL A 1 422 ? -17.085 -16.040 16.887 1.00 6.70 433 VAL A CA 1
ATOM 3246 C C . VAL A 1 422 ? -17.258 -14.643 17.468 1.00 8.50 433 VAL A C 1
ATOM 3247 O O . VAL A 1 422 ? -18.102 -13.869 17.005 1.00 11.92 433 VAL A O 1
ATOM 3251 N N . LEU A 1 423 ? -16.446 -14.315 18.474 1.00 5.71 434 LEU A N 1
ATOM 3252 C CA . LEU A 1 423 ? -16.393 -12.963 19.020 1.00 6.34 434 LEU A CA 1
ATOM 3253 C C . LEU A 1 423 ? -15.362 -12.104 18.288 1.00 5.75 434 LEU A C 1
ATOM 3254 O O . LEU A 1 423 ? -15.684 -11.001 17.836 1.00 4.19 434 LEU A O 1
ATOM 3259 N N . TYR A 1 424 ? -14.129 -12.601 18.152 1.00 8.85 435 TYR A N 1
ATOM 3260 C CA . TYR A 1 424 ? -13.075 -11.922 17.405 1.00 7.14 435 TYR A CA 1
ATOM 3261 C C . TYR A 1 424 ? -12.366 -12.908 16.483 1.00 5.63 435 TYR A C 1
ATOM 3262 O O . TYR A 1 424 ? -12.247 -14.096 16.793 1.00 3.44 435 TYR A O 1
ATOM 3271 N N . VAL A 1 425 ? -11.898 -12.395 15.340 1.00 6.21 436 VAL A N 1
ATOM 3272 C CA . VAL A 1 425 ? -10.954 -13.075 14.452 1.00 7.72 436 VAL A CA 1
ATOM 3273 C C . VAL A 1 425 ? -9.871 -12.079 14.077 1.00 5.94 436 VAL A C 1
ATOM 3274 O O . VAL A 1 425 ? -10.173 -10.931 13.738 1.00 10.64 436 VAL A O 1
ATOM 3278 N N . LEU A 1 426 ? -8.616 -12.518 14.082 1.00 3.19 437 LEU A N 1
ATOM 3279 C CA . LEU A 1 426 ? -7.554 -11.589 13.722 1.00 7.57 437 LEU A CA 1
ATOM 3280 C C . LEU A 1 426 ? -6.318 -12.352 13.271 1.00 7.56 437 LEU A C 1
ATOM 3281 O O . LEU A 1 426 ? -6.099 -13.505 13.656 1.00 6.61 437 LEU A O 1
ATOM 3286 N N . SER A 1 427 ? -5.517 -11.684 12.444 1.00 6.40 438 SER A N 1
ATOM 3287 C CA . SER A 1 427 ? -4.235 -12.228 12.026 1.00 7.14 438 SER A CA 1
ATOM 3288 C C . SER A 1 427 ? -3.234 -12.155 13.171 1.00 3.53 438 SER A C 1
ATOM 3289 O O . SER A 1 427 ? -3.162 -11.156 13.890 1.00 7.29 438 SER A O 1
ATOM 3292 N N . THR A 1 428 ? -2.454 -13.224 13.343 1.00 7.73 439 THR A N 1
ATOM 3293 C CA . THR A 1 428 ? -1.446 -13.222 14.396 1.00 6.90 439 THR A CA 1
ATOM 3294 C C . THR A 1 428 ? -0.268 -12.311 14.076 1.00 8.38 439 THR A C 1
ATOM 3295 O O . THR A 1 428 ? 0.593 -12.114 14.941 1.00 6.52 439 THR A O 1
ATOM 3299 N N . ASP A 1 429 ? -0.209 -11.757 12.863 1.00 8.15 440 ASP A N 1
ATOM 3300 C CA . ASP A 1 429 ? 0.742 -10.704 12.532 1.00 11.18 440 ASP A CA 1
ATOM 3301 C C . ASP A 1 429 ? 0.271 -9.324 12.965 1.00 12.85 440 ASP A C 1
ATOM 3302 O O . ASP A 1 429 ? 1.068 -8.380 12.939 1.00 15.64 440 ASP A O 1
ATOM 3307 N N . GLU A 1 430 ? -0.997 -9.176 13.340 1.00 8.83 441 GLU A N 1
ATOM 3308 C CA . GLU A 1 430 ? -1.573 -7.870 13.643 1.00 7.55 441 GLU A CA 1
ATOM 3309 C C . GLU A 1 430 ? -2.410 -7.945 14.912 1.00 7.70 441 GLU A C 1
ATOM 3310 O O . GLU A 1 430 ? -3.568 -7.527 14.947 1.00 9.10 441 GLU A O 1
ATOM 3316 N N . ILE A 1 431 ? -1.823 -8.484 15.979 1.00 6.28 442 ILE A N 1
ATOM 3317 C CA . ILE A 1 431 ? -2.551 -8.625 17.235 1.00 6.41 442 ILE A CA 1
ATOM 3318 C C . ILE A 1 431 ? -2.620 -7.296 17.970 1.00 7.00 442 ILE A C 1
ATOM 3319 O O . ILE A 1 431 ? -3.680 -6.893 18.460 1.00 6.21 442 ILE A O 1
ATOM 3324 N N . TRP A 1 432 ? -1.486 -6.601 18.063 1.00 8.91 443 TRP A N 1
ATOM 3325 C CA . TRP A 1 432 ? -1.402 -5.444 18.945 1.00 10.43 443 TRP A CA 1
ATOM 3326 C C . TRP A 1 432 ? -2.313 -4.315 18.482 1.00 7.88 443 TRP A C 1
ATOM 3327 O O . TRP A 1 432 ? -2.897 -3.605 19.309 1.00 8.00 443 TRP A O 1
ATOM 3338 N N . GLU A 1 433 ? -2.461 -4.143 17.174 1.00 5.62 444 GLU A N 1
ATOM 3339 C CA . GLU A 1 433 ? -3.258 -3.050 16.638 1.00 10.07 444 GLU A CA 1
ATOM 3340 C C . GLU A 1 433 ? -4.736 -3.390 16.510 1.00 10.20 444 GLU A C 1
ATOM 3341 O O . GLU A 1 433 ? -5.528 -2.509 16.157 1.00 10.73 444 GLU A O 1
ATOM 3347 N N . SER A 1 434 ? -5.125 -4.633 16.784 1.00 8.86 445 SER A N 1
ATOM 3348 C CA . SER A 1 434 ? -6.515 -5.037 16.633 1.00 7.45 445 SER A CA 1
ATOM 3349 C C . SER A 1 434 ? -7.406 -4.317 17.639 1.00 6.99 445 SER A C 1
ATOM 3350 O O . SER A 1 434 ? -6.964 -3.896 18.711 1.00 4.46 445 SER A O 1
ATOM 3353 N N . SER A 1 435 ? -8.681 -4.188 17.279 1.00 7.45 446 SER A N 1
ATOM 3354 C CA . SER A 1 435 ? -9.663 -3.519 18.130 1.00 8.84 446 SER A CA 1
ATOM 3355 C C . SER A 1 435 ? -10.250 -4.536 19.108 1.00 10.79 446 SER A C 1
ATOM 3356 O O . SER A 1 435 ? -11.407 -4.950 19.022 1.00 12.49 446 SER A O 1
ATOM 3359 N N . ILE A 1 436 ? -9.406 -4.941 20.052 1.00 10.38 447 ILE A N 1
ATOM 3360 C CA . ILE A 1 436 ? -9.753 -5.958 21.040 1.00 9.12 447 ILE A CA 1
ATOM 3361 C C . ILE A 1 436 ? -9.348 -5.457 22.419 1.00 8.61 447 ILE A C 1
ATOM 3362 O O . ILE A 1 436 ? -8.229 -4.955 22.592 1.00 9.31 447 ILE A O 1
ATOM 3367 N N . PRO A 1 437 ? -10.215 -5.567 23.419 1.00 5.70 448 PRO A N 1
ATOM 3368 C CA . PRO A 1 437 ? -9.884 -5.051 24.746 1.00 8.02 448 PRO A CA 1
ATOM 3369 C C . PRO A 1 437 ? -8.943 -5.972 25.503 1.00 8.13 448 PRO A C 1
ATOM 3370 O O . PRO A 1 437 ? -8.775 -7.150 25.186 1.00 9.17 448 PRO A O 1
ATOM 3374 N N . GLU A 1 438 ? -8.329 -5.402 26.529 1.00 8.03 449 GLU A N 1
ATOM 3375 C CA . GLU A 1 438 ? -7.621 -6.196 27.510 1.00 9.09 449 GLU A CA 1
ATOM 3376 C C . GLU A 1 438 ? -8.664 -6.856 28.411 1.00 12.59 449 GLU A C 1
ATOM 3377 O O . GLU A 1 438 ? -9.775 -6.344 28.544 1.00 16.10 449 GLU A O 1
ATOM 3383 N N . PRO A 1 439 ? -8.320 -8.000 29.026 1.00 11.61 450 PRO A N 1
ATOM 3384 C CA . PRO A 1 439 ? -7.006 -8.646 28.954 1.00 8.48 450 PRO A CA 1
ATOM 3385 C C . PRO A 1 439 ? -6.822 -9.541 27.734 1.00 8.06 450 PRO A C 1
ATOM 3386 O O . PRO A 1 439 ? -5.767 -10.150 27.597 1.00 10.18 450 PRO A O 1
ATOM 3390 N N . ILE A 1 440 ? -7.824 -9.601 26.856 1.00 4.28 451 ILE A N 1
ATOM 3391 C CA . ILE A 1 440 ? -7.786 -10.561 25.756 1.00 3.77 451 ILE A CA 1
ATOM 3392 C C . ILE A 1 440 ? -6.573 -10.314 24.866 1.00 6.38 451 ILE A C 1
ATOM 3393 O O . ILE A 1 440 ? -5.855 -11.251 24.498 1.00 7.23 451 ILE A O 1
ATOM 3398 N N . LYS A 1 441 ? -6.316 -9.049 24.525 1.00 7.99 452 LYS A N 1
ATOM 3399 C CA . LYS A 1 441 ? -5.268 -8.739 23.554 1.00 7.19 452 LYS A CA 1
ATOM 3400 C C . LYS A 1 441 ? -3.905 -9.243 24.018 1.00 6.29 452 LYS A C 1
ATOM 3401 O O . LYS A 1 441 ? -3.188 -9.909 23.262 1.00 5.29 452 LYS A O 1
ATOM 3407 N N A SER A 1 442 ? -3.532 -8.941 25.265 0.45 5.65 453 SER A N 1
ATOM 3408 N N B SER A 1 442 ? -3.528 -8.940 25.263 0.55 5.55 453 SER A N 1
ATOM 3409 C CA A SER A 1 442 ? -2.233 -9.375 25.768 0.45 6.54 453 SER A CA 1
ATOM 3410 C CA B SER A 1 442 ? -2.228 -9.382 25.760 0.55 6.57 453 SER A CA 1
ATOM 3411 C C A SER A 1 442 ? -2.174 -10.886 25.962 0.45 6.35 453 SER A C 1
ATOM 3412 C C B SER A 1 442 ? -2.175 -10.892 25.952 0.55 6.42 453 SER A C 1
ATOM 3413 O O A SER A 1 442 ? -1.102 -11.485 25.820 0.45 6.62 453 SER A O 1
ATOM 3414 O O B SER A 1 442 ? -1.106 -11.496 25.801 0.55 6.64 453 SER A O 1
ATOM 3419 N N . ARG A 1 443 ? -3.304 -11.520 26.288 1.00 2.74 454 ARG A N 1
ATOM 3420 C CA . ARG A 1 443 ? -3.312 -12.973 26.409 1.00 2.76 454 ARG A CA 1
ATOM 3421 C C . ARG A 1 443 ? -3.083 -13.630 25.057 1.00 5.65 454 ARG A C 1
ATOM 3422 O O . ARG A 1 443 ? -2.424 -14.674 24.978 1.00 5.09 454 ARG A O 1
ATOM 3430 N N . VAL A 1 444 ? -3.589 -13.016 23.986 1.00 8.08 455 VAL A N 1
ATOM 3431 C CA . VAL A 1 444 ? -3.327 -13.526 22.645 1.00 4.81 455 VAL A CA 1
ATOM 3432 C C . VAL A 1 444 ? -1.857 -13.347 22.289 1.00 4.91 455 VAL A C 1
ATOM 3433 O O . VAL A 1 444 ? -1.241 -14.230 21.681 1.00 3.05 455 VAL A O 1
ATOM 3437 N N . ILE A 1 445 ? -1.268 -12.212 22.674 1.00 2.96 456 ILE A N 1
ATOM 3438 C CA . ILE A 1 445 ? 0.160 -11.993 22.445 1.00 5.81 456 ILE A CA 1
ATOM 3439 C C . ILE A 1 445 ? 0.978 -13.045 23.180 1.00 2.95 456 ILE A C 1
ATOM 3440 O O . ILE A 1 445 ? 1.841 -13.710 22.597 1.00 3.55 456 ILE A O 1
ATOM 3445 N N . ASN A 1 446 ? 0.719 -13.202 24.480 1.00 4.03 457 ASN A N 1
ATOM 3446 C CA . ASN A 1 446 ? 1.465 -14.157 25.291 1.00 5.38 457 ASN A CA 1
ATOM 3447 C C . ASN A 1 446 ? 1.366 -15.575 24.745 1.00 5.06 457 ASN A C 1
ATOM 3448 O O . ASN A 1 446 ? 2.332 -16.341 24.833 1.00 5.56 457 ASN A O 1
ATOM 3453 N N . GLY A 1 447 ? 0.217 -15.943 24.184 1.00 3.40 458 GLY A N 1
ATOM 3454 C CA . GLY A 1 447 ? 0.038 -17.289 23.685 1.00 2.83 458 GLY A CA 1
ATOM 3455 C C . GLY A 1 447 ? 0.545 -17.530 22.284 1.00 4.94 458 GLY A C 1
ATOM 3456 O O . GLY A 1 447 ? 0.537 -18.678 21.830 1.00 5.26 458 GLY A O 1
ATOM 3457 N N . TYR A 1 448 ? 0.992 -16.490 21.586 1.00 4.36 459 TYR A N 1
ATOM 3458 C CA . TYR A 1 448 ? 1.385 -16.625 20.188 1.00 2.86 459 TYR A CA 1
ATOM 3459 C C . TYR A 1 448 ? 2.875 -16.933 20.096 1.00 5.08 459 TYR A C 1
ATOM 3460 O O . TYR A 1 448 ? 3.715 -16.057 20.323 1.00 6.56 459 TYR A O 1
ATOM 3469 N N . ASN A 1 449 ? 3.199 -18.173 19.736 1.00 9.45 460 ASN A N 1
ATOM 3470 C CA . ASN A 1 449 ? 4.569 -18.603 19.482 1.00 2.88 460 ASN A CA 1
ATOM 3471 C C . ASN A 1 449 ? 4.832 -18.522 17.982 1.00 4.44 460 ASN A C 1
ATOM 3472 O O . ASN A 1 449 ? 4.113 -19.143 17.194 1.00 4.31 460 ASN A O 1
ATOM 3477 N N . TRP A 1 450 ? 5.861 -17.764 17.592 1.00 5.32 461 TRP A N 1
ATOM 3478 C CA . TRP A 1 450 ? 6.075 -17.480 16.173 1.00 8.02 461 TRP A CA 1
ATOM 3479 C C . TRP A 1 450 ? 6.261 -18.756 15.358 1.00 7.34 461 TRP A C 1
ATOM 3480 O O . TRP A 1 450 ? 5.744 -18.867 14.241 1.00 9.15 461 TRP A O 1
ATOM 3491 N N . LYS A 1 451 ? 6.992 -19.732 15.895 1.00 8.02 462 LYS A N 1
ATOM 3492 C CA . LYS A 1 451 ? 7.289 -20.929 15.116 1.00 10.47 462 LYS A CA 1
ATOM 3493 C C . LYS A 1 451 ? 6.156 -21.945 15.144 1.00 8.21 462 LYS A C 1
ATOM 3494 O O . LYS A 1 451 ? 5.945 -22.654 14.153 1.00 5.33 462 LYS A O 1
ATOM 3500 N N . ARG A 1 452 ? 5.417 -22.028 16.250 1.00 3.73 463 ARG A N 1
ATOM 3501 C CA . ARG A 1 452 ? 4.533 -23.158 16.489 1.00 5.75 463 ARG A CA 1
ATOM 3502 C C . ARG A 1 452 ? 3.050 -22.814 16.498 1.00 6.64 463 ARG A C 1
ATOM 3503 O O . ARG A 1 452 ? 2.225 -23.734 16.467 1.00 10.23 463 ARG A O 1
ATOM 3511 N N . SER A 1 453 ? 2.685 -21.536 16.517 1.00 5.15 464 SER A N 1
ATOM 3512 C CA . SER A 1 453 ? 1.290 -21.119 16.509 1.00 5.94 464 SER A CA 1
ATOM 3513 C C . SER A 1 453 ? 0.833 -20.786 15.091 1.00 4.66 464 SER A C 1
ATOM 3514 O O . SER A 1 453 ? 1.636 -20.602 14.176 1.00 5.68 464 SER A O 1
ATOM 3517 N N . GLY A 1 454 ? -0.486 -20.694 14.926 1.00 7.41 465 GLY A N 1
ATOM 3518 C CA . GLY A 1 454 ? -1.087 -20.529 13.620 1.00 7.34 465 GLY A CA 1
ATOM 3519 C C . GLY A 1 454 ? -1.082 -19.097 13.111 1.00 6.87 465 GLY A C 1
ATOM 3520 O O . GLY A 1 454 ? -0.563 -18.170 13.734 1.00 6.90 465 GLY A O 1
ATOM 3521 N N . ASP A 1 455 ? -1.695 -18.927 11.936 1.00 7.96 466 ASP A N 1
ATOM 3522 C CA . ASP A 1 455 ? -1.736 -17.647 11.236 1.00 8.41 466 ASP A CA 1
ATOM 3523 C C . ASP A 1 455 ? -2.950 -16.798 11.592 1.00 7.40 466 ASP A C 1
ATOM 3524 O O . ASP A 1 455 ? -2.940 -15.589 11.335 1.00 10.78 466 ASP A O 1
ATOM 3529 N N . ILE A 1 456 ? -3.993 -17.402 12.154 1.00 4.68 467 ILE A N 1
ATOM 3530 C CA . ILE A 1 456 ? -5.208 -16.705 12.554 1.00 3.48 467 ILE A CA 1
ATOM 3531 C C . ILE A 1 456 ? -5.530 -17.109 13.983 1.00 4.23 467 ILE A C 1
ATOM 3532 O O . ILE A 1 456 ? -5.391 -18.280 14.348 1.00 3.95 467 ILE A O 1
ATOM 3537 N N . GLN A 1 457 ? -5.950 -16.140 14.791 1.00 5.87 468 GLN A N 1
ATOM 3538 C CA . GLN A 1 457 ? -6.444 -16.389 16.136 1.00 6.52 468 GLN A CA 1
ATOM 3539 C C . GLN A 1 457 ? -7.945 -16.135 16.178 1.00 4.53 468 GLN A C 1
ATOM 3540 O O . GLN A 1 457 ? -8.430 -15.140 15.630 1.00 6.52 468 GLN A O 1
ATOM 3546 N N . ILE A 1 458 ? -8.675 -17.037 16.829 1.00 6.52 469 ILE A N 1
ATOM 3547 C CA . ILE A 1 458 ? -10.126 -16.953 16.950 1.00 4.74 469 ILE A CA 1
ATOM 3548 C C . ILE A 1 458 ? -10.482 -16.870 18.427 1.00 5.32 469 ILE A C 1
ATOM 3549 O O . ILE A 1 458 ? -9.949 -17.634 19.240 1.00 8.23 469 ILE A O 1
ATOM 3554 N N . ILE A 1 459 ? -11.377 -15.945 18.770 1.00 4.20 470 ILE A N 1
ATOM 3555 C CA . ILE A 1 459 ? -11.902 -15.805 20.125 1.00 7.40 470 ILE A CA 1
ATOM 3556 C C . ILE A 1 459 ? -13.400 -16.067 20.078 1.00 8.42 470 ILE A C 1
ATOM 3557 O O . ILE A 1 459 ? -14.127 -15.405 19.328 1.00 8.61 470 ILE A O 1
ATOM 3562 N N A SER A 1 460 ? -13.853 -17.012 20.898 0.32 9.03 471 SER A N 1
ATOM 3563 N N B SER A 1 460 ? -13.863 -17.027 20.868 0.68 8.95 471 SER A N 1
ATOM 3564 C CA A SER A 1 460 ? -15.245 -17.429 20.945 0.32 9.81 471 SER A CA 1
ATOM 3565 C CA B SER A 1 460 ? -15.267 -17.401 20.825 0.68 9.66 471 SER A CA 1
ATOM 3566 C C A SER A 1 460 ? -16.072 -16.511 21.835 0.32 10.63 471 SER A C 1
ATOM 3567 C C B SER A 1 460 ? -16.079 -16.616 21.853 0.68 10.79 471 SER A C 1
ATOM 3568 O O A SER A 1 460 ? -15.561 -15.853 22.745 0.32 11.02 471 SER A O 1
ATOM 3569 O O B SER A 1 460 ? -15.557 -16.131 22.860 0.68 10.89 471 SER A O 1
ATOM 3574 N N . LYS A 1 461 ? -17.377 -16.492 21.574 1.00 10.76 472 LYS A N 1
ATOM 3575 C CA . LYS A 1 461 ? -18.303 -15.871 22.507 1.00 10.30 472 LYS A CA 1
ATOM 3576 C C . LYS A 1 461 ? -18.350 -16.678 23.799 1.00 8.15 472 LYS A C 1
ATOM 3577 O O . LYS A 1 461 ? -17.958 -17.847 23.845 1.00 7.00 472 LYS A O 1
ATOM 3583 N N . ASP A 1 462 ? -18.853 -16.044 24.855 1.00 11.08 473 ASP A N 1
ATOM 3584 C CA . ASP A 1 462 ? -18.926 -16.706 26.150 1.00 9.01 473 ASP A CA 1
ATOM 3585 C C . ASP A 1 462 ? -19.776 -17.969 26.070 1.00 9.99 473 ASP A C 1
ATOM 3586 O O . ASP A 1 462 ? -20.796 -18.011 25.377 1.00 11.39 473 ASP A O 1
ATOM 3591 N N . GLY A 1 463 ? -19.346 -19.005 26.791 1.00 10.23 474 GLY A N 1
ATOM 3592 C CA . GLY A 1 463 ? -20.126 -20.211 26.952 1.00 5.80 474 GLY A CA 1
ATOM 3593 C C . GLY A 1 463 ? -20.045 -21.208 25.820 1.00 11.16 474 GLY A C 1
ATOM 3594 O O . GLY A 1 463 ? -20.500 -22.347 25.991 1.00 13.46 474 GLY A O 1
ATOM 3595 N N . TYR A 1 464 ? -19.492 -20.831 24.671 1.00 9.33 475 TYR A N 1
ATOM 3596 C CA . TYR A 1 464 ? -19.396 -21.749 23.546 1.00 9.28 475 TYR A CA 1
ATOM 3597 C C . TYR A 1 464 ? -18.243 -22.719 23.747 1.00 11.41 475 TYR A C 1
ATOM 3598 O O . TYR A 1 464 ? -17.154 -22.336 24.181 1.00 10.35 475 TYR A O 1
ATOM 3607 N N . LEU A 1 465 ? -18.492 -23.983 23.429 1.00 11.40 476 LEU A N 1
ATOM 3608 C CA . LEU A 1 465 ? -17.505 -25.041 23.552 1.00 12.97 476 LEU A CA 1
ATOM 3609 C C . LEU A 1 465 ? -17.256 -25.666 22.190 1.00 17.99 476 LEU A C 1
ATOM 3610 O O . LEU A 1 465 ? -18.001 -25.449 21.233 1.00 16.08 476 LEU A O 1
ATOM 3615 N N A SER A 1 466 ? -16.189 -26.454 22.114 0.50 23.96 477 SER A N 1
ATOM 3616 N N B SER A 1 466 ? -16.184 -26.447 22.103 0.50 23.96 477 SER A N 1
ATOM 3617 C CA A SER A 1 466 ? -15.934 -27.241 20.919 0.50 26.09 477 SER A CA 1
ATOM 3618 C CA B SER A 1 466 ? -15.956 -27.217 20.891 0.50 26.09 477 SER A CA 1
ATOM 3619 C C A SER A 1 466 ? -17.049 -28.263 20.720 0.50 27.71 477 SER A C 1
ATOM 3620 C C B SER A 1 466 ? -17.074 -28.232 20.709 0.50 27.70 477 SER A C 1
ATOM 3621 O O A SER A 1 466 ? -17.671 -28.730 21.677 0.50 28.51 477 SER A O 1
ATOM 3622 O O B SER A 1 466 ? -17.712 -28.669 21.670 0.50 28.49 477 SER A O 1
ATOM 3627 N N . ALA A 1 467 ? -17.313 -28.600 19.460 1.00 29.11 478 ALA A N 1
ATOM 3628 C CA . ALA A 1 467 ? -18.259 -29.655 19.135 1.00 32.92 478 ALA A CA 1
ATOM 3629 C C . ALA A 1 467 ? -17.589 -31.019 19.089 1.00 35.18 478 ALA A C 1
ATOM 3630 O O . ALA A 1 467 ? -18.234 -32.003 18.711 1.00 37.32 478 ALA A O 1
ATOM 3632 N N . TYR A 1 468 ? -16.308 -31.087 19.466 1.00 36.23 479 TYR A N 1
ATOM 3633 C CA . TYR A 1 468 ? -15.563 -32.342 19.437 1.00 39.65 479 TYR A CA 1
ATOM 3634 C C . TYR A 1 468 ? -16.265 -33.425 20.244 1.00 40.57 479 TYR A C 1
ATOM 3635 O O . TYR A 1 468 ? -16.298 -34.593 19.841 1.00 41.66 479 TYR A O 1
ATOM 3637 N N . SER A 1 469 ? -16.814 -33.055 21.397 1.00 38.15 480 SER A N 1
ATOM 3638 C CA . SER A 1 469 ? -17.681 -33.928 22.176 1.00 36.02 480 SER A CA 1
ATOM 3639 C C . SER A 1 469 ? -18.843 -33.083 22.661 1.00 35.62 480 SER A C 1
ATOM 3640 O O . SER A 1 469 ? -18.631 -32.067 23.329 1.00 32.34 480 SER A O 1
ATOM 3643 N N . LYS A 1 470 ? -20.059 -33.485 22.311 1.00 34.39 481 LYS A N 1
ATOM 3644 C CA . LYS A 1 470 ? -21.244 -32.730 22.691 1.00 31.33 481 LYS A CA 1
ATOM 3645 C C . LYS A 1 470 ? -21.728 -33.061 24.098 1.00 23.10 481 LYS A C 1
ATOM 3646 O O . LYS A 1 470 ? -22.776 -32.555 24.513 1.00 24.03 481 LYS A O 1
ATOM 3652 N N . LYS A 1 471 ? -20.982 -33.879 24.834 1.00 16.48 482 LYS A N 1
ATOM 3653 C CA . LYS A 1 471 ? -21.249 -34.185 26.230 1.00 12.48 482 LYS A CA 1
ATOM 3654 C C . LYS A 1 471 ? -20.064 -33.751 27.086 1.00 12.74 482 LYS A C 1
ATOM 3655 O O . LYS A 1 471 ? -18.997 -33.392 26.580 1.00 14.44 482 LYS A O 1
ATOM 3661 N N . GLY A 1 472 ? -20.260 -33.792 28.401 1.00 10.23 483 GLY A N 1
ATOM 3662 C CA . GLY A 1 472 ? -19.197 -33.377 29.299 1.00 11.05 483 GLY A CA 1
ATOM 3663 C C . GLY A 1 472 ? -18.864 -31.912 29.108 1.00 10.98 483 GLY A C 1
ATOM 3664 O O . GLY A 1 472 ? -19.749 -31.068 28.932 1.00 12.71 483 GLY A O 1
ATOM 3665 N N . THR A 1 473 ? -17.571 -31.595 29.132 1.00 10.28 484 THR A N 1
ATOM 3666 C CA . THR A 1 473 ? -17.142 -30.214 28.950 1.00 8.90 484 THR A CA 1
ATOM 3667 C C . THR A 1 473 ? -15.694 -30.198 28.474 1.00 9.41 484 THR A C 1
ATOM 3668 O O . THR A 1 473 ? -15.062 -31.243 28.303 1.00 10.86 484 THR A O 1
ATOM 3672 N N . THR A 1 474 ? -15.178 -28.994 28.252 1.00 5.90 485 THR A N 1
ATOM 3673 C CA . THR A 1 474 ? -13.801 -28.804 27.812 1.00 10.43 485 THR A CA 1
ATOM 3674 C C . THR A 1 474 ? -13.348 -27.409 28.238 1.00 11.99 485 THR A C 1
ATOM 3675 O O . THR A 1 474 ? -14.067 -26.689 28.941 1.00 12.35 485 THR A O 1
ATOM 3679 N N . HIS A 1 475 ? -12.158 -27.017 27.789 1.00 8.72 486 HIS A N 1
ATOM 3680 C CA . HIS A 1 475 ? -11.486 -25.831 28.299 1.00 10.15 486 HIS A CA 1
ATOM 3681 C C . HIS A 1 475 ? -10.422 -25.405 27.298 1.00 9.88 486 HIS A C 1
ATOM 3682 O O . HIS A 1 475 ? -9.677 -26.252 26.797 1.00 12.20 486 HIS A O 1
ATOM 3689 N N A SER A 1 476 ? -10.346 -24.097 27.028 0.18 8.86 487 SER A N 1
ATOM 3690 N N B SER A 1 476 ? -10.362 -24.100 27.010 0.82 8.93 487 SER A N 1
ATOM 3691 C CA A SER A 1 476 ? -9.336 -23.555 26.122 0.18 8.33 487 SER A CA 1
ATOM 3692 C CA B SER A 1 476 ? -9.346 -23.558 26.111 0.82 7.72 487 SER A CA 1
ATOM 3693 C C A SER A 1 476 ? -9.401 -22.037 25.997 0.18 7.97 487 SER A C 1
ATOM 3694 C C B SER A 1 476 ? -9.389 -22.036 26.021 0.82 8.88 487 SER A C 1
ATOM 3695 O O A SER A 1 476 ? -8.480 -21.422 25.452 0.18 7.29 487 SER A O 1
ATOM 3696 O O B SER A 1 476 ? -8.438 -21.420 25.529 0.82 5.99 487 SER A O 1
ATOM 3701 N N . VAL A 1 477 ? -10.469 -21.419 26.489 1.00 7.81 488 VAL A N 1
ATOM 3702 C CA . VAL A 1 477 ? -10.744 -20.018 26.200 1.00 8.21 488 VAL A CA 1
ATOM 3703 C C . VAL A 1 477 ? -10.230 -19.108 27.312 1.00 7.86 488 VAL A C 1
ATOM 3704 O O . VAL A 1 477 ? -9.822 -19.555 28.381 1.00 8.04 488 VAL A O 1
ATOM 3708 N N . TRP A 1 478 ? -10.250 -17.798 27.045 1.00 7.10 489 TRP A N 1
ATOM 3709 C CA . TRP A 1 478 ? -9.797 -16.780 27.985 1.00 8.53 489 TRP A CA 1
ATOM 3710 C C . TRP A 1 478 ? -10.780 -16.543 29.119 1.00 7.51 489 TRP A C 1
ATOM 3711 O O . TRP A 1 478 ? -10.381 -16.009 30.160 1.00 9.24 489 TRP A O 1
ATOM 3722 N N . ASN A 1 479 ? -12.051 -16.898 28.927 1.00 7.39 490 ASN A N 1
ATOM 3723 C CA . ASN A 1 479 ? -13.101 -16.498 29.854 1.00 6.39 490 ASN A CA 1
ATOM 3724 C C . ASN A 1 479 ? -12.814 -17.017 31.255 1.00 4.58 490 ASN A C 1
ATOM 3725 O O . ASN A 1 479 ? -12.142 -18.034 31.441 1.00 5.45 490 ASN A O 1
ATOM 3730 N N . SER A 1 480 ? -13.340 -16.295 32.246 1.00 5.18 491 SER A N 1
ATOM 3731 C CA . SER A 1 480 ? -12.937 -16.519 33.628 1.00 5.50 491 SER A CA 1
ATOM 3732 C C . SER A 1 480 ? -13.174 -17.956 34.076 1.00 6.94 491 SER A C 1
ATOM 3733 O O . SER A 1 480 ? -12.409 -18.476 34.892 1.00 5.77 491 SER A O 1
ATOM 3736 N N . TYR A 1 481 ? -14.207 -18.626 33.556 1.00 6.17 492 TYR A N 1
ATOM 3737 C CA . TYR A 1 481 ? -14.453 -19.992 34.013 1.00 8.13 492 TYR A CA 1
ATOM 3738 C C . TYR A 1 481 ? -13.296 -20.922 33.660 1.00 7.71 492 TYR A C 1
ATOM 3739 O O . TYR A 1 481 ? -13.019 -21.869 34.405 1.00 7.16 492 TYR A O 1
ATOM 3748 N N . ASP A 1 482 ? -12.591 -20.656 32.557 1.00 6.11 493 ASP A N 1
ATOM 3749 C CA . ASP A 1 482 ? -11.414 -21.441 32.197 1.00 7.24 493 ASP A CA 1
ATOM 3750 C C . ASP A 1 482 ? -10.122 -20.896 32.791 1.00 7.59 493 ASP A C 1
ATOM 3751 O O . ASP A 1 482 ? -9.214 -21.677 33.097 1.00 9.32 493 ASP A O 1
ATOM 3756 N N . SER A 1 483 ? -10.009 -19.577 32.953 1.00 7.17 494 SER A N 1
ATOM 3757 C CA . SER A 1 483 ? -8.747 -18.974 33.356 1.00 6.41 494 SER A CA 1
ATOM 3758 C C . SER A 1 483 ? -8.646 -18.697 34.848 1.00 6.28 494 SER A C 1
ATOM 3759 O O . SER A 1 483 ? -7.534 -18.489 35.344 1.00 11.65 494 SER A O 1
ATOM 3762 N N . HIS A 1 484 ? -9.761 -18.683 35.573 1.00 3.55 495 HIS A N 1
ATOM 3763 C CA . HIS A 1 484 ? -9.735 -18.424 37.010 1.00 3.30 495 HIS A CA 1
ATOM 3764 C C . HIS A 1 484 ? -9.320 -19.702 37.728 1.00 6.94 495 HIS A C 1
ATOM 3765 O O . HIS A 1 484 ? -10.092 -20.665 37.795 1.00 7.60 495 HIS A O 1
ATOM 3772 N N . ILE A 1 485 ? -8.106 -19.712 38.269 1.00 5.70 496 ILE A N 1
ATOM 3773 C CA . ILE A 1 485 ? -7.568 -20.909 38.911 1.00 6.71 496 ILE A CA 1
ATOM 3774 C C . ILE A 1 485 ? -7.389 -20.668 40.403 1.00 5.74 496 ILE A C 1
ATOM 3775 O O . ILE A 1 485 ? -7.093 -19.539 40.822 1.00 6.67 496 ILE A O 1
ATOM 3780 N N . PRO A 1 486 ? -7.551 -21.692 41.232 1.00 7.56 497 PRO A N 1
ATOM 3781 C CA . PRO A 1 486 ? -7.154 -21.564 42.632 1.00 6.11 497 PRO A CA 1
ATOM 3782 C C . PRO A 1 486 ? -5.645 -21.440 42.730 1.00 4.65 497 PRO A C 1
ATOM 3783 O O . PRO A 1 486 ? -4.903 -21.893 41.857 1.00 5.43 497 PRO A O 1
ATOM 3787 N N . LEU A 1 487 ? -5.195 -20.794 43.798 1.00 4.71 498 LEU A N 1
ATOM 3788 C CA . LEU A 1 487 ? -3.769 -20.721 44.099 1.00 4.79 498 LEU A CA 1
ATOM 3789 C C . LEU A 1 487 ? -3.644 -20.649 45.611 1.00 5.58 498 LEU A C 1
ATOM 3790 O O . LEU A 1 487 ? -4.021 -19.643 46.218 1.00 7.37 498 LEU A O 1
ATOM 3795 N N A LEU A 1 488 ? -3.142 -21.722 46.213 0.63 5.42 499 LEU A N 1
ATOM 3796 N N B LEU A 1 488 ? -3.109 -21.708 46.210 0.37 5.61 499 LEU A N 1
ATOM 3797 C CA A LEU A 1 488 ? -3.014 -21.834 47.658 0.63 6.48 499 LEU A CA 1
ATOM 3798 C CA B LEU A 1 488 ? -3.019 -21.830 47.657 0.37 6.49 499 LEU A CA 1
ATOM 3799 C C A LEU A 1 488 ? -1.569 -22.151 48.0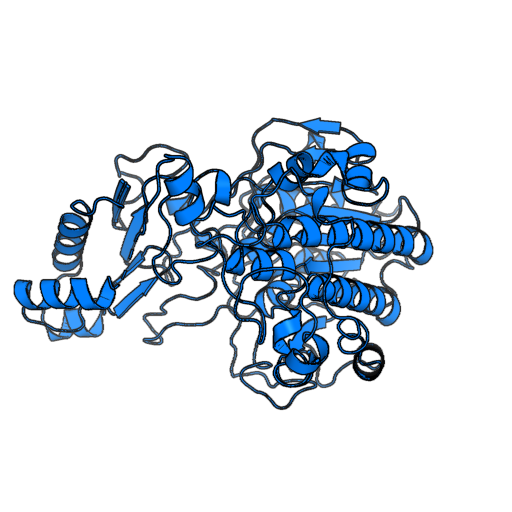07 0.63 6.76 499 LEU A C 1
ATOM 3800 C C B LEU A 1 488 ? -1.585 -22.171 48.030 0.37 6.64 499 LEU A C 1
ATOM 3801 O O A LEU A 1 488 ? -0.966 -23.045 47.407 0.63 6.33 499 LEU A O 1
ATOM 3802 O O B LEU A 1 488 ? -1.000 -23.098 47.462 0.37 6.41 499 LEU A O 1
ATOM 3811 N N . PHE A 1 489 ? -1.022 -21.418 48.972 1.00 5.93 500 PHE A N 1
ATOM 3812 C CA . PHE A 1 489 ? 0.307 -21.673 49.512 1.00 7.35 500 PHE A CA 1
ATOM 3813 C C . PHE A 1 489 ? 0.172 -22.137 50.955 1.00 9.51 500 PHE A C 1
ATOM 3814 O O . PHE A 1 489 ? -0.696 -21.654 51.687 1.00 7.15 500 PHE A O 1
ATOM 3822 N N . MET A 1 490 ? 1.037 -23.060 51.368 1.00 8.16 501 MET A N 1
ATOM 3823 C CA . MET A 1 490 ? 0.959 -23.583 52.724 1.00 9.30 501 MET A CA 1
ATOM 3824 C C . MET A 1 490 ? 2.322 -24.080 53.180 1.00 11.92 501 MET A C 1
ATOM 3825 O O . MET A 1 490 ? 3.049 -24.715 52.412 1.00 13.01 501 MET A O 1
ATOM 3830 N N . GLY A 1 491 ? 2.653 -23.791 54.438 1.00 10.21 502 GLY A N 1
ATOM 3831 C CA . GLY A 1 491 ? 3.818 -24.377 55.069 1.00 11.21 502 GLY A CA 1
ATOM 3832 C C . GLY A 1 491 ? 4.950 -23.412 55.354 1.00 11.22 502 GLY A C 1
ATOM 3833 O O . GLY A 1 491 ? 4.726 -22.284 55.805 1.00 11.16 502 GLY A O 1
ATOM 3834 N N . TRP A 1 492 ? 6.175 -23.868 55.100 1.00 13.44 503 TRP A N 1
ATOM 3835 C CA . TRP A 1 492 ? 7.379 -23.086 55.351 1.00 9.54 503 TRP A CA 1
ATOM 3836 C C . TRP A 1 492 ? 7.302 -21.727 54.667 1.00 7.86 503 TRP A C 1
ATOM 3837 O O . TRP A 1 492 ? 7.071 -21.640 53.458 1.00 7.72 503 TRP A O 1
ATOM 3848 N N . GLY A 1 493 ? 7.473 -20.666 55.455 1.00 8.90 504 GLY A N 1
ATOM 3849 C CA . GLY A 1 493 ? 7.558 -19.315 54.933 1.00 9.40 504 GLY A CA 1
ATOM 3850 C C . GLY A 1 493 ? 6.253 -18.685 54.503 1.00 12.32 504 GLY A C 1
ATOM 3851 O O . GLY A 1 493 ? 6.282 -17.627 53.862 1.00 15.16 504 GLY A O 1
ATOM 3852 N N . ILE A 1 494 ? 5.112 -19.281 54.841 1.00 11.15 505 ILE A N 1
ATOM 3853 C CA . ILE A 1 494 ? 3.806 -18.815 54.383 1.00 11.66 505 ILE A CA 1
ATOM 3854 C C . ILE A 1 494 ? 2.976 -18.403 55.591 1.00 15.75 505 ILE A C 1
ATOM 3855 O O . ILE A 1 494 ? 2.758 -19.208 56.505 1.00 18.13 505 ILE A O 1
ATOM 3860 N N . LYS A 1 495 ? 2.508 -17.158 55.589 1.00 19.94 506 LYS A N 1
ATOM 3861 C CA . LYS A 1 495 ? 1.538 -16.704 56.572 1.00 23.59 506 LYS A CA 1
ATOM 3862 C C . LYS A 1 495 ? 0.127 -17.085 56.127 1.00 20.15 506 LYS A C 1
ATOM 3863 O O . LYS A 1 495 ? -0.123 -17.375 54.955 1.00 20.74 506 LYS A O 1
ATOM 3869 N N . GLN A 1 496 ? -0.804 -17.085 57.078 1.00 16.10 507 GLN A N 1
ATOM 3870 C CA . GLN A 1 496 ? -2.197 -17.341 56.744 1.00 15.06 507 GLN A CA 1
ATOM 3871 C C . GLN A 1 496 ? -2.866 -16.057 56.270 1.00 11.50 507 GLN A C 1
ATOM 3872 O O . GLN A 1 496 ? -2.556 -14.958 56.738 1.00 13.31 507 GLN A O 1
ATOM 3878 N N . GLY A 1 497 ? -3.784 -16.201 55.327 1.00 11.20 508 GLY A N 1
ATOM 3879 C CA . GLY A 1 497 ? -4.536 -15.063 54.846 1.00 7.59 508 GLY A CA 1
ATOM 3880 C C . GLY A 1 497 ? -5.137 -15.366 53.490 1.00 8.91 508 GLY A C 1
ATOM 3881 O O . GLY A 1 497 ? -5.113 -16.500 53.016 1.00 10.05 508 GLY A O 1
ATOM 3882 N N . GLU A 1 498 ? -5.682 -14.318 52.883 1.00 10.78 509 GLU A N 1
ATOM 3883 C CA . GLU A 1 498 ? -6.236 -14.435 51.544 1.00 13.05 509 GLU A CA 1
ATOM 3884 C C . GLU A 1 498 ? -6.239 -13.059 50.900 1.00 9.11 509 GLU A C 1
ATOM 3885 O O . GLU A 1 498 ? -6.113 -12.038 51.578 1.00 10.51 509 GLU A O 1
ATOM 3891 N N . SER A 1 499 ? -6.376 -13.043 49.577 1.00 8.40 510 SER A N 1
ATOM 3892 C CA . SER A 1 499 ? -6.284 -11.791 48.844 1.00 8.35 510 SER A CA 1
ATOM 3893 C C . SER A 1 499 ? -7.171 -11.837 47.612 1.00 9.49 510 SER A C 1
ATOM 3894 O O . SER A 1 499 ? -7.317 -12.880 46.971 1.00 8.78 510 SER A O 1
ATOM 3897 N N . ASN A 1 500 ? -7.748 -10.684 47.281 1.00 5.84 511 ASN A N 1
ATOM 3898 C CA . ASN A 1 500 ? -8.490 -10.511 46.041 1.00 10.23 511 ASN A CA 1
ATOM 3899 C C . ASN A 1 500 ? -7.740 -9.643 45.040 1.00 9.21 511 ASN A C 1
ATOM 3900 O O . ASN A 1 500 ? -8.320 -9.231 44.030 1.00 7.86 511 ASN A O 1
ATOM 3905 N N . GLN A 1 501 ? -6.467 -9.355 45.300 1.00 8.00 512 GLN A N 1
ATOM 3906 C CA . GLN A 1 501 ? -5.655 -8.622 44.346 1.00 6.85 512 GLN A CA 1
ATOM 3907 C C . GLN A 1 501 ? -5.424 -9.473 43.100 1.00 5.82 512 GLN A C 1
ATOM 3908 O O . GLN A 1 501 ? -5.295 -10.696 43.192 1.00 7.97 512 GLN A O 1
ATOM 3914 N N . PRO A 1 502 ? -5.369 -8.854 41.921 1.00 3.75 513 PRO A N 1
ATOM 3915 C CA . PRO A 1 502 ? -5.204 -9.637 40.688 1.00 4.06 513 PRO A CA 1
ATOM 3916 C C . PRO A 1 502 ? -3.773 -10.133 40.524 1.00 7.75 513 PRO A C 1
ATOM 3917 O O . PRO A 1 502 ? -2.815 -9.370 40.663 1.00 10.21 513 PRO A O 1
ATOM 3921 N N . TYR A 1 503 ? -3.635 -11.421 40.222 1.00 7.97 514 TYR A N 1
ATOM 3922 C CA . TYR A 1 503 ? -2.345 -12.021 39.924 1.00 2.59 514 TYR A CA 1
ATOM 3923 C C . TYR A 1 503 ? -2.475 -12.906 38.697 1.00 9.04 514 TYR A C 1
ATOM 3924 O O . TYR A 1 503 ? -3.578 -13.221 38.243 1.00 8.16 514 TYR A O 1
ATOM 3933 N N . HIS A 1 504 ? -1.327 -13.309 38.169 1.00 7.87 515 HIS A N 1
ATOM 3934 C CA . HIS A 1 504 ? -1.250 -14.158 36.994 1.00 9.48 515 HIS A CA 1
ATOM 3935 C C . HIS A 1 504 ? -0.701 -15.531 37.358 1.00 6.86 515 HIS A C 1
ATOM 3936 O O . HIS A 1 504 ? 0.002 -15.703 38.358 1.00 4.37 515 HIS A O 1
ATOM 3943 N N . MET A 1 505 ? -1.031 -16.512 36.515 1.00 5.81 516 MET A N 1
ATOM 3944 C CA . MET A 1 505 ? -0.423 -17.831 36.640 1.00 8.06 516 MET A CA 1
ATOM 3945 C C . MET A 1 505 ? 1.097 -17.752 36.559 1.00 9.18 516 MET A C 1
ATOM 3946 O O . MET A 1 505 ? 1.799 -18.516 37.234 1.00 5.82 516 MET A O 1
ATOM 3951 N N . THR A 1 506 ? 1.623 -16.829 35.753 1.00 7.86 517 THR A N 1
ATOM 3952 C CA . THR A 1 506 ? 3.066 -16.670 35.615 1.00 5.62 517 THR A CA 1
ATOM 3953 C C . THR A 1 506 ? 3.718 -16.051 36.844 1.00 4.50 517 THR A C 1
ATOM 3954 O O . THR A 1 506 ? 4.945 -15.910 36.859 1.00 8.01 517 THR A O 1
ATOM 3958 N N . ASP A 1 507 ? 2.944 -15.682 37.866 1.00 6.28 518 ASP A N 1
ATOM 3959 C CA . ASP A 1 507 ? 3.496 -15.180 39.116 1.00 8.30 518 ASP A CA 1
ATOM 3960 C C . ASP A 1 507 ? 3.852 -16.291 40.096 1.00 9.33 518 ASP A C 1
ATOM 3961 O O . ASP A 1 507 ? 4.473 -16.010 41.127 1.00 9.27 518 ASP A O 1
ATOM 3966 N N . ILE A 1 508 ? 3.484 -17.538 39.798 1.00 4.81 519 ILE A N 1
ATOM 3967 C CA . ILE A 1 508 ? 3.687 -18.630 40.748 1.00 4.54 519 ILE A CA 1
ATOM 3968 C C . ILE A 1 508 ? 5.168 -18.968 40.869 1.00 2.44 519 ILE A C 1
ATOM 3969 O O . ILE A 1 508 ? 5.730 -18.981 41.970 1.00 3.00 519 ILE A O 1
ATOM 3974 N N . ALA A 1 509 ? 5.814 -19.266 39.741 1.00 5.95 520 ALA A N 1
ATOM 3975 C CA . ALA A 1 509 ? 7.229 -19.627 39.779 1.00 5.84 520 ALA A CA 1
ATOM 3976 C C . ALA A 1 509 ? 8.117 -18.515 40.330 1.00 4.41 520 ALA A C 1
ATOM 3977 O O . ALA A 1 509 ? 9.021 -18.829 41.125 1.00 4.94 520 ALA A O 1
ATOM 3979 N N . PRO A 1 510 ? 7.941 -17.237 39.966 1.00 5.90 521 PRO A N 1
ATOM 3980 C CA . PRO A 1 510 ? 8.711 -16.187 40.652 1.00 6.68 521 PRO A CA 1
ATOM 3981 C C . PRO A 1 510 ? 8.525 -16.195 42.157 1.00 7.13 521 PRO A C 1
ATOM 3982 O O . PRO A 1 510 ? 9.477 -15.915 42.896 1.00 8.20 521 PRO A O 1
ATOM 3986 N N . THR A 1 511 ? 7.317 -16.509 42.633 1.00 4.34 522 THR A N 1
ATOM 3987 C CA . THR A 1 511 ? 7.074 -16.535 44.071 1.00 5.20 522 THR A CA 1
ATOM 3988 C C . THR A 1 511 ? 7.899 -17.623 44.745 1.00 7.24 522 THR A C 1
ATOM 3989 O O . THR A 1 511 ? 8.556 -17.378 45.763 1.00 8.15 522 THR A O 1
ATOM 3993 N N . VAL A 1 512 ? 7.879 -18.835 44.187 1.00 7.59 523 VAL A N 1
ATOM 3994 C CA . VAL A 1 512 ? 8.680 -19.919 44.749 1.00 7.85 523 VAL A CA 1
ATOM 3995 C C . VAL A 1 512 ? 10.164 -19.578 44.669 1.00 3.76 523 VAL A C 1
ATOM 3996 O O . VAL A 1 512 ? 10.932 -19.863 45.596 1.00 4.17 523 VAL A O 1
ATOM 4000 N N . SER A 1 513 ? 10.586 -18.943 43.573 1.00 3.39 524 SER A N 1
ATOM 4001 C CA . SER A 1 513 ? 11.988 -18.562 43.430 1.00 4.55 524 SER A CA 1
ATOM 4002 C C . SER A 1 513 ? 12.421 -17.617 44.545 1.00 4.68 524 SER A C 1
ATOM 4003 O O . SER A 1 513 ? 13.510 -17.770 45.112 1.00 5.25 524 SER A O 1
ATOM 4006 N N . SER A 1 514 ? 11.579 -16.634 44.874 1.00 4.24 525 SER A N 1
ATOM 4007 C CA . SER A 1 514 ? 11.912 -15.697 45.942 1.00 7.66 525 SER A CA 1
ATOM 4008 C C . SER A 1 514 ? 11.939 -16.388 47.295 1.00 7.64 525 SER A C 1
ATOM 4009 O O . SER A 1 514 ? 12.803 -16.096 48.130 1.00 6.56 525 SER A O 1
ATOM 4012 N N . LEU A 1 515 ? 10.984 -17.289 47.539 1.00 7.88 526 LEU A N 1
ATOM 4013 C CA . LEU A 1 515 ? 10.968 -18.032 48.794 1.00 7.04 526 LEU A CA 1
ATOM 4014 C C . LEU A 1 515 ? 12.223 -18.875 48.949 1.00 7.93 526 LEU A C 1
ATOM 4015 O O . LEU A 1 515 ? 12.734 -19.044 50.061 1.00 9.84 526 LEU A O 1
ATOM 4020 N N . LEU A 1 516 ? 12.735 -19.409 47.844 1.00 8.03 527 LEU A N 1
ATOM 4021 C CA . LEU A 1 516 ? 13.911 -20.265 47.875 1.00 10.21 527 LEU A CA 1
ATOM 4022 C C . LEU A 1 516 ? 15.217 -19.509 47.667 1.00 9.49 527 LEU A C 1
ATOM 4023 O O . LEU A 1 516 ? 16.285 -20.121 47.780 1.00 8.57 527 LEU A O 1
ATOM 4028 N N . LYS A 1 517 ? 15.160 -18.208 47.382 1.00 10.58 528 LYS A N 1
ATOM 4029 C CA . LYS A 1 517 ? 16.351 -17.416 47.080 1.00 7.99 528 LYS A CA 1
ATOM 4030 C C . LYS A 1 517 ? 17.147 -18.052 45.944 1.00 7.60 528 LYS A C 1
ATOM 4031 O O . LYS A 1 517 ? 18.357 -18.263 46.039 1.00 9.49 528 LYS A O 1
ATOM 4037 N N . ILE A 1 518 ? 16.444 -18.389 44.866 1.00 5.83 529 ILE A N 1
ATOM 4038 C CA . ILE A 1 518 ? 17.076 -18.911 43.664 1.00 7.26 529 ILE A CA 1
ATOM 4039 C C . ILE A 1 518 ? 16.728 -17.990 42.505 1.00 8.70 529 ILE A C 1
ATOM 4040 O O . ILE A 1 518 ? 15.746 -17.244 42.543 1.00 8.96 529 ILE A O 1
ATOM 4045 N N . GLN A 1 519 ? 17.557 -18.051 41.468 1.00 7.91 530 GLN A N 1
ATOM 4046 C CA . GLN A 1 519 ? 17.352 -17.235 40.281 1.00 3.72 530 GLN A CA 1
ATOM 4047 C C . GLN A 1 519 ? 16.060 -17.622 39.574 1.00 5.85 530 GLN A C 1
ATOM 4048 O O . GLN A 1 519 ? 15.712 -18.802 39.490 1.00 6.73 530 GLN A O 1
ATOM 4054 N N . PHE A 1 520 ? 15.348 -16.611 39.064 1.00 5.59 531 PHE A N 1
ATOM 4055 C CA . PHE A 1 520 ? 14.111 -16.829 38.330 1.00 5.17 531 PHE A CA 1
ATOM 4056 C C . PHE A 1 520 ? 14.365 -17.676 37.084 1.00 8.08 531 PHE A C 1
ATOM 4057 O O . PHE A 1 520 ? 15.475 -17.689 36.548 1.00 5.25 531 PHE A O 1
ATOM 4065 N N . PRO A 1 521 ? 13.344 -18.393 36.604 1.00 7.23 532 PRO A N 1
ATOM 4066 C CA . PRO A 1 521 ? 13.489 -19.126 35.340 1.00 5.37 532 PRO A CA 1
ATOM 4067 C C . PRO A 1 521 ? 13.850 -18.202 34.184 1.00 7.30 532 PRO A C 1
ATOM 4068 O O . PRO A 1 521 ? 13.637 -16.989 34.226 1.00 6.88 532 PRO A O 1
ATOM 4072 N N . SER A 1 522 ? 14.382 -18.812 33.121 1.00 5.46 533 SER A N 1
ATOM 4073 C CA . SER A 1 522 ? 15.071 -18.058 32.076 1.00 6.99 533 SER A CA 1
ATOM 4074 C C . SER A 1 522 ? 14.119 -17.239 31.212 1.00 6.51 533 SER A C 1
ATOM 4075 O O . SER A 1 522 ? 14.529 -16.220 30.643 1.00 7.53 533 SER A O 1
ATOM 4078 N N . GLY A 1 523 ? 12.868 -17.670 31.072 1.00 7.04 534 GLY A N 1
ATOM 4079 C CA . GLY A 1 523 ? 11.918 -16.935 30.259 1.00 5.68 534 GLY A CA 1
ATOM 4080 C C . GLY A 1 523 ? 10.804 -16.317 31.075 1.00 2.80 534 GLY A C 1
ATOM 4081 O O . GLY A 1 523 ? 9.748 -15.975 30.537 1.00 6.15 534 GLY A O 1
ATOM 4082 N N . ALA A 1 524 ? 11.039 -16.155 32.375 1.00 3.27 535 ALA A N 1
ATOM 4083 C CA . ALA A 1 524 ? 9.995 -15.687 33.275 1.00 7.64 535 ALA A CA 1
ATOM 4084 C C . ALA A 1 524 ? 9.568 -14.263 32.936 1.00 9.74 535 ALA A C 1
ATOM 4085 O O . ALA A 1 524 ? 10.399 -13.384 32.692 1.00 8.37 535 ALA A O 1
ATOM 4087 N N . VAL A 1 525 ? 8.255 -14.044 32.925 1.00 10.35 536 VAL A N 1
ATOM 4088 C CA . VAL A 1 525 ? 7.686 -12.714 32.735 1.00 10.46 536 VAL A CA 1
ATOM 4089 C C . VAL A 1 525 ? 6.877 -12.246 33.934 1.00 14.33 536 VAL A C 1
ATOM 4090 O O . VAL A 1 525 ? 6.530 -11.055 33.998 1.00 15.45 536 VAL A O 1
ATOM 4094 N N . GLY A 1 526 ? 6.569 -13.128 34.886 1.00 10.06 537 GLY A N 1
ATOM 4095 C CA . GLY A 1 526 ? 5.773 -12.776 36.042 1.00 7.99 537 GLY A CA 1
ATOM 4096 C C . GLY A 1 526 ? 6.601 -12.161 37.155 1.00 10.94 537 GLY A C 1
ATOM 4097 O O . GLY A 1 526 ? 7.788 -11.867 37.004 1.00 13.62 537 GLY A O 1
ATOM 4098 N N . LYS A 1 527 ? 5.950 -11.965 38.298 1.00 9.78 538 LYS A N 1
ATOM 4099 C CA . LYS A 1 527 ? 6.584 -11.338 39.448 1.00 9.65 538 LYS A CA 1
ATOM 4100 C C . LYS A 1 527 ? 6.151 -12.029 40.733 1.00 8.11 538 LYS A C 1
ATOM 4101 O O . LYS A 1 527 ? 5.068 -12.622 40.789 1.00 7.64 538 LYS A O 1
ATOM 4107 N N . PRO A 1 528 ? 6.979 -11.966 41.779 1.00 4.64 539 PRO A N 1
ATOM 4108 C CA . PRO A 1 528 ? 6.617 -12.616 43.046 1.00 5.90 539 PRO A CA 1
ATOM 4109 C C . PRO A 1 528 ? 5.350 -12.030 43.649 1.00 7.42 539 PRO A C 1
ATOM 4110 O O . PRO A 1 528 ? 5.086 -10.830 43.552 1.00 9.59 539 PRO A O 1
ATOM 4114 N N . ILE A 1 529 ? 4.569 -12.900 44.288 1.00 7.27 540 ILE A N 1
ATOM 4115 C CA . ILE A 1 529 ? 3.375 -12.496 45.033 1.00 4.42 540 ILE A CA 1
ATOM 4116 C C . ILE A 1 529 ? 3.862 -12.142 46.435 1.00 7.24 540 ILE A C 1
ATOM 4117 O O . ILE A 1 529 ? 4.017 -13.002 47.300 1.00 10.14 540 ILE A O 1
ATOM 4122 N N . THR A 1 530 ? 4.103 -10.849 46.659 1.00 10.06 541 THR A N 1
ATOM 4123 C CA . THR A 1 530 ? 4.854 -10.425 47.837 1.00 10.56 541 THR A CA 1
ATOM 4124 C C . THR A 1 530 ? 4.071 -10.611 49.130 1.00 13.23 541 THR A C 1
ATOM 4125 O O . THR A 1 530 ? 4.677 -10.778 50.194 1.00 18.66 541 THR A O 1
ATOM 4129 N N . GLU A 1 531 ? 2.741 -10.578 49.069 1.00 12.01 542 GLU A N 1
ATOM 4130 C CA . GLU A 1 531 ? 1.940 -10.671 50.283 1.00 13.82 542 GLU A CA 1
ATOM 4131 C C . GLU A 1 531 ? 1.862 -12.088 50.830 1.00 15.75 542 GLU A C 1
ATOM 4132 O O . GLU A 1 531 ? 1.414 -12.277 51.966 1.00 15.75 542 GLU A O 1
ATOM 4138 N N . VAL A 1 532 ? 2.292 -13.074 50.047 1.00 15.90 543 VAL A N 1
ATOM 4139 C CA . VAL A 1 532 ? 2.317 -14.465 50.475 1.00 16.07 543 VAL A CA 1
ATOM 4140 C C . VAL A 1 532 ? 3.555 -14.754 51.317 1.00 15.67 543 VAL A C 1
ATOM 4141 O O . VAL A 1 532 ? 3.501 -15.557 52.256 1.00 19.97 543 VAL A O 1
ATOM 4145 N N . ILE A 1 533 ? 4.664 -14.082 51.020 1.00 15.08 544 ILE A N 1
ATOM 4146 C CA . ILE A 1 533 ? 5.973 -14.354 51.614 1.00 22.03 544 ILE A CA 1
ATOM 4147 C C . ILE A 1 533 ? 6.003 -13.721 53.003 1.00 29.38 544 ILE A C 1
ATOM 4148 O O . ILE A 1 533 ? 6.269 -12.527 53.142 1.00 29.85 544 ILE A O 1
ATOM 4153 N N . GLY A 1 534 ? 5.742 -14.518 54.035 1.00 35.05 545 GLY A N 1
ATOM 4154 C CA . GLY A 1 534 ? 5.685 -13.999 55.391 1.00 40.63 545 GLY A CA 1
ATOM 4155 C C . GLY A 1 534 ? 6.485 -14.791 56.405 1.00 44.89 545 GLY A C 1
ATOM 4156 O O . GLY A 1 534 ? 7.335 -14.238 57.104 1.00 47.53 545 GLY A O 1
#

Organism: Elizabethkingia meningoseptica (NCBI:txid238)

Nearest PDB structures (foldseek):
  5tj3-assembly1_A  TM=1.002E+00  e=0.000E+00  Elizabethkingia meningoseptica
  5too-assembly1_A  TM=9.989E-01  e=0.000E+00  Elizabethkingia meningoseptica
  3q3q-assembly1_A  TM=8.523E-01  e=8.435E-42  Sphingomonas sp. BSAR-1
  5xwi-assembly1_A  TM=8.571E-01  e=2.900E-39  Sphingomonas sp.
  7n1s-assembly2_B  TM=7.570E-01  e=3.811E-14  Xanthomonas citri

Secondary structure (DSSP, 8-state):
-PPP--SEEEEEEETT--TTHHHHTGGG--SSSHHHHHHHSEEES-EE--SS----HHHHHHHHS--HHHH---SSEEEETTTTEEEETTB-TTS-EES-S-HHHH-B-STT--SPPHHHHHHHHTTT-S-EEEE-SSHHHHHHHH-SS-SEEEEEETTTTEEEEETTT-SS--HHHHHHHHTTHHHHHTTT-B--SS-GGG-TTS--SS-TT----TT-SSS-S-BTTHHHHHHH-GGGGGGSHHHHHHHHHHHHHHHHHTTTTSSSS-EEEEEEE-HHHHHHHHH-TTSHHHHHHHHHHHHHHHHHHHHHHHHT-TTSEEEEEE-S---PPPHHHHHHTT-S-EE--HHHHHHHHHHHHHS-S--EEEEETTEEEE-HHHHHHHT--HHHHHHHHHHHHHTSTTEEEEEETTSSTTSS--TTHHHHHHHH--TTTS-SEEEEEPTTEE-SS-SSS----SSSHHHHEE-EEEEETTB-SEEE-S-EEGGGHHHHHHHHHT-PPPTT------TTTB-

Solvent-accessible surface area: 19770 Å² total

InterPro domains:
  IPR002591 Type I phosphodiesterase/nucleotide pyrophosphatase/phosphate transferase [PF01663] (32-491)
  IPR017850 Alkaline-phosphatase-like, core domain superfamily [G3DSA:3.40.720.10] (28-537)
  IPR017850 Alkaline-phosphatase-like, core domain superfamily [SSF53649] (22-527)
  IPR026263 Alkaline phosphatase, prokaryotic [PIRSF031924] (6-544)
  IPR026263 Alkaline phosphatase, prokaryotic [cd16016] (28-542)

GO terms:
  GO:0042597 periplasmic space (C, IDA)
  GO:0008877 glucose-1-phosphatase activity (F, IDA)
  GO:0004035 alkaline phosphatase activity (F, IDA)
  GO:0004346 glucose-6-phosphatase activity (F, IDA)
  GO:0050308 sugar-phosphatase activity (F, IDA)
  GO:0019203 carbohydrate phosphatase activity (F, IDA)

Radius of gyration: 22.65 Å; Cα contacts (8 Å, |Δi|>4): 1254; chains: 1; bounding box: 57×53×67 Å

Foldseek 3Di:
DDDDDFLEAEEEAEAQDFLCLCPLCVVLFDCQFSVVLQVFFEWAQFAFALAFFLALQLLQLLFALAFCQPFQQLHCWFQFQVVLGIDGQFAAPVKAKAPDRDNVQERGANVRTRWFTLLRLLCVVQVNPAAFEFFEQDQSNFHNNSGQAHQYTWHADFVQRFIIYIVSRPPHDDPLRVVLVVVSLLLVLCVAFDDFPDDLVPLPSADDQFDDQAADAFPDPTSHDDGRCRSVRCVVTVCSCLQALVSQVSRLVVQLSSCVSVVRQPDSSYYYYYYYRRNLVNNLQRGNPRHSRNSSSVNSNRVSNSVSVVSCCVSHNFQSYKYKYKHSWHWFGAQRVCVVVVHDAEADVCQVVVQVVLCVVQVFGSQWSDQDSQATAGNPVRCVVSVHDPVVSQVVSQVVSVPDQFFDHKDFLVCLVVDPDDPPHSSNHVSSDHPRTGHGMHTATDPHYAHVPDNHRTDGIHSDCNTTRMMITMRGHQFGHDYDNDYAYSSQNQQQVCVSRVTDRMDNNDGHHPVVGRD

Sequence (519 aa):
NAVPRPKLVVGLVVDQMRWDYLYRYYSKYGEGGFKRMLNTGYSLNNVHIDYVPTVAIGHTSIFTGSVPSIHGIAGNDWYDKEELGKSSVYCTSDETVQPVGTTSNSVGQHSPRNLWSTTVTDQLGLATNFTSSKVVGVSLKDRASILPAGHNPTGAFWFDDTTGKFITSTYYTKELPKWVNDFNNKNVPAQQLVANGWNTLLPINQYTESSEDNVEEWEGLLGSKKTPTFPYTDLAKDYEEAKKGLIRTTPFGNTLTLQMADAAIDGNQMGVDDITDFLTVNLASTDYVGHNFGPNSIEVEDTYLRLDRDLADFFNNLDKKVGKGNYLVFLSADHGAAHSVGFMQAHKMPTGFFDMKKEMNAKLKQKFGADNIIAAAMNYQVYFDRKVLADSKLELDDVRDYVMTELKKKEPSVLYVLSTDEIWESSIPEPIKSSRVINGYNWKRSGDIQIISSKDGYLSSAYSKKGTTHSSVWNSYDSHIPLLLFMGWGIKQGESNQPYHMTDIAPTVSSLLKIQFPSGAVGKPITEVIG

CATH classification: 3.40.720.10 (+1 more: 3.30.1360.150)

B-factor: mean 15.24, std 10.81, range [2.25, 103.67]